Protein 2WAS (pdb70)

Structure (mmCIF, N/CA/C/O backbone):
data_2WAS
#
_entry.id   2WAS
#
_cell.length_a   81.120
_cell.length_b   55.758
_cell.length_c   81.004
_cell.angle_alpha   90.00
_cell.angle_beta   111.43
_cell.angle_gamma   90.00
#
_symmetry.space_group_name_H-M   'P 1 21 1'
#
loop_
_entity.id
_entity.type
_entity.pdbx_description
1 polymer '3-OXOACYL-[ACYL-CARRIER-PROTEIN] SYNTHASE'
2 polymer '3-OXOACYL-[ACYL-CARRIER-PROTEIN] SYNTHASE'
3 water water
#
loop_
_atom_site.group_PDB
_atom_site.id
_atom_site.type_symbol
_atom_site.label_atom_id
_atom_site.label_alt_id
_atom_site.label_comp_id
_atom_site.label_asym_id
_atom_site.label_entity_id
_atom_site.label_seq_id
_atom_site.pdbx_PDB_ins_code
_atom_site.Cartn_x
_atom_site.Cartn_y
_atom_site.Cartn_z
_atom_site.occupancy
_atom_site.B_iso_or_equiv
_atom_site.auth_seq_id
_atom_site.auth_comp_id
_atom_site.auth_asym_id
_atom_site.auth_atom_id
_atom_site.pdbx_PDB_model_num
ATOM 1 N N . GLY A 1 2 ? 47.098 25.195 10.568 1.00 52.81 1767 GLY A N 1
ATOM 2 C CA . GLY A 1 2 ? 46.040 25.894 11.288 1.00 61.15 1767 GLY A CA 1
ATOM 3 C C . GLY A 1 2 ? 44.954 26.543 10.427 1.00 64.56 1767 GLY A C 1
ATOM 4 O O . GLY A 1 2 ? 45.246 27.211 9.431 1.00 60.41 1767 GLY A O 1
ATOM 5 N N . GLY A 1 3 ? 43.692 26.327 10.814 1.00 62.06 1768 GLY A N 1
ATOM 6 C CA . GLY A 1 3 ? 42.514 26.945 10.198 1.00 47.03 1768 GLY A CA 1
ATOM 7 C C . GLY A 1 3 ? 41.215 26.361 10.749 1.00 32.74 1768 GLY A C 1
ATOM 8 O O . GLY A 1 3 ? 41.048 25.155 10.805 1.00 27.25 1768 GLY A O 1
ATOM 9 N N . VAL A 1 4 ? 40.302 27.219 11.184 1.00 39.49 1769 VAL A N 1
ATOM 10 C CA . VAL A 1 4 ? 38.989 26.765 11.678 1.00 37.46 1769 VAL A CA 1
ATOM 11 C C . VAL A 1 4 ? 37.871 27.642 11.130 1.00 29.37 1769 VAL A C 1
ATOM 12 O O . VAL A 1 4 ? 38.036 28.852 10.991 1.00 33.96 1769 VAL A O 1
ATOM 16 N N . GLY A 1 5 ? 36.734 27.039 10.817 1.00 27.00 1770 GLY A N 1
ATOM 17 C CA . GLY A 1 5 ? 35.579 27.799 10.389 1.00 26.05 1770 GLY A CA 1
ATOM 18 C C . GLY A 1 5 ? 34.300 27.265 11.006 1.00 23.43 1770 GLY A C 1
ATOM 19 O O . GLY A 1 5 ? 34.135 26.070 11.170 1.00 21.87 1770 GLY A O 1
ATOM 20 N N . VAL A 1 6 ? 33.388 28.158 11.359 1.00 25.91 1771 VAL A N 1
ATOM 21 C CA . VAL A 1 6 ? 32.093 27.740 11.847 1.00 30.36 1771 VAL A CA 1
ATOM 22 C C . VAL A 1 6 ? 31.016 28.538 11.120 1.00 25.84 1771 VAL A C 1
ATOM 23 O O . VAL A 1 6 ? 31.225 29.689 10.759 1.00 26.08 1771 VAL A O 1
ATOM 27 N N . ASP A 1 7 ? 29.881 27.905 10.861 1.00 26.53 1772 ASP A N 1
ATOM 28 C CA . ASP A 1 7 ? 28.759 28.603 10.261 1.00 25.47 1772 ASP A CA 1
ATOM 29 C C . ASP A 1 7 ? 27.457 28.028 10.789 1.00 26.18 1772 ASP A C 1
ATOM 30 O O . ASP A 1 7 ? 27.290 26.816 10.885 1.00 22.34 1772 ASP A O 1
ATOM 35 N N . VAL A 1 8 ? 26.542 28.930 11.137 1.00 27.81 1773 VAL A N 1
ATOM 36 C CA . VAL A 1 8 ? 25.234 28.585 11.675 1.00 26.60 1773 VAL A CA 1
ATOM 37 C C . VAL A 1 8 ? 24.197 29.244 10.759 1.00 29.54 1773 VAL A C 1
ATOM 38 O O . VAL A 1 8 ? 24.379 30.383 10.334 1.00 32.76 1773 VAL A O 1
ATOM 42 N N . GLU A 1 9 ? 23.163 28.487 10.389 1.00 32.09 1774 GLU A N 1
ATOM 43 C CA . GLU A 1 9 ? 22.081 28.970 9.526 1.00 32.27 1774 GLU A CA 1
ATOM 44 C C . GLU A 1 9 ? 20.719 28.574 10.089 1.00 31.38 1774 GLU A C 1
ATOM 45 O O . GLU A 1 9 ? 20.559 27.499 10.670 1.00 27.33 1774 GLU A O 1
ATOM 51 N N . LEU A 1 10 ? 19.739 29.450 9.912 1.00 32.90 1775 LEU A N 1
ATOM 52 C CA . LEU A 1 10 ? 18.368 29.107 10.235 1.00 35.92 1775 LEU A CA 1
ATOM 53 C C . LEU A 1 10 ? 17.907 28.133 9.141 1.00 30.55 1775 LEU A C 1
ATOM 54 O O . LEU A 1 10 ? 18.297 28.252 7.981 1.00 29.94 1775 LEU A O 1
ATOM 59 N N . ILE A 1 11 ? 17.105 27.146 9.496 1.00 33.56 1776 ILE A N 1
ATOM 60 C CA . ILE A 1 11 ? 16.671 26.178 8.500 1.00 31.11 1776 ILE A CA 1
ATOM 61 C C . ILE A 1 11 ? 15.922 26.903 7.381 1.00 29.30 1776 ILE A C 1
ATOM 62 O O . ILE A 1 11 ? 16.033 26.570 6.214 1.00 27.17 1776 ILE A O 1
ATOM 67 N N . THR A 1 12 ? 15.168 27.927 7.741 1.00 33.38 1777 THR A N 1
ATOM 68 C CA . THR A 1 12 ? 14.340 28.612 6.768 1.00 33.73 1777 THR A CA 1
ATOM 69 C C . THR A 1 12 ? 15.097 29.595 5.869 1.00 37.10 1777 THR A C 1
ATOM 70 O O . THR A 1 12 ? 14.502 30.251 5.019 1.00 42.30 1777 THR A O 1
ATOM 74 N N . SER A 1 13 ? 16.408 29.683 6.028 1.00 38.06 1778 SER A N 1
ATOM 75 C CA . SER A 1 13 ? 17.212 30.505 5.122 1.00 42.76 1778 SER A CA 1
ATOM 76 C C . SER A 1 13 ? 17.350 29.845 3.739 1.00 43.71 1778 SER A C 1
ATOM 77 O O . SER A 1 13 ? 17.729 30.484 2.759 1.00 46.96 1778 SER A O 1
ATOM 80 N N . ILE A 1 14 ? 17.073 28.552 3.662 1.00 39.38 1779 ILE A N 1
ATOM 81 C CA . ILE A 1 14 ? 17.101 27.886 2.376 1.00 38.57 1779 ILE A CA 1
ATOM 82 C C . ILE A 1 14 ? 15.701 27.758 1.840 1.00 43.08 1779 ILE A C 1
ATOM 83 O O . ILE A 1 14 ? 14.858 27.084 2.428 1.00 40.25 1779 ILE A O 1
ATOM 88 N N . ASN A 1 15 ? 15.451 28.438 0.730 1.00 45.46 1780 ASN A N 1
ATOM 89 C CA . ASN A 1 15 ? 14.217 28.248 0.002 1.00 39.85 1780 ASN A CA 1
ATOM 90 C C . ASN A 1 15 ? 14.436 27.176 -1.053 1.00 44.93 1780 ASN A C 1
ATOM 91 O O . ASN A 1 15 ? 15.136 27.394 -2.049 1.00 47.63 1780 ASN A O 1
ATOM 96 N N . VAL A 1 16 ? 13.859 26.005 -0.827 1.00 48.37 1781 VAL A N 1
ATOM 97 C CA . VAL A 1 16 ? 14.094 24.879 -1.709 1.00 48.18 1781 VAL A CA 1
ATOM 98 C C . VAL A 1 16 ? 13.432 25.103 -3.060 1.00 55.67 1781 VAL A C 1
ATOM 99 O O . VAL A 1 16 ? 13.870 24.552 -4.069 1.00 55.52 1781 VAL A O 1
ATOM 103 N N . GLU A 1 17 ? 12.385 25.933 -3.044 1.00 61.10 1782 GLU A N 1
ATOM 104 C CA . GLU A 1 17 ? 11.604 26.317 -4.233 1.00 58.42 1782 GLU A CA 1
ATOM 105 C C . GLU A 1 17 ? 12.339 27.239 -5.205 1.00 49.51 1782 GLU A C 1
ATOM 106 O O . GLU A 1 17 ? 12.199 27.134 -6.421 1.00 53.86 1782 GLU A O 1
ATOM 112 N N . ASN A 1 18 ? 13.113 28.162 -4.662 1.00 48.66 1783 ASN A N 1
ATOM 113 C CA . ASN A 1 18 ? 13.966 29.030 -5.475 1.00 50.96 1783 ASN A CA 1
ATOM 114 C C . ASN A 1 18 ? 15.036 28.232 -6.239 1.00 59.80 1783 ASN A C 1
ATOM 115 O O . ASN A 1 18 ? 16.160 28.046 -5.744 1.00 54.61 1783 ASN A O 1
ATOM 120 N N . ASP A 1 19 ? 14.670 27.747 -7.429 1.00 57.85 1784 ASP A N 1
ATOM 121 C CA . ASP A 1 19 ? 15.573 26.970 -8.291 1.00 58.69 1784 ASP A CA 1
ATOM 122 C C . ASP A 1 19 ? 16.817 27.757 -8.681 1.00 54.57 1784 ASP A C 1
ATOM 123 O O . ASP A 1 19 ? 17.905 27.204 -8.825 1.00 54.58 1784 ASP A O 1
ATOM 128 N N . THR A 1 20 ? 16.642 29.058 -8.863 1.00 56.55 1785 THR A N 1
ATOM 129 C CA . THR A 1 20 ? 17.729 29.923 -9.307 1.00 57.59 1785 THR A CA 1
ATOM 130 C C . THR A 1 20 ? 18.865 29.888 -8.296 1.00 50.57 1785 THR A C 1
ATOM 131 O O . THR A 1 20 ? 20.019 29.625 -8.632 1.00 52.87 1785 THR A O 1
ATOM 135 N N . PHE A 1 21 ? 18.512 30.152 -7.049 1.00 54.65 1786 PHE A N 1
ATOM 136 C CA . PHE A 1 21 ? 19.474 30.204 -5.958 1.00 55.14 1786 PHE A CA 1
ATOM 137 C C . PHE A 1 21 ? 20.141 28.849 -5.714 1.00 41.56 1786 PHE A C 1
ATOM 138 O O . PHE A 1 21 ? 21.350 28.761 -5.587 1.00 45.10 1786 PHE A O 1
ATOM 146 N N . ILE A 1 22 ? 19.332 27.803 -5.636 1.00 45.46 1787 ILE A N 1
ATOM 147 C CA . ILE A 1 22 ? 19.825 26.447 -5.421 1.00 44.02 1787 ILE A CA 1
ATOM 148 C C . ILE A 1 22 ? 20.835 26.126 -6.500 1.00 51.58 1787 ILE A C 1
ATOM 149 O O . ILE A 1 22 ? 21.970 25.715 -6.213 1.00 50.54 1787 ILE A O 1
ATOM 154 N N . GLU A 1 23 ? 20.434 26.365 -7.746 1.00 58.02 1788 GLU A N 1
ATOM 155 C CA . GLU A 1 23 ? 21.232 25.958 -8.891 1.00 49.07 1788 GLU A CA 1
ATOM 156 C C . GLU A 1 23 ? 22.511 26.773 -8.981 1.00 44.60 1788 GLU A C 1
ATOM 157 O O . GLU A 1 23 ? 23.492 26.337 -9.563 1.00 52.74 1788 GLU A O 1
ATOM 163 N N . ARG A 1 24 ? 22.502 27.949 -8.368 1.00 50.75 1789 ARG A N 1
ATOM 164 C CA . ARG A 1 24 ? 23.630 28.868 -8.427 1.00 44.24 1789 ARG A CA 1
ATOM 165 C C . ARG A 1 24 ? 24.663 28.550 -7.382 1.00 45.89 1789 ARG A C 1
ATOM 166 O O . ARG A 1 24 ? 25.809 28.970 -7.492 1.00 57.16 1789 ARG A O 1
ATOM 174 N N . ASN A 1 25 ? 24.259 27.823 -6.348 1.00 50.46 1790 ASN A N 1
ATOM 175 C CA . ASN A 1 25 ? 25.112 27.666 -5.178 1.00 40.42 1790 ASN A CA 1
ATOM 176 C C . ASN A 1 25 ? 25.450 26.235 -4.866 1.00 38.61 1790 ASN A C 1
ATOM 177 O O . ASN A 1 25 ? 26.383 25.959 -4.117 1.00 42.36 1790 ASN A O 1
ATOM 182 N N . PHE A 1 26 ? 24.695 25.317 -5.444 1.00 41.60 1791 PHE A N 1
ATOM 183 C CA . PHE A 1 26 ? 24.935 23.909 -5.201 1.00 41.28 1791 PHE A CA 1
ATOM 184 C C . PHE A 1 26 ? 25.281 23.183 -6.494 1.00 45.25 1791 PHE A C 1
ATOM 185 O O . PHE A 1 26 ? 24.695 23.448 -7.540 1.00 47.08 1791 PHE A O 1
ATOM 193 N N . THR A 1 27 ? 26.263 22.289 -6.413 1.00 48.04 1792 THR A N 1
ATOM 194 C CA . THR A 1 27 ? 26.569 21.367 -7.502 1.00 44.22 1792 THR A CA 1
ATOM 195 C C . THR A 1 27 ? 25.446 20.344 -7.671 1.00 43.68 1792 THR A C 1
ATOM 196 O O . THR A 1 27 ? 24.661 20.088 -6.758 1.00 42.81 1792 THR A O 1
ATOM 200 N N . PRO A 1 28 ? 25.342 19.779 -8.869 1.00 49.66 1793 PRO A N 1
ATOM 201 C CA . PRO A 1 28 ? 24.318 18.771 -9.119 1.00 43.09 1793 PRO A CA 1
ATOM 202 C C . PRO A 1 28 ? 24.317 17.619 -8.112 1.00 41.69 1793 PRO A C 1
ATOM 203 O O . PRO A 1 28 ? 23.235 17.145 -7.759 1.00 40.67 1793 PRO A O 1
ATOM 207 N N . GLN A 1 29 ? 25.477 17.146 -7.664 1.00 46.95 1794 GLN A N 1
ATOM 208 C CA . GLN A 1 29 ? 25.456 15.966 -6.795 1.00 41.57 1794 GLN A CA 1
ATOM 209 C C . GLN A 1 29 ? 24.989 16.402 -5.418 1.00 43.14 1794 GLN A C 1
ATOM 210 O O . GLN A 1 29 ? 24.284 15.666 -4.725 1.00 41.47 1794 GLN A O 1
ATOM 216 N N . GLU A 1 30 ? 25.362 17.627 -5.047 1.00 45.14 1795 GLU A N 1
ATOM 217 C CA . GLU A 1 30 ? 24.901 18.224 -3.792 1.00 33.47 1795 GLU A CA 1
ATOM 218 C C . GLU A 1 30 ? 23.389 18.253 -3.804 1.00 31.79 1795 GLU A C 1
ATOM 219 O O . GLU A 1 30 ? 22.759 17.687 -2.927 1.00 31.30 1795 GLU A O 1
ATOM 225 N N . ILE A 1 31 ? 22.817 18.871 -4.837 1.00 40.39 1796 ILE A N 1
ATOM 226 C CA . ILE A 1 31 ? 21.359 18.962 -5.001 1.00 38.10 1796 ILE A CA 1
ATOM 227 C C . ILE A 1 31 ? 20.639 17.608 -4.962 1.00 38.71 1796 ILE A C 1
ATOM 228 O O . ILE A 1 31 ? 19.569 17.471 -4.369 1.00 41.19 1796 ILE A O 1
ATOM 233 N N . GLU A 1 32 ? 21.241 16.606 -5.586 1.00 45.63 1797 GLU A N 1
ATOM 234 C CA . GLU A 1 32 ? 20.676 15.269 -5.591 1.00 42.19 1797 GLU A CA 1
ATOM 235 C C . GLU A 1 32 ? 20.675 14.659 -4.202 1.00 41.28 1797 GLU A C 1
ATOM 236 O O . GLU A 1 32 ? 19.717 13.983 -3.810 1.00 44.96 1797 GLU A O 1
ATOM 242 N N . TYR A 1 33 ? 21.757 14.888 -3.459 1.00 41.11 1798 TYR A N 1
ATOM 243 C CA . TYR A 1 33 ? 21.864 14.355 -2.107 1.00 36.93 1798 TYR A CA 1
ATOM 244 C C . TYR A 1 33 ? 20.788 14.935 -1.197 1.00 36.28 1798 TYR A C 1
ATOM 245 O O . TYR A 1 33 ? 20.071 14.204 -0.507 1.00 33.91 1798 TYR A O 1
ATOM 254 N N . CYS A 1 34 ? 20.701 16.261 -1.201 1.00 39.94 1799 CYS A N 1
ATOM 255 C CA . CYS A 1 34 ? 19.807 16.986 -0.304 1.00 36.99 1799 CYS A CA 1
ATOM 256 C C . CYS A 1 34 ? 18.377 16.594 -0.599 1.00 38.12 1799 CYS A C 1
ATOM 257 O O . CYS A 1 34 ? 17.592 16.347 0.320 1.00 37.46 1799 CYS A O 1
ATOM 260 N N . SER A 1 35 ? 18.059 16.508 -1.887 1.00 44.53 1800 SER A N 1
ATOM 261 C CA . SER A 1 35 ? 16.729 16.116 -2.339 1.00 40.03 1800 SER A CA 1
ATOM 262 C C . SER A 1 35 ? 16.293 14.733 -1.858 1.00 41.29 1800 SER A C 1
ATOM 263 O O . SER A 1 35 ? 15.104 14.487 -1.658 1.00 40.49 1800 SER A O 1
ATOM 266 N N . ALA A 1 36 ? 17.263 13.850 -1.649 1.00 41.74 1801 ALA A N 1
ATOM 267 C CA . ALA A 1 36 ? 16.988 12.474 -1.259 1.00 39.06 1801 ALA A CA 1
ATOM 268 C C . ALA A 1 36 ? 16.874 12.312 0.244 1.00 41.49 1801 ALA A C 1
ATOM 269 O O . ALA A 1 36 ? 16.754 11.190 0.744 1.00 41.51 1801 ALA A O 1
ATOM 271 N N . GLN A 1 37 ? 16.923 13.424 0.967 1.00 44.34 1802 GLN A N 1
ATOM 272 C CA . GLN A 1 37 ? 16.909 13.361 2.427 1.00 41.48 1802 GLN A CA 1
ATOM 273 C C . GLN A 1 37 ? 15.499 13.522 2.997 1.00 39.36 1802 GLN A C 1
ATOM 274 O O . GLN A 1 37 ? 14.617 14.073 2.341 1.00 47.16 1802 GLN A O 1
ATOM 280 N N . PRO A 1 38 ? 15.282 13.023 4.222 1.00 43.84 1803 PRO A N 1
ATOM 281 C CA . PRO A 1 38 ? 13.994 13.130 4.921 1.00 42.61 1803 PRO A CA 1
ATOM 282 C C . PRO A 1 38 ? 13.537 14.577 5.021 1.00 47.62 1803 PRO A C 1
ATOM 283 O O . PRO A 1 38 ? 12.359 14.865 4.797 1.00 46.18 1803 PRO A O 1
ATOM 287 N N . SER A 1 39 ? 14.456 15.475 5.369 1.00 45.05 1804 SER A N 1
ATOM 288 C CA . SER A 1 39 ? 14.147 16.900 5.385 1.00 37.49 1804 SER A CA 1
ATOM 289 C C . SER A 1 39 ? 15.030 17.649 4.398 1.00 33.36 1804 SER A C 1
ATOM 290 O O . SER A 1 39 ? 16.188 17.926 4.678 1.00 38.73 1804 SER A O 1
ATOM 293 N N . VAL A 1 40 ? 14.481 17.977 3.242 1.00 35.23 1805 VAL A N 1
ATOM 294 C CA . VAL A 1 40 ? 15.276 18.553 2.166 1.00 35.56 1805 VAL A CA 1
ATOM 295 C C . VAL A 1 40 ? 15.833 19.937 2.509 1.00 29.28 1805 VAL A C 1
ATOM 296 O O . VAL A 1 40 ? 16.981 20.243 2.214 1.00 30.48 1805 VAL A O 1
ATOM 300 N N . GLN A 1 41 ? 14.996 20.767 3.122 1.00 29.83 1806 GLN A N 1
ATOM 301 C CA . GLN A 1 41 ? 15.376 22.118 3.496 1.00 27.57 1806 GLN A CA 1
ATOM 302 C C . GLN A 1 41 ? 16.467 22.122 4.566 1.00 29.33 1806 GLN A C 1
ATOM 303 O O . GLN A 1 41 ? 17.413 22.892 4.478 1.00 23.45 1806 GLN A O 1
ATOM 309 N N . SER A 1 42 ? 16.329 21.260 5.570 1.00 27.79 1807 SER A N 1
ATOM 310 C CA . SER A 1 42 ? 17.391 21.051 6.551 1.00 29.14 1807 SER A CA 1
ATOM 311 C C . SER A 1 42 ? 18.689 20.609 5.902 1.00 27.35 1807 SER A C 1
ATOM 312 O O . SER A 1 42 ? 19.762 21.063 6.288 1.00 26.12 1807 SER A O 1
ATOM 315 N N . SER A 1 43 ? 18.588 19.682 4.950 1.00 27.17 1808 SER A N 1
ATOM 316 C CA . SER A 1 43 ? 19.767 19.174 4.261 1.00 27.17 1808 SER A CA 1
ATOM 317 C C . SER A 1 43 ? 20.514 20.260 3.504 1.00 27.89 1808 SER A C 1
ATOM 318 O O . SER A 1 43 ? 21.733 20.350 3.590 1.00 29.34 1808 SER A O 1
ATOM 321 N N . PHE A 1 44 ? 19.783 21.091 2.769 1.00 28.49 1809 PHE A N 1
ATOM 322 C CA . PHE A 1 44 ? 20.382 22.217 2.065 1.00 27.46 1809 PHE A CA 1
ATOM 323 C C . PHE A 1 44 ? 20.984 23.241 3.027 1.00 26.87 1809 PHE A C 1
ATOM 324 O O . PHE A 1 44 ? 22.040 23.797 2.753 1.00 26.53 1809 PHE A O 1
ATOM 332 N N . ALA A 1 45 ? 20.299 23.503 4.140 1.00 27.33 1810 ALA A N 1
ATOM 333 C CA . ALA A 1 45 ? 20.798 24.432 5.140 1.00 22.70 1810 ALA A CA 1
ATOM 334 C C . ALA A 1 45 ? 22.088 23.904 5.745 1.00 22.17 1810 ALA A C 1
ATOM 335 O O . ALA A 1 45 ? 23.015 24.679 6.017 1.00 26.33 1810 ALA A O 1
ATOM 337 N N . GLY A 1 46 ? 22.165 22.585 5.925 1.00 20.69 1811 GLY A N 1
ATOM 338 C CA . GLY A 1 46 ? 23.387 21.958 6.400 1.00 24.00 1811 GLY A CA 1
ATOM 339 C C . GLY A 1 46 ? 24.592 22.034 5.465 1.00 24.64 1811 GLY A C 1
ATOM 340 O O . GLY A 1 46 ? 25.710 22.384 5.883 1.00 22.32 1811 GLY A O 1
ATOM 341 N N . THR A 1 47 ? 24.376 21.668 4.202 1.00 26.91 1812 THR A N 1
ATOM 342 C CA . THR A 1 47 ? 25.403 21.783 3.162 1.00 22.14 1812 THR A CA 1
ATOM 343 C C . THR A 1 47 ? 25.847 23.234 2.956 1.00 22.28 1812 THR A C 1
ATOM 344 O O . THR A 1 47 ? 27.015 23.496 2.712 1.00 28.58 1812 THR A O 1
ATOM 348 N N . TRP A 1 48 ? 24.913 24.171 3.059 1.00 23.78 1813 TRP A N 1
ATOM 349 C CA . TRP A 1 48 ? 25.236 25.582 2.964 1.00 24.73 1813 TRP A CA 1
ATOM 350 C C . TRP A 1 48 ? 26.160 26.028 4.105 1.00 27.46 1813 TRP A C 1
ATOM 351 O O . TRP A 1 48 ? 27.128 26.751 3.878 1.00 28.85 1813 TRP A O 1
ATOM 362 N N . SER A 1 49 ? 25.849 25.603 5.330 1.00 27.14 1814 SER A N 1
ATOM 363 C CA . SER A 1 49 ? 26.689 25.897 6.495 1.00 25.62 1814 SER A CA 1
ATOM 364 C C . SER A 1 49 ? 28.077 25.335 6.294 1.00 24.10 1814 SER A C 1
ATOM 365 O O . SER A 1 49 ? 29.070 25.946 6.710 1.00 28.92 1814 SER A O 1
ATOM 368 N N . ALA A 1 50 ? 28.140 24.144 5.697 1.00 23.02 1815 ALA A N 1
ATOM 369 C CA . ALA A 1 50 ? 29.414 23.480 5.428 1.00 21.55 1815 ALA A CA 1
ATOM 370 C C . ALA A 1 50 ? 30.271 24.299 4.466 1.00 23.37 1815 ALA A C 1
ATOM 371 O O . ALA A 1 50 ? 31.459 24.521 4.710 1.00 24.82 1815 ALA A O 1
ATOM 373 N N . LYS A 1 51 ? 29.670 24.751 3.371 1.00 30.11 1816 LYS A N 1
ATOM 374 C CA . LYS A 1 51 ? 30.391 25.575 2.404 1.00 25.67 1816 LYS A CA 1
ATOM 375 C C . LYS A 1 51 ? 30.937 26.836 3.072 1.00 26.40 1816 LYS A C 1
ATOM 376 O O . LYS A 1 51 ? 32.102 27.193 2.901 1.00 28.82 1816 LYS A O 1
ATOM 382 N N . GLU A 1 52 ? 30.094 27.509 3.844 1.00 27.72 1817 GLU A N 1
ATOM 383 C CA . GLU A 1 52 ? 30.513 28.708 4.553 1.00 28.18 1817 GLU A CA 1
ATOM 384 C C . GLU A 1 52 ? 31.634 28.433 5.548 1.00 28.28 1817 GLU A C 1
ATOM 385 O O . GLU A 1 52 ? 32.613 29.165 5.604 1.00 31.54 1817 GLU A O 1
ATOM 391 N N . ALA A 1 53 ? 31.463 27.387 6.348 1.00 27.01 1818 ALA A N 1
ATOM 392 C CA . ALA A 1 53 ? 32.468 27.003 7.322 1.00 26.70 1818 ALA A CA 1
ATOM 393 C C . ALA A 1 53 ? 33.800 26.733 6.648 1.00 27.94 1818 ALA A C 1
ATOM 394 O O . ALA A 1 53 ? 34.836 27.164 7.139 1.00 28.53 1818 ALA A O 1
ATOM 396 N N . VAL A 1 54 ? 33.767 26.000 5.537 1.00 29.69 1819 VAL A N 1
ATOM 397 C CA . VAL A 1 54 ? 34.979 25.628 4.807 1.00 29.37 1819 VAL A CA 1
ATOM 398 C C . VAL A 1 54 ? 35.721 26.858 4.275 1.00 34.29 1819 VAL A C 1
ATOM 399 O O . VAL A 1 54 ? 36.938 27.010 4.476 1.00 32.47 1819 VAL A O 1
ATOM 403 N N . PHE A 1 55 ? 34.984 27.739 3.607 1.00 32.75 1820 PHE A N 1
ATOM 404 C CA . PHE A 1 55 ? 35.563 28.970 3.104 1.00 35.74 1820 PHE A CA 1
ATOM 405 C C . PHE A 1 55 ? 36.277 29.728 4.219 1.00 36.57 1820 PHE A C 1
ATOM 406 O O . PHE A 1 55 ? 37.388 30.226 4.031 1.00 42.58 1820 PHE A O 1
ATOM 414 N N . LYS A 1 56 ? 35.631 29.815 5.376 1.00 39.92 1821 LYS A N 1
ATOM 415 C CA . LYS A 1 56 ? 36.194 30.488 6.559 1.00 35.47 1821 LYS A CA 1
ATOM 416 C C . LYS A 1 56 ? 37.505 29.895 7.053 1.00 26.70 1821 LYS A C 1
ATOM 417 O O . LYS A 1 56 ? 38.397 30.616 7.479 1.00 32.41 1821 LYS A O 1
ATOM 423 N N . SER A 1 57 ? 37.600 28.572 7.014 1.00 35.84 1822 SER A N 1
ATOM 424 C CA . SER A 1 57 ? 38.785 27.848 7.464 1.00 31.85 1822 SER A CA 1
ATOM 425 C C . SER A 1 57 ? 39.970 28.069 6.524 1.00 42.04 1822 SER A C 1
ATOM 426 O O . SER A 1 57 ? 41.128 27.887 6.912 1.00 42.77 1822 SER A O 1
ATOM 429 N N . LEU A 1 58 ? 39.676 28.445 5.283 1.00 37.99 1823 LEU A N 1
ATOM 430 C CA . LEU A 1 58 ? 40.731 28.741 4.327 1.00 40.74 1823 LEU A CA 1
ATOM 431 C C . LEU A 1 58 ? 41.429 30.050 4.702 1.00 45.89 1823 LEU A C 1
ATOM 432 O O . LEU A 1 58 ? 42.650 30.150 4.617 1.00 53.54 1823 LEU A O 1
ATOM 437 N N . GLY A 1 59 ? 40.659 31.036 5.162 1.00 57.75 1824 GLY A N 1
ATOM 438 C CA . GLY A 1 59 ? 41.221 32.304 5.607 1.00 54.81 1824 GLY A CA 1
ATOM 439 C C . GLY A 1 59 ? 41.844 33.003 4.426 1.00 58.36 1824 GLY A C 1
ATOM 440 O O . GLY A 1 59 ? 43.068 33.087 4.322 1.00 60.54 1824 GLY A O 1
ATOM 441 N N . VAL A 1 60 ? 40.990 33.486 3.527 1.00 61.16 1825 VAL A N 1
ATOM 442 C CA . VAL A 1 60 ? 41.433 34.043 2.255 1.00 58.46 1825 VAL A CA 1
ATOM 443 C C . VAL A 1 60 ? 40.679 35.325 1.896 1.00 56.35 1825 VAL A C 1
ATOM 444 O O . VAL A 1 60 ? 39.671 35.668 2.516 1.00 59.12 1825 VAL A O 1
ATOM 448 N N . ALA A 1 68 ? 29.480 33.405 -5.680 1.00 62.99 1833 ALA A N 1
ATOM 449 C CA . ALA A 1 68 ? 28.857 32.085 -5.595 1.00 61.62 1833 ALA A CA 1
ATOM 450 C C . ALA A 1 68 ? 29.755 31.038 -4.919 1.00 65.91 1833 ALA A C 1
ATOM 451 O O . ALA A 1 68 ? 30.994 31.040 -5.088 1.00 60.55 1833 ALA A O 1
ATOM 453 N N . LEU A 1 69 ? 29.109 30.147 -4.162 1.00 54.51 1834 LEU A N 1
ATOM 454 C CA . LEU A 1 69 ? 29.792 29.113 -3.385 1.00 56.57 1834 LEU A CA 1
ATOM 455 C C . LEU A 1 69 ? 29.722 27.721 -4.014 1.00 55.38 1834 LEU A C 1
ATOM 456 O O . LEU A 1 69 ? 29.914 26.696 -3.325 1.00 44.86 1834 LEU A O 1
ATOM 461 N N . LYS A 1 70 ? 29.444 27.672 -5.316 1.00 52.59 1835 LYS A N 1
ATOM 462 C CA . LYS A 1 70 ? 29.400 26.382 -5.983 1.00 51.57 1835 LYS A CA 1
ATOM 463 C C . LYS A 1 70 ? 30.825 25.795 -6.103 1.00 47.56 1835 LYS A C 1
ATOM 464 O O . LYS A 1 70 ? 30.993 24.585 -6.274 1.00 43.74 1835 LYS A O 1
ATOM 470 N N . ASP A 1 71 ? 31.833 26.668 -5.982 1.00 41.58 1836 ASP A N 1
ATOM 471 C CA . ASP A 1 71 ? 33.252 26.284 -5.965 1.00 46.31 1836 ASP A CA 1
ATOM 472 C C . ASP A 1 71 ? 33.554 25.272 -4.858 1.00 50.76 1836 ASP A C 1
ATOM 473 O O . ASP A 1 71 ? 34.398 24.379 -5.019 1.00 51.59 1836 ASP A O 1
ATOM 478 N N . ILE A 1 72 ? 32.919 25.466 -3.703 1.00 50.24 1837 ILE A N 1
ATOM 479 C CA . ILE A 1 72 ? 33.181 24.625 -2.543 1.00 41.79 1837 ILE A CA 1
ATOM 480 C C . ILE A 1 72 ? 32.130 23.534 -2.538 1.00 38.58 1837 ILE A C 1
ATOM 481 O O . ILE A 1 72 ? 30.952 23.796 -2.253 1.00 36.92 1837 ILE A O 1
ATOM 486 N N . GLU A 1 73 ? 32.544 22.312 -2.870 1.00 34.06 1838 GLU A N 1
ATOM 487 C CA . GLU A 1 73 ? 31.595 21.221 -2.961 1.00 34.28 1838 GLU A CA 1
ATOM 488 C C . GLU A 1 73 ? 31.719 20.232 -1.804 1.00 38.18 1838 GLU A C 1
ATOM 489 O O . GLU A 1 73 ? 32.811 19.787 -1.465 1.00 32.00 1838 GLU A O 1
ATOM 495 N N . ILE A 1 74 ? 30.570 19.904 -1.207 1.00 43.34 1839 ILE A N 1
ATOM 496 C CA . ILE A 1 74 ? 30.490 18.971 -0.094 1.00 35.87 1839 ILE A CA 1
ATOM 497 C C . ILE A 1 74 ? 29.935 17.671 -0.604 1.00 34.12 1839 ILE A C 1
ATOM 498 O O . ILE A 1 74 ? 28.810 17.604 -1.114 1.00 38.38 1839 ILE A O 1
ATOM 503 N N . VAL A 1 75 ? 30.707 16.617 -0.460 1.00 30.53 1840 VAL A N 1
ATOM 504 C CA . VAL A 1 75 ? 30.241 15.370 -0.994 1.00 37.44 1840 VAL A CA 1
ATOM 505 C C . VAL A 1 75 ? 29.827 14.462 0.152 1.00 41.23 1840 VAL A C 1
ATOM 506 O O . VAL A 1 75 ? 30.654 13.881 0.837 1.00 44.17 1840 VAL A O 1
ATOM 510 N N . ARG A 1 76 ? 28.523 14.382 0.385 1.00 51.69 1841 ARG A N 1
ATOM 511 C CA . ARG A 1 76 ? 28.015 13.665 1.545 1.00 45.52 1841 ARG A CA 1
ATOM 512 C C . ARG A 1 76 ? 27.403 12.342 1.143 1.00 48.82 1841 ARG A C 1
ATOM 513 O O . ARG A 1 76 ? 26.715 12.242 0.125 1.00 53.66 1841 ARG A O 1
ATOM 521 N N . VAL A 1 77 ? 27.686 11.325 1.947 1.00 62.39 1842 VAL A N 1
ATOM 522 C CA . VAL A 1 77 ? 26.971 10.059 1.901 1.00 75.42 1842 VAL A CA 1
ATOM 523 C C . VAL A 1 77 ? 26.588 9.755 3.348 1.00 81.24 1842 VAL A C 1
ATOM 524 O O . VAL A 1 77 ? 27.465 9.616 4.208 1.00 79.01 1842 VAL A O 1
ATOM 528 N N . ASN A 1 78 ? 25.287 9.689 3.625 1.00 75.25 1843 ASN A N 1
ATOM 529 C CA . ASN A 1 78 ? 24.812 9.321 4.950 1.00 72.48 1843 ASN A CA 1
ATOM 530 C C . ASN A 1 78 ? 25.642 8.192 5.491 1.00 83.89 1843 ASN A C 1
ATOM 531 O O . ASN A 1 78 ? 26.069 7.325 4.730 1.00 85.79 1843 ASN A O 1
ATOM 536 N N . LYS A 1 79 ? 25.875 8.217 6.799 1.00 83.79 1844 LYS A N 1
ATOM 537 C CA . LYS A 1 79 ? 26.679 7.199 7.480 1.00 93.45 1844 LYS A CA 1
ATOM 538 C C . LYS A 1 79 ? 28.192 7.255 7.152 1.00 91.56 1844 LYS A C 1
ATOM 539 O O . LYS A 1 79 ? 28.961 6.381 7.564 1.00 79.43 1844 LYS A O 1
ATOM 545 N N . ASN A 1 80 ? 28.612 8.295 6.429 1.00 92.58 1845 ASN A N 1
ATOM 546 C CA . ASN A 1 80 ? 30.037 8.537 6.162 1.00 82.02 1845 ASN A CA 1
ATOM 547 C C . ASN A 1 80 ? 30.390 10.028 6.094 1.00 67.89 1845 ASN A C 1
ATOM 548 O O . ASN A 1 80 ? 29.819 10.765 5.287 1.00 68.91 1845 ASN A O 1
ATOM 553 N N . ALA A 1 81 ? 31.333 10.456 6.937 1.00 55.96 1846 ALA A N 1
ATOM 554 C CA . ALA A 1 81 ? 31.750 11.861 7.026 1.00 53.21 1846 ALA A CA 1
ATOM 555 C C . ALA A 1 81 ? 31.770 12.560 5.663 1.00 50.95 1846 ALA A C 1
ATOM 556 O O . ALA A 1 81 ? 32.198 11.972 4.667 1.00 41.68 1846 ALA A O 1
ATOM 558 N N . PRO A 1 82 ? 31.278 13.811 5.617 1.00 43.16 1847 PRO A N 1
ATOM 559 C CA . PRO A 1 82 ? 31.268 14.568 4.372 1.00 38.60 1847 PRO A CA 1
ATOM 560 C C . PRO A 1 82 ? 32.687 14.782 3.898 1.00 39.40 1847 PRO A C 1
ATOM 561 O O . PRO A 1 82 ? 33.608 14.703 4.703 1.00 42.38 1847 PRO A O 1
ATOM 565 N N . ALA A 1 83 ? 32.860 15.018 2.604 1.00 40.72 1848 ALA A N 1
ATOM 566 C CA . ALA A 1 83 ? 34.166 15.325 2.080 1.00 33.87 1848 ALA A CA 1
ATOM 567 C C . ALA A 1 83 ? 34.109 16.670 1.396 1.00 32.43 1848 ALA A C 1
ATOM 568 O O . ALA A 1 83 ? 33.120 17.016 0.772 1.00 39.49 1848 ALA A O 1
ATOM 570 N N . VAL A 1 84 ? 35.172 17.444 1.551 1.00 36.49 1849 VAL A N 1
ATOM 571 C CA . VAL A 1 84 ? 35.276 18.732 0.885 1.00 35.18 1849 VAL A CA 1
ATOM 572 C C . VAL A 1 84 ? 36.103 18.555 -0.378 1.00 37.14 1849 VAL A C 1
ATOM 573 O O . VAL A 1 84 ? 37.173 17.945 -0.348 1.00 40.75 1849 VAL A O 1
ATOM 577 N N . GLU A 1 85 ? 35.603 19.081 -1.489 1.00 42.74 1850 GLU A N 1
ATOM 578 C CA . GLU A 1 85 ? 36.356 19.109 -2.743 1.00 38.52 1850 GLU A CA 1
ATOM 579 C C . GLU A 1 85 ? 36.286 20.494 -3.352 1.00 39.10 1850 GLU A C 1
ATOM 580 O O . GLU A 1 85 ? 35.211 20.961 -3.727 1.00 41.46 1850 GLU A O 1
ATOM 586 N N . LEU A 1 86 ? 37.429 21.160 -3.440 1.00 38.65 1851 LEU A N 1
ATOM 587 C CA . LEU A 1 86 ? 37.463 22.534 -3.919 1.00 41.16 1851 LEU A CA 1
ATOM 588 C C . LEU A 1 86 ? 37.669 22.638 -5.429 1.00 45.50 1851 LEU A C 1
ATOM 589 O O . LEU A 1 86 ? 38.270 21.768 -6.055 1.00 41.46 1851 LEU A O 1
ATOM 594 N N . HIS A 1 87 ? 37.163 23.724 -5.999 1.00 48.97 1852 HIS A N 1
ATOM 595 C CA . HIS A 1 87 ? 37.235 23.952 -7.430 1.00 45.99 1852 HIS A CA 1
ATOM 596 C C . HIS A 1 87 ? 37.484 25.427 -7.706 1.00 54.25 1852 HIS A C 1
ATOM 597 O O . HIS A 1 87 ? 37.380 26.257 -6.805 1.00 49.43 1852 HIS A O 1
ATOM 604 N N . GLY A 1 88 ? 37.830 25.744 -8.954 1.00 56.95 1853 GLY A N 1
ATOM 605 C CA . GLY A 1 88 ? 37.975 27.118 -9.401 1.00 49.58 1853 GLY A CA 1
ATOM 606 C C . GLY A 1 88 ? 38.829 27.987 -8.507 1.00 53.27 1853 GLY A C 1
ATOM 607 O O . GLY A 1 88 ? 39.882 27.567 -8.054 1.00 55.39 1853 GLY A O 1
ATOM 608 N N . ASN A 1 89 ? 38.367 29.207 -8.254 1.00 61.98 1854 ASN A N 1
ATOM 609 C CA . ASN A 1 89 ? 39.087 30.146 -7.404 1.00 63.86 1854 ASN A CA 1
ATOM 610 C C . ASN A 1 89 ? 39.330 29.580 -6.028 1.00 66.29 1854 ASN A C 1
ATOM 611 O O . ASN A 1 89 ? 40.411 29.744 -5.466 1.00 71.98 1854 ASN A O 1
ATOM 616 N N . ALA A 1 90 ? 38.308 28.925 -5.486 1.00 62.17 1855 ALA A N 1
ATOM 617 C CA . ALA A 1 90 ? 38.398 28.276 -4.182 1.00 59.83 1855 ALA A CA 1
ATOM 618 C C . ALA A 1 90 ? 39.656 27.421 -4.111 1.00 60.78 1855 ALA A C 1
ATOM 619 O O . ALA A 1 90 ? 40.441 27.511 -3.158 1.00 66.33 1855 ALA A O 1
ATOM 621 N N . LYS A 1 91 ? 39.860 26.605 -5.136 1.00 53.66 1856 LYS A N 1
ATOM 622 C CA . LYS A 1 91 ? 40.988 25.692 -5.148 1.00 50.03 1856 LYS A CA 1
ATOM 623 C C . LYS A 1 91 ? 42.331 26.409 -5.208 1.00 56.85 1856 LYS A C 1
ATOM 624 O O . LYS A 1 91 ? 43.250 26.059 -4.481 1.00 54.15 1856 LYS A O 1
ATOM 630 N N . LYS A 1 92 ? 42.436 27.412 -6.078 1.00 68.08 1857 LYS A N 1
ATOM 631 C CA . LYS A 1 92 ? 43.681 28.162 -6.264 1.00 69.87 1857 LYS A CA 1
ATOM 632 C C . LYS A 1 92 ? 44.085 28.862 -4.983 1.00 69.30 1857 LYS A C 1
ATOM 633 O O . LYS A 1 92 ? 45.210 28.718 -4.506 1.00 71.88 1857 LYS A O 1
ATOM 639 N N . ALA A 1 93 ? 43.157 29.646 -4.452 1.00 59.71 1858 ALA A N 1
ATOM 640 C CA . ALA A 1 93 ? 43.394 30.407 -3.241 1.00 59.49 1858 ALA A CA 1
ATOM 641 C C . ALA A 1 93 ? 43.738 29.505 -2.060 1.00 67.34 1858 ALA A C 1
ATOM 642 O O . ALA A 1 93 ? 44.385 29.944 -1.102 1.00 70.11 1858 ALA A O 1
ATOM 644 N N . ALA A 1 94 ? 43.303 28.248 -2.125 1.00 60.18 1859 ALA A N 1
ATOM 645 C CA . ALA A 1 94 ? 43.614 27.285 -1.075 1.00 54.11 1859 ALA A CA 1
ATOM 646 C C . ALA A 1 94 ? 45.058 26.794 -1.192 1.00 59.24 1859 ALA A C 1
ATOM 647 O O . ALA A 1 94 ? 45.790 26.750 -0.210 1.00 56.37 1859 ALA A O 1
ATOM 649 N N . GLU A 1 95 ? 45.463 26.427 -2.403 1.00 66.64 1860 GLU A N 1
ATOM 650 C CA . GLU A 1 95 ? 46.841 26.029 -2.660 1.00 66.00 1860 GLU A CA 1
ATOM 651 C C . GLU A 1 95 ? 47.732 27.238 -2.444 1.00 61.43 1860 GLU A C 1
ATOM 652 O O . GLU A 1 95 ? 48.838 27.145 -1.915 1.00 61.26 1860 GLU A O 1
ATOM 658 N N . GLU A 1 96 ? 47.214 28.384 -2.853 1.00 61.37 1861 GLU A N 1
ATOM 659 C CA . GLU A 1 96 ? 47.914 29.646 -2.745 1.00 68.42 1861 GLU A CA 1
ATOM 660 C C . GLU A 1 96 ? 48.066 30.088 -1.289 1.00 71.60 1861 GLU A C 1
ATOM 661 O O . GLU A 1 96 ? 48.757 31.063 -0.998 1.00 70.98 1861 GLU A O 1
ATOM 667 N N . ALA A 1 97 ? 47.417 29.374 -0.373 1.00 67.68 1862 ALA A N 1
ATOM 668 C CA . ALA A 1 97 ? 47.556 29.677 1.047 1.00 59.48 1862 ALA A CA 1
ATOM 669 C C . ALA A 1 97 ? 48.283 28.545 1.747 1.00 55.25 1862 ALA A C 1
ATOM 670 O O . ALA A 1 97 ? 48.610 28.640 2.926 1.00 51.37 1862 ALA A O 1
ATOM 672 N N . GLY A 1 98 ? 48.536 27.478 0.996 1.00 57.22 1863 GLY A N 1
ATOM 673 C CA . GLY A 1 98 ? 49.271 26.332 1.496 1.00 61.13 1863 GLY A CA 1
ATOM 674 C C . GLY A 1 98 ? 48.390 25.306 2.171 1.00 59.75 1863 GLY A C 1
ATOM 675 O O . GLY A 1 98 ? 48.891 24.422 2.879 1.00 52.28 1863 GLY A O 1
ATOM 676 N N . VAL A 1 99 ? 47.080 25.430 1.943 1.00 61.59 1864 VAL A N 1
ATOM 677 C CA . VAL A 1 99 ? 46.078 24.547 2.560 1.00 58.47 1864 VAL A CA 1
ATOM 678 C C . VAL A 1 99 ? 46.107 23.171 1.909 1.00 48.87 1864 VAL A C 1
ATOM 679 O O . VAL A 1 99 ? 45.795 23.030 0.725 1.00 51.46 1864 VAL A O 1
ATOM 683 N N . THR A 1 100 ? 46.495 22.169 2.694 1.00 47.83 1865 THR A N 1
ATOM 684 C CA . THR A 1 100 ? 46.717 20.814 2.199 1.00 48.37 1865 THR A CA 1
ATOM 685 C C . THR A 1 100 ? 45.493 19.894 2.369 1.00 57.14 1865 THR A C 1
ATOM 686 O O . THR A 1 100 ? 45.375 18.869 1.694 1.00 53.84 1865 THR A O 1
ATOM 688 N N . ASP A 1 101 ? 44.583 20.260 3.270 1.00 57.59 1866 ASP A N 1
ATOM 689 C CA . ASP A 1 101 ? 43.369 19.476 3.490 1.00 49.41 1866 ASP A CA 1
ATOM 690 C C . ASP A 1 101 ? 42.322 20.250 4.306 1.00 51.41 1866 ASP A C 1
ATOM 691 O O . ASP A 1 101 ? 42.661 21.061 5.176 1.00 47.87 1866 ASP A O 1
ATOM 696 N N . VAL A 1 102 ? 41.049 19.993 4.012 1.00 51.52 1867 VAL A N 1
ATOM 697 C CA . VAL A 1 102 ? 39.939 20.572 4.762 1.00 34.60 1867 VAL A CA 1
ATOM 698 C C . VAL A 1 102 ? 38.973 19.458 5.151 1.00 33.46 1867 VAL A C 1
ATOM 699 O O . VAL A 1 102 ? 38.610 18.615 4.340 1.00 34.86 1867 VAL A O 1
ATOM 703 N N . LYS A 1 103 ? 38.583 19.442 6.417 1.00 33.87 1868 LYS A N 1
ATOM 704 C CA . LYS A 1 103 ? 37.592 18.504 6.906 1.00 29.53 1868 LYS A CA 1
ATOM 705 C C . LYS A 1 103 ? 36.394 19.296 7.380 1.00 30.94 1868 LYS A C 1
ATOM 706 O O . LYS A 1 103 ? 36.524 20.450 7.794 1.00 29.92 1868 LYS A O 1
ATOM 712 N N . VAL A 1 104 ? 35.217 18.682 7.329 1.00 29.40 1869 VAL A N 1
ATOM 713 C CA . VAL A 1 104 ? 34.003 19.370 7.719 1.00 26.56 1869 VAL A CA 1
ATOM 714 C C . VAL A 1 104 ? 33.067 18.392 8.427 1.00 27.95 1869 VAL A C 1
ATOM 715 O O . VAL A 1 104 ? 33.048 17.211 8.118 1.00 24.79 1869 VAL A O 1
ATOM 719 N N . SER A 1 105 ? 32.327 18.897 9.409 1.00 24.98 1870 SER A N 1
ATOM 720 C CA . SER A 1 105 ? 31.231 18.161 10.009 1.00 24.59 1870 SER A CA 1
ATOM 721 C C . SER A 1 105 ? 29.974 19.021 10.072 1.00 22.93 1870 SER A C 1
ATOM 722 O O . SER A 1 105 ? 30.059 20.224 10.241 1.00 24.76 1870 SER A O 1
ATOM 725 N N . ILE A 1 106 ? 28.807 18.399 9.949 1.00 23.49 1871 ILE A N 1
ATOM 726 C CA . ILE A 1 106 ? 27.525 19.119 9.813 1.00 23.89 1871 ILE A CA 1
ATOM 727 C C . ILE A 1 106 ? 26.480 18.567 10.760 1.00 25.60 1871 ILE A C 1
ATOM 728 O O . ILE A 1 106 ? 26.444 17.375 11.023 1.00 28.57 1871 ILE A O 1
ATOM 733 N N . SER A 1 107 ? 25.630 19.426 11.299 1.00 20.08 1872 SER A N 1
ATOM 734 C CA . SER A 1 107 ? 24.554 18.958 12.170 1.00 24.23 1872 SER A CA 1
ATOM 735 C C . SER A 1 107 ? 23.435 19.948 12.091 1.00 25.25 1872 SER A C 1
ATOM 736 O O . SER A 1 107 ? 23.639 21.108 11.730 1.00 25.28 1872 SER A O 1
ATOM 739 N N . HIS A 1 108 ? 22.239 19.492 12.421 1.00 27.60 1873 HIS A N 1
ATOM 740 C CA . HIS A 1 108 ? 21.101 20.399 12.563 1.00 29.73 1873 HIS A CA 1
ATOM 741 C C . HIS A 1 108 ? 20.086 19.861 13.567 1.00 35.12 1873 HIS A C 1
ATOM 742 O O . HIS A 1 108 ? 20.113 18.672 13.913 1.00 34.03 1873 HIS A O 1
ATOM 749 N N . ASP A 1 109 ? 19.230 20.753 14.062 1.00 33.19 1874 ASP A N 1
ATOM 750 C CA . ASP A 1 109 ? 18.049 20.341 14.793 1.00 35.11 1874 ASP A CA 1
ATOM 751 C C . ASP A 1 109 ? 16.855 21.022 14.138 1.00 42.94 1874 ASP A C 1
ATOM 752 O O . ASP A 1 109 ? 16.927 21.405 12.969 1.00 47.61 1874 ASP A O 1
ATOM 757 N N . ASP A 1 110 ? 15.753 21.164 14.858 1.00 45.68 1875 ASP A N 1
ATOM 758 C CA . ASP A 1 110 ? 14.575 21.847 14.308 1.00 44.94 1875 ASP A CA 1
ATOM 759 C C . ASP A 1 110 ? 14.789 23.323 13.988 1.00 39.46 1875 ASP A C 1
ATOM 760 O O . ASP A 1 110 ? 14.121 23.894 13.131 1.00 46.96 1875 ASP A O 1
ATOM 765 N N . LEU A 1 111 ? 15.728 23.939 14.685 1.00 39.85 1876 LEU A N 1
ATOM 766 C CA . LEU A 1 111 ? 15.876 25.383 14.642 1.00 39.41 1876 LEU A CA 1
ATOM 767 C C . LEU A 1 111 ? 16.958 25.855 13.697 1.00 42.16 1876 LEU A C 1
ATOM 768 O O . LEU A 1 111 ? 16.834 26.902 13.069 1.00 47.00 1876 LEU A O 1
ATOM 773 N N . GLN A 1 112 ? 18.035 25.094 13.600 1.00 31.83 1877 GLN A N 1
ATOM 774 C CA . GLN A 1 112 ? 19.176 25.588 12.864 1.00 31.76 1877 GLN A CA 1
ATOM 775 C C . GLN A 1 112 ? 20.164 24.500 12.476 1.00 27.45 1877 GLN A C 1
ATOM 776 O O . GLN A 1 112 ? 20.121 23.368 12.973 1.00 28.74 1877 GLN A O 1
ATOM 782 N N . ALA A 1 113 ? 21.052 24.850 11.567 1.00 23.98 1878 ALA A N 1
ATOM 783 C CA . ALA A 1 113 ? 22.129 23.948 11.205 1.00 28.01 1878 ALA A CA 1
ATOM 784 C C . ALA A 1 113 ? 23.440 24.574 11.625 1.00 21.92 1878 ALA A C 1
ATOM 785 O O . ALA A 1 113 ? 23.558 25.794 11.666 1.00 23.92 1878 ALA A O 1
ATOM 787 N N A VAL A 1 114 ? 24.415 23.731 11.946 0.29 24.74 1879 VAL A N 1
ATOM 788 N N B VAL A 1 114 ? 24.425 23.736 11.946 0.71 24.72 1879 VAL A N 1
ATOM 789 C CA A VAL A 1 114 ? 25.750 24.191 12.299 0.29 24.04 1879 VAL A CA 1
ATOM 790 C CA B VAL A 1 114 ? 25.758 24.206 12.308 0.71 24.05 1879 VAL A CA 1
ATOM 791 C C A VAL A 1 114 ? 26.766 23.369 11.528 0.29 24.66 1879 VAL A C 1
ATOM 792 C C B VAL A 1 114 ? 26.767 23.377 11.541 0.71 24.74 1879 VAL A C 1
ATOM 793 O O A VAL A 1 114 ? 26.565 22.175 11.305 0.29 25.25 1879 VAL A O 1
ATOM 794 O O B VAL A 1 114 ? 26.568 22.179 11.343 0.71 25.37 1879 VAL A O 1
ATOM 801 N N . ALA A 1 115 ? 27.848 24.010 11.105 1.00 23.94 1880 ALA A N 1
ATOM 802 C CA . ALA A 1 115 ? 28.958 23.282 10.511 1.00 23.90 1880 ALA A CA 1
ATOM 803 C C . ALA A 1 115 ? 30.273 23.820 11.045 1.00 20.54 1880 ALA A C 1
ATOM 804 O O . ALA A 1 115 ? 30.411 25.013 11.267 1.00 22.32 1880 ALA A O 1
ATOM 806 N N . VAL A 1 116 ? 31.232 22.927 11.249 1.00 19.83 1881 VAL A N 1
ATOM 807 C CA . VAL A 1 116 ? 32.561 23.295 11.693 1.00 18.81 1881 VAL A CA 1
ATOM 808 C C . VAL A 1 116 ? 33.563 22.667 10.730 1.00 22.81 1881 VAL A C 1
ATOM 809 O O . VAL A 1 116 ? 33.471 21.494 10.372 1.00 23.22 1881 VAL A O 1
ATOM 813 N N . ALA A 1 117 ? 34.529 23.459 10.301 1.00 26.75 1882 ALA A N 1
ATOM 814 C CA . ALA A 1 117 ? 35.589 22.974 9.431 1.00 25.53 1882 ALA A CA 1
ATOM 815 C C . ALA A 1 117 ? 36.943 23.294 10.027 1.00 21.28 1882 ALA A C 1
ATOM 816 O O . ALA A 1 117 ? 37.129 24.314 10.663 1.00 23.94 1882 ALA A O 1
ATOM 818 N N . VAL A 1 118 ? 37.891 22.398 9.814 1.00 27.79 1883 VAL A N 1
ATOM 819 C CA . VAL A 1 118 ? 39.290 22.645 10.158 1.00 32.99 1883 VAL A CA 1
ATOM 820 C C . VAL A 1 118 ? 40.205 22.470 8.931 1.00 31.54 1883 VAL A C 1
ATOM 821 O O . VAL A 1 118 ? 40.071 21.508 8.188 1.00 32.90 1883 VAL A O 1
ATOM 825 N N . SER A 1 119 ? 41.115 23.414 8.704 1.00 39.09 1884 SER A N 1
ATOM 826 C CA . SER A 1 119 ? 42.042 23.314 7.567 1.00 43.09 1884 SER A CA 1
ATOM 827 C C . SER A 1 119 ? 43.479 23.027 8.015 1.00 44.74 1884 SER A C 1
ATOM 828 O O . SER A 1 119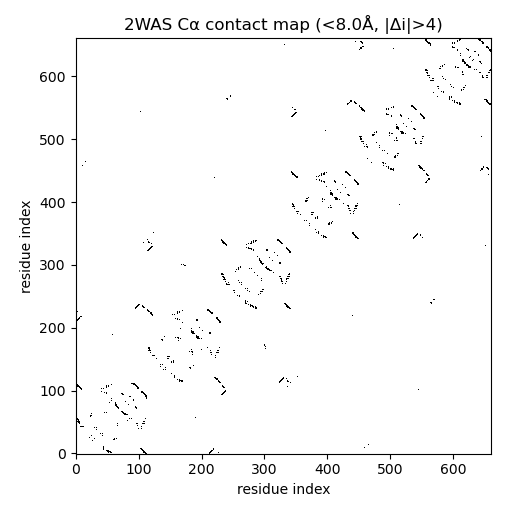 ? 43.874 23.370 9.135 1.00 39.38 1884 SER A O 1
ATOM 831 N N . THR A 1 120 ? 44.236 22.374 7.137 1.00 45.14 1885 THR A N 1
ATOM 832 C CA . THR A 1 120 ? 45.624 21.997 7.403 1.00 49.39 1885 THR A CA 1
ATOM 833 C C . THR A 1 120 ? 46.558 22.726 6.438 1.00 49.08 1885 THR A C 1
ATOM 834 O O . THR A 1 120 ? 46.211 22.911 5.271 1.00 52.34 1885 THR A O 1
ATOM 838 N N . LYS A 1 121 ? 47.725 23.156 6.920 1.00 37.59 1886 LYS A N 1
ATOM 839 C CA . LYS A 1 121 ? 48.791 23.648 6.033 1.00 57.04 1886 LYS A CA 1
ATOM 840 C C . LYS A 1 121 ? 50.139 22.983 6.350 1.00 59.55 1886 LYS A C 1
ATOM 841 O O . LYS A 1 121 ? 50.228 21.757 6.504 1.00 46.13 1886 LYS A O 1
ATOM 847 N N . GLY B 2 2 ? 46.844 20.141 20.529 1.00 45.03 1767 GLY B N 1
ATOM 848 C CA . GLY B 2 2 ? 45.442 19.858 20.812 1.00 61.24 1767 GLY B CA 1
ATOM 849 C C . GLY B 2 2 ? 44.775 20.711 21.896 1.00 71.64 1767 GLY B C 1
ATOM 850 O O . GLY B 2 2 ? 45.215 20.745 23.052 1.00 74.47 1767 GLY B O 1
ATOM 851 N N . GLY B 2 3 ? 43.706 21.400 21.501 1.00 54.04 1768 GLY B N 1
ATOM 852 C CA . GLY B 2 3 ? 42.824 22.173 22.369 1.00 40.50 1768 GLY B CA 1
ATOM 853 C C . GLY B 2 3 ? 41.632 22.613 21.524 1.00 36.79 1768 GLY B C 1
ATOM 854 O O . GLY B 2 3 ? 41.808 23.047 20.377 1.00 36.26 1768 GLY B O 1
ATOM 855 N N . VAL B 2 4 ? 40.414 22.466 22.052 1.00 41.38 1769 VAL B N 1
ATOM 856 C CA . VAL B 2 4 ? 39.219 22.930 21.342 1.00 35.11 1769 VAL B CA 1
ATOM 857 C C . VAL B 2 4 ? 38.264 23.601 22.314 1.00 33.06 1769 VAL B C 1
ATOM 858 O O . VAL B 2 4 ? 38.165 23.186 23.462 1.00 32.62 1769 VAL B O 1
ATOM 862 N N . GLY B 2 5 ? 37.573 24.642 21.862 1.00 27.22 1770 GLY B N 1
ATOM 863 C CA . GLY B 2 5 ? 36.592 25.301 22.696 1.00 24.80 1770 GLY B CA 1
ATOM 864 C C . GLY B 2 5 ? 35.397 25.709 21.878 1.00 25.24 1770 GLY B C 1
ATOM 865 O O . GLY B 2 5 ? 35.552 26.107 20.738 1.00 21.92 1770 GLY B O 1
ATOM 866 N N . VAL B 2 6 ? 34.197 25.592 22.451 1.00 27.94 1771 VAL B N 1
ATOM 867 C CA . VAL B 2 6 ? 32.987 26.053 21.765 1.00 29.78 1771 VAL B CA 1
ATOM 868 C C . VAL B 2 6 ? 32.181 26.902 22.736 1.00 26.15 1771 VAL B C 1
ATOM 869 O O . VAL B 2 6 ? 32.208 26.660 23.937 1.00 25.59 1771 VAL B O 1
ATOM 873 N N . ASP B 2 7 ? 31.516 27.928 22.215 1.00 26.35 1772 ASP B N 1
ATOM 874 C CA . ASP B 2 7 ? 30.609 28.743 23.016 1.00 28.08 1772 ASP B CA 1
ATOM 875 C C . ASP B 2 7 ? 29.417 29.221 22.181 1.00 28.19 1772 ASP B C 1
ATOM 876 O O . ASP B 2 7 ? 29.562 29.671 21.057 1.00 24.90 1772 ASP B O 1
ATOM 881 N N . VAL B 2 8 ? 28.234 29.089 22.755 1.00 29.89 1773 VAL B N 1
ATOM 882 C CA . VAL B 2 8 ? 26.997 29.479 22.110 1.00 26.62 1773 VAL B CA 1
ATOM 883 C C . VAL B 2 8 ? 26.319 30.498 23.064 1.00 31.00 1773 VAL B C 1
ATOM 884 O O . VAL B 2 8 ? 26.313 30.310 24.291 1.00 32.83 1773 VAL B O 1
ATOM 888 N N . GLU B 2 9 ? 25.832 31.612 22.512 1.00 30.14 1774 GLU B N 1
ATOM 889 C CA . GLU B 2 9 ? 25.200 32.682 23.295 1.00 31.11 1774 GLU B CA 1
ATOM 890 C C . GLU B 2 9 ? 23.896 33.126 22.653 1.00 33.99 1774 GLU B C 1
ATOM 891 O O . GLU B 2 9 ? 23.803 33.157 21.440 1.00 31.36 1774 GLU B O 1
ATOM 897 N N . LEU B 2 10 ? 22.890 33.464 23.463 1.00 34.65 1775 LEU B N 1
ATOM 898 C CA . LEU B 2 10 ? 21.640 33.985 22.931 1.00 32.88 1775 LEU B CA 1
ATOM 899 C C . LEU B 2 10 ? 21.991 35.393 22.535 1.00 30.28 1775 LEU B C 1
ATOM 900 O O . LEU B 2 10 ? 22.827 36.001 23.191 1.00 31.77 1775 LEU B O 1
ATOM 905 N N . ILE B 2 11 ? 21.397 35.911 21.461 1.00 28.60 1776 ILE B N 1
ATOM 906 C CA . ILE B 2 11 ? 21.759 37.250 21.007 1.00 30.15 1776 ILE B CA 1
ATOM 907 C C . ILE B 2 11 ? 21.433 38.288 22.068 1.00 30.66 1776 ILE B C 1
ATOM 908 O O . ILE B 2 11 ? 22.146 39.258 22.255 1.00 30.07 1776 ILE B O 1
ATOM 913 N N . THR B 2 12 ? 20.361 38.043 22.798 1.00 38.56 1777 THR B N 1
ATOM 914 C CA . THR B 2 12 ? 19.904 38.983 23.809 1.00 35.80 1777 THR B CA 1
ATOM 915 C C . THR B 2 12 ? 20.666 38.922 25.144 1.00 35.34 1777 THR B C 1
ATOM 916 O O . THR B 2 12 ? 20.329 39.623 26.090 1.00 42.62 1777 THR B O 1
ATOM 920 N N . SER B 2 13 ? 21.698 38.098 25.212 1.00 36.37 1778 SER B N 1
ATOM 921 C CA . SER B 2 13 ? 22.557 38.053 26.385 1.00 39.95 1778 SER B CA 1
ATOM 922 C C . SER B 2 13 ? 23.478 39.266 26.440 1.00 42.87 1778 SER B C 1
ATOM 923 O O . SER B 2 13 ? 24.079 39.548 27.471 1.00 49.19 1778 SER B O 1
ATOM 926 N N . ILE B 2 14 ? 23.617 39.967 25.323 1.00 39.25 1779 ILE B N 1
ATOM 927 C CA . ILE B 2 14 ? 24.435 41.171 25.316 1.00 37.34 1779 ILE B CA 1
ATOM 928 C C . ILE B 2 14 ? 23.546 42.384 25.375 1.00 43.04 1779 ILE B C 1
ATOM 929 O O . ILE B 2 14 ? 22.770 42.633 24.452 1.00 44.03 1779 ILE B O 1
ATOM 934 N N . ASN B 2 15 ? 23.647 43.130 26.470 1.00 43.66 1780 ASN B N 1
ATOM 935 C CA . ASN B 2 15 ? 22.978 44.408 26.562 1.00 39.60 1780 ASN B CA 1
ATOM 936 C C . ASN B 2 15 ? 23.928 45.504 26.095 1.00 41.30 1780 ASN B C 1
ATOM 937 O O . ASN B 2 15 ? 24.907 45.820 26.769 1.00 45.52 1780 ASN B O 1
ATOM 942 N N . VAL B 2 16 ? 23.650 46.062 24.924 1.00 44.36 1781 VAL B N 1
ATOM 943 C CA . VAL B 2 16 ? 24.541 47.012 24.303 1.00 43.64 1781 VAL B CA 1
ATOM 944 C C . VAL B 2 16 ? 24.508 48.367 24.982 1.00 51.17 1781 VAL B C 1
ATOM 945 O O . VAL B 2 16 ? 25.520 49.067 25.022 1.00 52.22 1781 VAL B O 1
ATOM 949 N N . GLU B 2 17 ? 23.330 48.762 25.461 1.00 48.65 1782 GLU B N 1
ATOM 950 C CA . GLU B 2 17 ? 23.162 50.065 26.112 1.00 49.14 1782 GLU B CA 1
ATOM 951 C C . GLU B 2 17 ? 24.172 50.227 27.248 1.00 56.44 1782 GLU B C 1
ATOM 952 O O . GLU B 2 17 ? 24.847 51.253 27.360 1.00 58.29 1782 GLU B O 1
ATOM 958 N N . ASN B 2 18 ? 24.282 49.186 28.072 1.00 45.01 1783 ASN B N 1
ATOM 959 C CA . ASN B 2 18 ? 25.214 49.149 29.206 1.00 46.59 1783 ASN B CA 1
ATOM 960 C C . ASN B 2 18 ? 26.680 49.426 28.819 1.00 54.55 1783 ASN B C 1
ATOM 961 O O . ASN B 2 18 ? 27.462 48.500 28.553 1.00 46.35 1783 ASN B O 1
ATOM 966 N N . ASP B 2 19 ? 27.035 50.710 28.795 1.00 52.95 1784 ASP B N 1
ATOM 967 C CA . ASP B 2 19 ? 28.383 51.164 28.463 1.00 53.69 1784 ASP B CA 1
ATOM 968 C C . ASP B 2 19 ? 29.450 50.610 29.396 1.00 52.01 1784 ASP B C 1
ATOM 969 O O . ASP B 2 19 ? 30.580 50.336 28.973 1.00 41.04 1784 ASP B O 1
ATOM 974 N N . THR B 2 20 ? 29.091 50.471 30.670 1.00 54.42 1785 THR B N 1
ATOM 975 C CA . THR B 2 20 ? 30.034 50.034 31.692 1.00 52.41 1785 THR B CA 1
ATOM 976 C C . THR B 2 20 ? 30.515 48.624 31.400 1.00 48.24 1785 THR B C 1
ATOM 977 O O . THR B 2 20 ? 31.703 48.356 31.381 1.00 48.96 1785 THR B O 1
ATOM 981 N N . PHE B 2 21 ? 29.565 47.731 31.160 1.00 47.79 1786 PHE B N 1
ATOM 982 C CA . PHE B 2 21 ? 29.849 46.333 30.863 1.00 46.90 1786 PHE B CA 1
ATOM 983 C C . PHE B 2 21 ? 30.607 46.140 29.543 1.00 42.59 1786 PHE B C 1
ATOM 984 O O . PHE B 2 21 ? 31.579 45.402 29.489 1.00 40.81 1786 PHE B O 1
ATOM 992 N 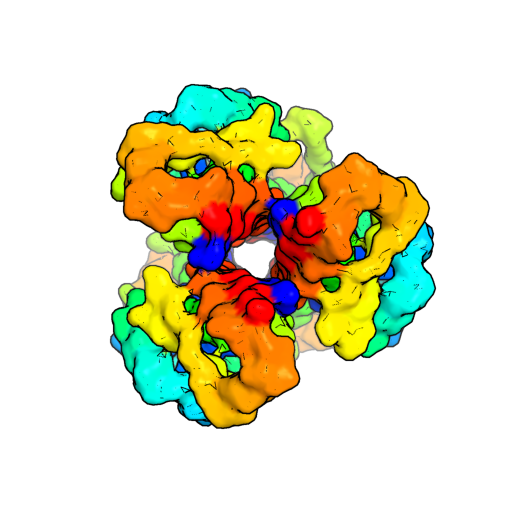N . ILE B 2 22 ? 30.131 46.781 28.477 1.00 42.97 1787 ILE B N 1
ATOM 993 C CA . ILE B 2 22 ? 30.792 46.742 27.173 1.00 40.33 1787 ILE B CA 1
ATOM 994 C C . ILE B 2 22 ? 32.276 47.158 27.300 1.00 45.85 1787 ILE B C 1
ATOM 995 O O . ILE B 2 22 ? 33.211 46.430 26.941 1.00 34.68 1787 ILE B O 1
ATOM 1000 N N . GLU B 2 23 ? 32.485 48.341 27.843 1.00 40.46 1788 GLU B N 1
ATOM 1001 C CA . GLU B 2 23 ? 33.794 48.953 27.854 1.00 40.27 1788 GLU B CA 1
ATOM 1002 C C . GLU B 2 23 ? 34.674 48.134 28.755 1.00 28.76 1788 GLU B C 1
ATOM 1003 O O . GLU B 2 23 ? 35.884 48.149 28.639 1.00 46.35 1788 GLU B O 1
ATOM 1009 N N . ARG B 2 24 ? 34.043 47.391 29.645 1.00 36.88 1789 ARG B N 1
ATOM 1010 C CA . ARG B 2 24 ? 34.750 46.671 30.684 1.00 34.45 1789 ARG B CA 1
ATOM 1011 C C . ARG B 2 24 ? 35.301 45.367 30.145 1.00 37.39 1789 ARG B C 1
ATOM 1012 O O . ARG B 2 24 ? 36.305 44.868 30.626 1.00 33.59 1789 ARG B O 1
ATOM 1020 N N . ASN B 2 25 ? 34.626 44.827 29.133 1.00 49.82 1790 ASN B N 1
ATOM 1021 C CA . ASN B 2 25 ? 34.887 43.476 28.639 1.00 40.67 1790 ASN B CA 1
ATOM 1022 C C . ASN B 2 25 ? 35.410 43.425 27.223 1.00 35.01 1790 ASN B C 1
ATOM 1023 O O . ASN B 2 25 ? 35.889 42.395 26.783 1.00 32.82 1790 ASN B O 1
ATOM 1028 N N . PHE B 2 26 ? 35.300 44.537 26.513 1.00 37.36 1791 PHE B N 1
ATOM 1029 C CA . PHE B 2 26 ? 35.754 44.606 25.133 1.00 40.98 1791 PHE B CA 1
ATOM 1030 C C . PHE B 2 26 ? 36.835 45.670 24.959 1.00 44.85 1791 PHE B C 1
ATOM 1031 O O . PHE B 2 26 ? 36.746 46.756 25.545 1.00 44.81 1791 PHE B O 1
ATOM 1039 N N . THR B 2 27 ? 37.862 45.335 24.172 1.00 44.68 1792 THR B N 1
ATOM 1040 C CA . THR B 2 27 ? 38.898 46.290 23.803 1.00 42.72 1792 THR B CA 1
ATOM 1041 C C . THR B 2 27 ? 38.314 47.283 22.817 1.00 37.81 1792 THR B C 1
ATOM 1042 O O . THR B 2 27 ? 37.318 47.017 22.177 1.00 38.20 1792 THR B O 1
ATOM 1046 N N . PRO B 2 28 ? 38.915 48.464 22.731 1.00 45.97 1793 PRO B N 1
ATOM 1047 C CA . PRO B 2 28 ? 38.476 49.459 21.764 1.00 38.47 1793 PRO B CA 1
ATOM 1048 C C . PRO B 2 28 ? 38.402 48.969 20.316 1.00 38.91 1793 PRO B C 1
ATOM 1049 O O . PRO B 2 28 ? 37.462 49.322 19.618 1.00 39.10 1793 PRO B O 1
ATOM 1053 N N . GLN B 2 29 ? 39.366 48.205 19.828 1.00 32.29 1794 GLN B N 1
ATOM 1054 C CA . GLN B 2 29 ? 39.226 47.761 18.441 1.00 27.80 1794 GLN B CA 1
ATOM 1055 C C . GLN B 2 29 ? 38.019 46.828 18.289 1.00 33.38 1794 GLN B C 1
ATOM 1056 O O . GLN B 2 29 ? 37.394 46.771 17.230 1.00 37.85 1794 GLN B O 1
ATOM 1062 N N . GLU B 2 30 ? 37.676 46.117 19.362 1.00 37.02 1795 GLU B N 1
ATOM 1063 C CA . GLU B 2 30 ? 36.530 45.212 19.347 1.00 30.59 1795 GLU B CA 1
ATOM 1064 C C . GLU B 2 30 ? 35.226 45.990 19.294 1.00 30.13 1795 GLU B C 1
ATOM 1065 O O . GLU B 2 30 ? 34.397 45.759 18.422 1.00 30.54 1795 GLU B O 1
ATOM 1071 N N . ILE B 2 31 ? 35.064 46.930 20.224 1.00 37.96 1796 ILE B N 1
ATOM 1072 C CA . ILE B 2 31 ? 33.874 47.780 20.299 1.00 35.19 1796 ILE B CA 1
ATOM 1073 C C . ILE B 2 31 ? 33.605 48.565 19.005 1.00 38.11 1796 ILE B C 1
ATOM 1074 O O . ILE B 2 31 ? 32.463 48.711 18.570 1.00 36.58 1796 ILE B O 1
ATOM 1079 N N . GLU B 2 32 ? 34.667 49.072 18.393 1.00 40.12 1797 GLU B N 1
ATOM 1080 C CA . GLU B 2 32 ? 34.541 49.792 17.140 1.00 42.74 1797 GLU B CA 1
ATOM 1081 C C . GLU B 2 32 ? 34.088 48.885 16.011 1.00 34.60 1797 GLU B C 1
ATOM 1082 O O . GLU B 2 32 ? 33.333 49.293 15.139 1.00 36.40 1797 GLU B O 1
ATOM 1088 N N . TYR B 2 33 ? 34.557 47.648 16.034 1.00 35.37 1798 TYR B N 1
ATOM 1089 C CA . TYR B 2 33 ? 34.196 46.706 14.998 1.00 33.35 1798 TYR B CA 1
ATOM 1090 C C . TYR B 2 33 ? 32.727 46.369 15.074 1.00 33.14 1798 TYR B C 1
ATOM 1091 O O . TYR B 2 33 ? 32.019 46.438 14.075 1.00 34.05 1798 TYR B O 1
ATOM 1100 N N . CYS B 2 34 ? 32.278 46.010 16.272 1.00 37.93 1799 CYS B N 1
ATOM 1101 C CA . CYS B 2 34 ? 30.906 45.555 16.492 1.00 33.30 1799 CYS B CA 1
ATOM 1102 C C . CYS B 2 34 ? 29.904 46.658 16.210 1.00 33.96 1799 CYS B C 1
ATOM 1103 O O . CYS B 2 34 ? 28.830 46.412 15.658 1.00 34.03 1799 CYS B O 1
ATOM 1106 N N . SER B 2 35 ? 30.277 47.877 16.586 1.00 41.58 1800 SER B N 1
ATOM 1107 C CA . SER B 2 35 ? 29.451 49.058 16.380 1.00 34.55 1800 SER B CA 1
ATOM 1108 C C . SER B 2 35 ? 29.219 49.360 14.906 1.00 41.02 1800 SER B C 1
ATOM 1109 O O . SER B 2 35 ? 28.194 49.936 14.540 1.00 35.38 1800 SER B O 1
ATOM 1112 N N . ALA B 2 36 ? 30.182 48.967 14.070 1.00 41.97 1801 ALA B N 1
ATOM 1113 C CA . ALA B 2 36 ? 30.127 49.220 12.636 1.00 36.08 1801 ALA B CA 1
ATOM 1114 C C . ALA B 2 36 ? 29.324 48.156 11.885 1.00 39.60 1801 ALA B C 1
ATOM 1115 O O . ALA B 2 36 ? 29.181 48.233 10.669 1.00 41.93 1801 ALA B O 1
ATOM 1117 N N . GLN B 2 37 ? 28.795 47.167 12.601 1.00 39.25 1802 GLN B N 1
ATOM 1118 C CA . GLN B 2 37 ? 28.120 46.054 11.941 1.00 36.00 1802 GLN B CA 1
ATOM 1119 C C . GLN B 2 37 ? 26.637 46.316 11.772 1.00 38.94 1802 GLN B C 1
ATOM 1120 O O . GLN B 2 37 ? 26.058 47.127 12.488 1.00 47.12 1802 GLN B O 1
ATOM 1126 N N . PRO B 2 38 ? 26.016 45.635 10.801 1.00 44.68 1803 PRO B N 1
ATOM 1127 C CA . PRO B 2 38 ? 24.585 45.754 10.527 1.00 39.31 1803 PRO B CA 1
ATOM 1128 C C . PRO B 2 38 ? 23.751 45.460 11.784 1.00 44.52 1803 PRO B C 1
ATOM 1129 O O . PRO B 2 38 ? 22.786 46.161 12.072 1.00 43.12 1803 PRO B O 1
ATOM 1133 N N . SER B 2 39 ? 24.114 44.412 12.516 1.00 43.33 1804 SER B N 1
ATOM 1134 C CA . SER B 2 39 ? 23.479 44.114 13.803 1.00 33.96 1804 SER B CA 1
ATOM 1135 C C . SER B 2 39 ? 24.509 44.174 14.928 1.00 33.15 1804 SER B C 1
ATOM 1136 O O . SER B 2 39 ? 25.311 43.255 15.122 1.00 33.93 1804 SER B O 1
ATOM 1139 N N . VAL B 2 40 ? 24.496 45.273 15.663 1.00 32.49 1805 VAL B N 1
ATOM 1140 C CA . VAL B 2 40 ? 25.529 45.515 16.653 1.00 33.99 1805 VAL B CA 1
ATOM 1141 C C . VAL B 2 40 ? 25.460 44.495 17.789 1.00 31.62 1805 VAL B C 1
ATOM 1142 O O . VAL B 2 40 ? 26.482 43.976 18.242 1.00 32.69 1805 VAL B O 1
ATOM 1146 N N . GLN B 2 41 ? 24.250 44.211 18.252 1.00 32.52 1806 GLN B N 1
ATOM 1147 C CA . GLN B 2 41 ? 24.058 43.267 19.336 1.00 26.17 1806 GLN B CA 1
ATOM 1148 C C . GLN B 2 41 ? 24.515 41.853 18.948 1.00 30.44 1806 GLN B C 1
ATOM 1149 O O . GLN B 2 41 ? 25.151 41.169 19.743 1.00 27.80 1806 GLN B O 1
ATOM 1155 N N . SER B 2 42 ? 24.193 41.428 17.725 1.00 29.53 1807 SER B N 1
ATOM 1156 C CA . SER B 2 42 ? 24.644 40.137 17.213 1.00 28.58 1807 SER B CA 1
ATOM 1157 C C . SER B 2 42 ? 26.143 40.121 17.166 1.00 25.30 1807 SER B C 1
ATOM 1158 O O . SER B 2 42 ? 26.766 39.114 17.468 1.00 30.27 1807 SER B O 1
ATOM 1161 N N . SER B 2 43 ? 26.723 41.232 16.742 1.00 24.82 1808 SER B N 1
ATOM 1162 C CA . SER B 2 43 ? 28.167 41.305 16.600 1.00 26.21 1808 SER B CA 1
ATOM 1163 C C . SER B 2 43 ? 28.890 41.140 17.948 1.00 30.76 1808 SER B C 1
ATOM 1164 O O . SER B 2 43 ? 29.882 40.394 18.042 1.00 32.38 1808 SER B O 1
ATOM 1167 N N . PHE B 2 44 ? 28.391 41.819 18.986 1.00 28.68 1809 PHE B N 1
ATOM 1168 C CA . PHE B 2 44 ? 28.937 41.691 20.347 1.00 27.61 1809 PHE B CA 1
ATOM 1169 C C . PHE B 2 44 ? 28.760 40.291 20.937 1.00 26.38 1809 PHE B C 1
ATOM 1170 O O . PHE B 2 44 ? 29.652 39.768 21.611 1.00 21.01 1809 PHE B O 1
ATOM 1178 N N . ALA B 2 45 ? 27.594 39.698 20.679 1.00 27.07 1810 ALA B N 1
ATOM 1179 C CA . ALA B 2 45 ? 27.289 38.325 21.079 1.00 25.67 1810 ALA B CA 1
ATOM 1180 C C . ALA B 2 45 ? 28.249 37.329 20.462 1.00 20.26 1810 ALA B C 1
ATOM 1181 O O . ALA B 2 45 ? 28.659 36.377 21.111 1.00 27.17 1810 ALA B O 1
ATOM 1183 N N . GLY B 2 46 ? 28.610 37.564 19.208 1.00 24.57 1811 GLY B N 1
ATOM 1184 C CA . GLY B 2 46 ? 29.572 36.744 18.498 1.00 25.06 1811 GLY B CA 1
ATOM 1185 C C . GLY B 2 46 ? 30.981 36.866 19.031 1.00 23.33 1811 GLY B C 1
ATOM 1186 O O . GLY B 2 46 ? 31.651 35.867 19.220 1.00 21.53 1811 GLY B O 1
ATOM 1187 N N . THR B 2 47 ? 31.438 38.093 19.249 1.00 24.87 1812 THR B N 1
ATOM 1188 C CA . THR B 2 47 ? 32.763 38.330 19.809 1.00 21.84 1812 THR B CA 1
ATOM 1189 C C . THR B 2 47 ? 32.838 37.788 21.225 1.00 19.94 1812 THR B C 1
ATOM 1190 O O . THR B 2 47 ? 33.845 37.247 21.657 1.00 27.10 1812 THR B O 1
ATOM 1194 N N . TRP B 2 48 ? 31.753 37.926 21.966 1.00 26.07 1813 TRP B N 1
ATOM 1195 C CA . TRP B 2 48 ? 31.727 37.368 23.298 1.00 24.40 1813 TRP B CA 1
ATOM 1196 C C . TRP B 2 48 ? 31.891 35.844 23.280 1.00 27.61 1813 TRP B C 1
ATOM 1197 O O . TRP B 2 48 ? 32.672 35.294 24.053 1.00 28.18 1813 TRP B O 1
ATOM 1208 N N . SER B 2 49 ? 31.151 35.167 22.401 1.00 26.10 1814 SER B N 1
ATOM 1209 C CA . SER B 2 49 ? 31.270 33.713 22.235 1.00 24.08 1814 SER B CA 1
ATOM 1210 C C . SER B 2 49 ? 32.703 33.315 21.911 1.00 23.17 1814 SER B C 1
ATOM 1211 O O . SER B 2 49 ? 33.187 32.298 22.388 1.00 24.03 1814 SER B O 1
ATOM 1214 N N . ALA B 2 50 ? 33.363 34.127 21.081 1.00 22.90 1815 ALA B N 1
ATOM 1215 C CA . ALA B 2 50 ? 34.726 33.866 20.631 1.00 20.21 1815 ALA B CA 1
ATOM 1216 C C . ALA B 2 50 ? 35.672 33.931 21.817 1.00 20.54 1815 ALA B C 1
ATOM 1217 O O . ALA B 2 50 ? 36.502 33.058 21.995 1.00 25.42 1815 ALA B O 1
ATOM 1219 N N . LYS B 2 51 ? 35.520 34.950 22.653 1.00 28.44 1816 LYS B N 1
ATOM 1220 C CA . LYS B 2 51 ? 36.354 35.088 23.840 1.00 24.39 1816 LYS B CA 1
ATOM 1221 C C . LYS B 2 51 ? 36.218 33.878 24.752 1.00 19.82 1816 LYS B C 1
ATOM 1222 O O . LYS B 2 51 ? 37.192 33.362 25.260 1.00 23.56 1816 LYS B O 1
ATOM 1228 N N . GLU B 2 52 ? 34.989 33.425 24.941 1.00 27.76 1817 GLU B N 1
ATOM 1229 C CA . GLU B 2 52 ? 34.685 32.279 25.802 1.00 26.28 1817 GLU B CA 1
ATOM 1230 C C . GLU B 2 52 ? 35.228 30.993 25.229 1.00 26.21 1817 GLU B C 1
ATOM 1231 O O . GLU B 2 52 ? 35.875 30.212 25.920 1.00 24.62 1817 GLU B O 1
ATOM 1237 N N . ALA B 2 53 ? 34.937 30.775 23.952 1.00 23.84 1818 ALA B N 1
ATOM 1238 C CA . ALA B 2 53 ? 35.490 29.638 23.206 1.00 23.21 1818 ALA B CA 1
ATOM 1239 C C . ALA B 2 53 ? 37.020 29.577 23.276 1.00 26.76 1818 ALA B C 1
ATOM 1240 O O . ALA B 2 53 ? 37.593 28.524 23.522 1.00 23.98 1818 ALA B O 1
ATOM 1242 N N . VAL B 2 54 ? 37.682 30.708 23.036 1.00 24.66 1819 VAL B N 1
ATOM 1243 C CA . VAL B 2 54 ? 39.130 30.773 23.136 1.00 25.72 1819 VAL B CA 1
ATOM 1244 C C . VAL B 2 54 ? 39.631 30.401 24.530 1.00 30.84 1819 VAL B C 1
ATOM 1245 O O . VAL B 2 54 ? 40.506 29.543 24.667 1.00 32.72 1819 VAL B O 1
ATOM 1249 N N . PHE B 2 55 ? 39.091 31.045 25.562 1.00 29.76 1820 PHE B N 1
ATOM 1250 C CA . PHE B 2 55 ? 39.507 30.731 26.923 1.00 34.59 1820 PHE B CA 1
ATOM 1251 C C . PHE B 2 55 ? 39.365 29.228 27.202 1.00 34.34 1820 PHE B C 1
ATOM 1252 O O . PHE B 2 55 ? 40.245 28.607 27.806 1.00 35.42 1820 PHE B O 1
ATOM 1260 N N . LYS B 2 56 ? 38.259 28.652 26.737 1.00 30.85 1821 LYS B N 1
ATOM 1261 C CA . LYS B 2 56 ? 37.996 27.236 26.942 1.00 31.73 1821 LYS B CA 1
ATOM 1262 C C . LYS B 2 56 ? 39.046 26.336 26.286 1.00 38.71 1821 LYS B C 1
ATOM 1263 O O . LYS B 2 56 ? 39.455 25.307 26.862 1.00 28.23 1821 LYS B O 1
ATOM 1269 N N . SER B 2 57 ? 39.467 26.724 25.075 1.00 35.54 1822 SER B N 1
ATOM 1270 C CA . SER B 2 57 ? 40.467 25.969 24.318 1.00 31.64 1822 SER B CA 1
ATOM 1271 C C . SER B 2 57 ? 41.832 26.014 25.008 1.00 41.89 1822 SER B C 1
ATOM 1272 O O . SER B 2 57 ? 42.683 25.163 24.766 1.00 40.75 1822 SER B O 1
ATOM 1275 N N . LEU B 2 58 ? 42.040 27.010 25.869 1.00 43.34 1823 LEU B N 1
ATOM 1276 C CA . LEU B 2 58 ? 43.298 27.113 26.612 1.00 41.07 1823 LEU B CA 1
ATOM 1277 C C . LEU B 2 58 ? 43.346 26.011 27.671 1.00 43.34 1823 LEU B C 1
ATOM 1278 O O . LEU B 2 58 ? 44.380 25.392 27.882 1.00 46.77 1823 LEU B O 1
ATOM 1283 N N . GLY B 2 59 ? 42.202 25.722 28.282 1.00 52.61 1824 GLY B N 1
ATOM 1284 C CA . GLY B 2 59 ? 42.130 24.699 29.310 1.00 52.37 1824 GLY B CA 1
ATOM 1285 C C . GLY B 2 59 ? 42.990 25.109 30.485 1.00 55.55 1824 GLY B C 1
ATOM 1286 O O . GLY B 2 59 ? 44.045 24.535 30.725 1.00 55.73 1824 GLY B O 1
ATOM 1287 N N . VAL B 2 60 ? 42.543 26.125 31.214 1.00 58.99 1825 VAL B N 1
ATOM 1288 C CA . VAL B 2 60 ? 43.338 26.688 32.292 1.00 59.62 1825 VAL B CA 1
ATOM 1289 C C . VAL B 2 60 ? 42.464 26.915 33.515 1.00 57.22 1825 VAL B C 1
ATOM 1290 O O . VAL B 2 60 ? 41.243 26.821 33.435 1.00 57.88 1825 VAL B O 1
ATOM 1294 N N . LYS B 2 61 ? 43.081 27.194 34.654 1.00 62.27 1826 LYS B N 1
ATOM 1295 C CA . LYS B 2 61 ? 42.281 27.514 35.816 1.00 71.01 1826 LYS B CA 1
ATOM 1296 C C . LYS B 2 61 ? 41.132 28.434 35.351 1.00 71.49 1826 LYS B C 1
ATOM 1297 O O . LYS B 2 61 ? 41.357 29.530 34.808 1.00 54.79 1826 LYS B O 1
ATOM 1303 N N . SER B 2 62 ? 39.907 27.927 35.526 1.00 71.56 1827 SER B N 1
ATOM 1304 C CA . SER B 2 62 ? 38.669 28.546 35.040 1.00 59.83 1827 SER B CA 1
ATOM 1305 C C . SER B 2 62 ? 38.554 29.997 35.468 1.00 54.44 1827 SER B C 1
ATOM 1306 O O . SER B 2 62 ? 39.402 30.501 36.199 1.00 58.37 1827 SER B O 1
ATOM 1309 N N . LEU B 2 63 ? 37.506 30.675 35.012 1.00 56.52 1828 LEU B N 1
ATOM 1310 C CA . LEU B 2 63 ? 37.349 32.098 35.323 1.00 72.87 1828 LEU B CA 1
ATOM 1311 C C . LEU B 2 63 ? 36.244 32.368 36.350 1.00 80.31 1828 LEU B C 1
ATOM 1312 O O . LEU B 2 63 ? 35.894 31.476 37.125 1.00 76.40 1828 LEU B O 1
ATOM 1317 N N . GLY B 2 64 ? 35.716 33.595 36.377 1.00 75.68 1829 GLY B N 1
ATOM 1318 C CA . GLY B 2 64 ? 34.532 33.879 37.173 1.00 68.97 1829 GLY B CA 1
ATOM 1319 C C . GLY B 2 64 ? 34.350 35.306 37.657 1.00 77.41 1829 GLY B C 1
ATOM 1320 O O . GLY B 2 64 ? 35.330 35.977 37.981 1.00 80.18 1829 GLY B O 1
ATOM 1321 N N . GLY B 2 65 ? 33.093 35.761 37.717 1.00 69.69 1830 GLY B N 1
ATOM 1322 C CA . GLY B 2 65 ? 32.754 37.082 38.224 1.00 36.98 1830 GLY B CA 1
ATOM 1323 C C . GLY B 2 65 ? 33.539 37.385 39.485 1.00 53.09 1830 GLY B C 1
ATOM 1324 O O . GLY B 2 65 ? 33.676 36.525 40.355 1.00 65.79 1830 GLY B O 1
ATOM 1325 N N . GLY B 2 66 ? 34.080 38.596 39.586 1.00 60.39 1831 GLY B N 1
ATOM 1326 C CA . GLY B 2 66 ? 33.956 39.604 38.549 1.00 54.76 1831 GLY B CA 1
ATOM 1327 C C . GLY B 2 66 ? 35.185 39.674 37.662 1.00 55.08 1831 GLY B C 1
ATOM 1328 O O . GLY B 2 66 ? 35.676 40.771 37.350 1.00 42.98 1831 GLY B O 1
ATOM 1329 N N . ALA B 2 67 ? 35.688 38.498 37.278 1.00 45.19 1832 ALA B N 1
ATOM 1330 C CA . ALA B 2 67 ? 36.714 38.381 36.252 1.00 44.91 1832 ALA B CA 1
ATOM 1331 C C . ALA B 2 67 ? 36.189 38.842 34.887 1.00 46.05 1832 ALA B C 1
ATOM 1332 O O . ALA B 2 67 ? 35.046 38.604 34.512 1.00 38.08 1832 ALA B O 1
ATOM 1334 N N . ALA B 2 68 ? 37.062 39.495 34.146 1.00 60.50 1833 ALA B N 1
ATOM 1335 C CA . ALA B 2 68 ? 36.738 40.133 32.887 1.00 58.99 1833 ALA B CA 1
ATOM 1336 C C . ALA B 2 68 ? 37.493 39.461 31.727 1.00 56.43 1833 ALA B C 1
ATOM 1337 O O . ALA B 2 68 ? 38.581 38.892 31.903 1.00 48.36 1833 ALA B O 1
ATOM 1339 N N . LEU B 2 69 ? 36.891 39.536 30.544 1.00 50.75 1834 LEU B N 1
ATOM 1340 C CA . LEU B 2 69 ? 37.408 38.864 29.365 1.00 51.25 1834 LEU B CA 1
ATOM 1341 C C . LEU B 2 69 ? 38.062 39.811 28.383 1.00 49.07 1834 LEU B C 1
ATOM 1342 O O . LEU B 2 69 ? 38.251 39.456 27.226 1.00 39.89 1834 LEU B O 1
ATOM 1347 N N . LYS B 2 70 ? 38.408 41.014 28.836 1.00 45.94 1835 LYS B N 1
ATOM 1348 C CA . LYS B 2 70 ? 39.035 41.995 27.944 1.00 44.71 1835 LYS B CA 1
ATOM 1349 C C . LYS B 2 70 ? 40.440 41.545 27.539 1.00 40.71 1835 LYS B C 1
ATOM 1350 O O . LYS B 2 70 ? 40.978 41.967 26.522 1.00 35.87 1835 LYS B O 1
ATOM 1356 N N . ASP B 2 71 ? 40.973 40.658 28.371 1.00 39.16 1836 ASP B N 1
ATOM 1357 C CA . ASP B 2 71 ? 42.214 39.942 28.184 1.00 43.39 1836 ASP B CA 1
ATOM 1358 C C . ASP B 2 71 ? 42.321 39.296 26.808 1.00 45.23 1836 ASP B C 1
ATOM 1359 O O . ASP B 2 71 ? 43.355 39.384 26.121 1.00 50.34 1836 ASP B O 1
ATOM 1364 N N . ILE B 2 72 ? 41.221 38.662 26.414 1.00 45.10 1837 ILE B N 1
ATOM 1365 C CA . ILE B 2 72 ? 41.147 37.878 25.201 1.00 39.93 1837 ILE B CA 1
ATOM 1366 C C . ILE B 2 72 ? 40.561 38.743 24.096 1.00 33.62 1837 ILE B C 1
ATOM 1367 O O . ILE B 2 72 ? 39.369 38.995 24.039 1.00 32.78 1837 ILE B O 1
ATOM 1372 N N . GLU B 2 73 ? 41.417 39.209 23.208 1.00 34.00 1838 GLU B N 1
ATOM 1373 C CA . GLU B 2 73 ? 40.959 40.120 22.179 1.00 34.59 1838 GLU B CA 1
ATOM 1374 C C . GLU B 2 73 ? 40.806 39.451 20.813 1.00 35.71 1838 GLU B C 1
ATOM 1375 O O . GLU B 2 73 ? 41.677 38.706 20.347 1.00 31.88 1838 GLU B O 1
ATOM 1381 N N . ILE B 2 74 ? 39.680 39.719 20.176 1.00 34.57 1839 ILE B N 1
ATOM 1382 C CA . ILE B 2 74 ? 39.422 39.190 18.853 1.00 33.43 1839 ILE B CA 1
ATOM 1383 C C . ILE B 2 74 ? 39.644 40.337 17.885 1.00 32.00 1839 ILE B C 1
ATOM 1384 O O . ILE B 2 74 ? 38.952 41.342 17.957 1.00 32.43 1839 ILE B O 1
ATOM 1389 N N . VAL B 2 75 ? 40.658 40.207 17.031 1.00 33.51 1840 VAL B N 1
ATOM 1390 C CA . VAL B 2 75 ? 40.971 41.244 16.046 1.00 35.21 1840 VAL B CA 1
ATOM 1391 C C . VAL B 2 75 ? 40.466 40.847 14.661 1.00 36.61 1840 VAL B C 1
ATOM 1392 O O . VAL B 2 75 ? 40.988 39.947 14.014 1.00 40.53 1840 VAL B O 1
ATOM 1396 N N . ARG B 2 76 ? 39.379 41.495 14.262 1.00 42.72 1841 ARG B N 1
ATOM 1397 C CA . ARG B 2 76 ? 38.703 41.257 13.001 1.00 38.87 1841 ARG B CA 1
ATOM 1398 C C . ARG B 2 76 ? 38.970 42.521 12.225 1.00 53.79 1841 ARG B C 1
ATOM 1399 O O . ARG B 2 76 ? 38.284 43.518 12.432 1.00 56.75 1841 ARG B O 1
ATOM 1407 N N . THR B 2 77 ? 39.996 42.498 11.374 1.00 56.66 1842 THR B N 1
ATOM 1408 C CA . THR B 2 77 ? 40.459 43.708 10.692 1.00 60.53 1842 THR B CA 1
ATOM 1409 C C . THR B 2 77 ? 40.263 43.687 9.173 1.00 62.51 1842 THR B C 1
ATOM 1410 O O . THR B 2 77 ? 40.301 44.735 8.519 1.00 56.34 1842 THR B O 1
ATOM 1414 N N . ASN B 2 80 ? 38.765 39.956 6.177 1.00 43.95 1845 ASN B N 1
ATOM 1415 C CA . ASN B 2 80 ? 39.843 39.512 7.059 1.00 41.61 1845 ASN B CA 1
ATOM 1416 C C . ASN B 2 80 ? 39.420 38.562 8.189 1.00 53.88 1845 ASN B C 1
ATOM 1417 O O . ASN B 2 80 ? 38.672 38.951 9.098 1.00 56.72 1845 ASN B O 1
ATOM 1422 N N . ALA B 2 81 ? 39.919 37.326 8.134 1.00 44.89 1846 ALA B N 1
ATOM 1423 C CA . ALA B 2 81 ? 39.743 36.354 9.220 1.00 47.14 1846 ALA B CA 1
ATOM 1424 C C . ALA B 2 81 ? 40.109 36.896 10.610 1.00 55.34 1846 ALA B C 1
ATOM 1425 O O . ALA B 2 81 ? 41.086 37.650 10.757 1.00 33.74 1846 ALA B O 1
ATOM 1427 N N . PRO B 2 82 ? 39.340 36.470 11.638 1.00 56.28 1847 PRO B N 1
ATOM 1428 C CA . PRO B 2 82 ? 39.511 36.919 13.021 1.00 37.44 1847 PRO B CA 1
ATOM 1429 C C . PRO B 2 82 ? 40.887 36.568 13.509 1.00 39.15 1847 PRO B C 1
ATOM 1430 O O . PRO B 2 82 ? 41.530 35.662 12.991 1.00 45.23 1847 PRO B O 1
ATOM 1434 N N . ALA B 2 83 ? 41.336 37.271 14.528 1.00 44.73 1848 ALA B N 1
ATOM 1435 C CA . ALA B 2 83 ? 42.594 36.907 15.125 1.00 34.87 1848 ALA B CA 1
ATOM 1436 C C . ALA B 2 83 ? 42.481 37.016 16.626 1.00 28.04 1848 ALA B C 1
ATOM 1437 O O . ALA B 2 83 ? 41.809 37.901 17.142 1.00 40.99 1848 ALA B O 1
ATOM 1439 N N . VAL B 2 84 ? 43.109 36.090 17.328 1.00 30.68 1849 VAL B N 1
ATOM 1440 C CA . VAL B 2 84 ? 43.111 36.136 18.777 1.00 30.60 1849 VAL B CA 1
ATOM 1441 C C . VAL B 2 84 ? 44.412 36.771 19.239 1.00 36.23 1849 VAL B C 1
ATOM 1442 O O . VAL B 2 84 ? 45.474 36.372 18.790 1.00 38.74 1849 VAL B O 1
ATOM 1446 N N . GLU B 2 85 ? 44.328 37.757 20.124 1.00 37.16 1850 GLU B N 1
ATOM 1447 C CA . GLU B 2 85 ? 45.502 38.317 20.771 1.00 36.97 1850 GLU B CA 1
ATOM 1448 C C . GLU B 2 85 ? 45.304 38.345 22.268 1.00 36.46 1850 GLU B C 1
ATOM 1449 O O . GLU B 2 85 ? 44.422 39.037 22.766 1.00 37.41 1850 GLU B O 1
ATOM 1455 N N . LEU B 2 86 ? 46.131 37.594 22.982 1.00 35.34 1851 LEU B N 1
ATOM 1456 C CA . LEU B 2 86 ? 46.023 37.497 24.436 1.00 40.08 1851 LEU B CA 1
ATOM 1457 C C . LEU B 2 86 ? 46.827 38.547 25.216 1.00 41.12 1851 LEU B C 1
ATOM 1458 O O . LEU B 2 86 ? 47.863 39.018 24.771 1.00 42.47 1851 LEU B O 1
ATOM 1463 N N . HIS B 2 87 ? 46.331 38.902 26.392 1.00 44.56 1852 HIS B N 1
ATOM 1464 C CA . HIS B 2 87 ? 46.978 39.900 27.238 1.00 51.58 1852 HIS B CA 1
ATOM 1465 C C . HIS B 2 87 ? 46.927 39.485 28.711 1.00 54.36 1852 HIS B C 1
ATOM 1466 O O . HIS B 2 87 ? 46.225 38.543 29.067 1.00 51.97 1852 HIS B O 1
ATOM 1473 N N . GLY B 2 88 ? 47.675 40.187 29.558 1.00 53.15 1853 GLY B N 1
ATOM 1474 C CA . GLY B 2 88 ? 47.592 39.991 30.994 1.00 49.06 1853 GLY B CA 1
ATOM 1475 C C . GLY B 2 88 ? 47.680 38.545 31.433 1.00 53.33 1853 GLY B C 1
ATOM 1476 O O . GLY B 2 88 ? 48.518 37.790 30.943 1.00 59.12 1853 GLY B O 1
ATOM 1477 N N . ASN B 2 89 ? 46.815 38.159 32.366 1.00 57.59 1854 ASN B N 1
ATOM 1478 C CA . ASN B 2 89 ? 46.826 36.797 32.898 1.00 67.52 1854 ASN B CA 1
ATOM 1479 C C . ASN B 2 89 ? 46.601 35.766 31.812 1.00 68.83 1854 ASN B C 1
ATOM 1480 O O . ASN B 2 89 ? 47.273 34.722 31.769 1.00 71.63 1854 ASN B O 1
ATOM 1485 N N . ALA B 2 90 ? 45.642 36.072 30.940 1.00 60.96 1855 ALA B N 1
ATOM 1486 C CA . ALA B 2 90 ? 45.337 35.236 29.787 1.00 55.42 1855 ALA B CA 1
ATOM 1487 C C . ALA B 2 90 ? 46.622 34.831 29.072 1.00 54.95 1855 ALA B C 1
ATOM 1488 O O . ALA B 2 90 ? 46.840 33.652 28.781 1.00 56.53 1855 ALA B O 1
ATOM 1490 N N . LYS B 2 91 ? 47.482 35.812 28.817 1.00 50.84 1856 LYS B N 1
ATOM 1491 C CA . LYS B 2 91 ? 48.709 35.578 28.076 1.00 49.79 1856 LYS B CA 1
ATOM 1492 C C . LYS B 2 91 ? 49.696 34.696 28.836 1.00 59.41 1856 LYS B C 1
ATOM 1493 O O . LYS B 2 91 ? 50.284 33.781 28.258 1.00 60.80 1856 LYS B O 1
ATOM 1499 N N . LYS B 2 92 ? 49.870 34.966 30.129 1.00 63.43 1857 LYS B N 1
ATOM 1500 C CA . LYS B 2 92 ? 50.820 34.211 30.948 1.00 70.34 1857 LYS B CA 1
ATOM 1501 C C . LYS B 2 92 ? 50.409 32.760 31.049 1.00 67.71 1857 LYS B C 1
ATOM 1502 O O . LYS B 2 92 ? 51.211 31.857 30.802 1.00 75.02 1857 LYS B O 1
ATOM 1508 N N . ALA B 2 93 ? 49.156 32.553 31.441 1.00 59.62 1858 ALA B N 1
ATOM 1509 C CA . ALA B 2 93 ? 48.603 31.215 31.602 1.00 61.27 1858 ALA B CA 1
ATOM 1510 C C . ALA B 2 93 ? 48.621 30.417 30.300 1.00 63.07 1858 ALA B C 1
ATOM 1511 O O . ALA B 2 93 ? 48.632 29.188 30.323 1.00 69.39 1858 ALA B O 1
ATOM 1513 N N . ALA B 2 94 ? 48.621 31.115 29.171 1.00 54.85 1859 ALA B N 1
ATOM 1514 C CA . ALA B 2 94 ? 48.702 30.465 27.875 1.00 50.05 1859 ALA B CA 1
ATOM 1515 C C . ALA B 2 94 ? 50.127 29.998 27.581 1.00 59.81 1859 ALA B C 1
ATOM 1516 O O . ALA B 2 94 ? 50.329 28.867 27.133 1.00 62.23 1859 ALA B O 1
ATOM 1518 N N . GLU B 2 95 ? 51.108 30.865 27.822 1.00 62.23 1860 GLU B N 1
ATOM 1519 C CA . GLU B 2 95 ? 52.515 30.500 27.656 1.00 65.06 1860 GLU B CA 1
ATOM 1520 C C . GLU B 2 95 ? 52.865 29.448 28.690 1.00 64.13 1860 GLU B C 1
ATOM 1521 O O . GLU B 2 95 ? 53.643 28.516 28.438 1.00 63.92 1860 GLU B O 1
ATOM 1527 N N . GLU B 2 96 ? 52.264 29.616 29.862 1.00 65.86 1861 GLU B N 1
ATOM 1528 C CA . GLU B 2 96 ? 52.458 28.729 31.003 1.00 71.89 1861 GLU B CA 1
ATOM 1529 C C . GLU B 2 96 ? 51.811 27.355 30.787 1.00 72.37 1861 GLU B C 1
ATOM 1530 O O . GLU B 2 96 ? 51.976 26.436 31.596 1.00 71.24 1861 GLU B O 1
ATOM 1536 N N . ALA B 2 97 ? 51.068 27.221 29.694 1.00 66.72 1862 ALA B N 1
ATOM 1537 C CA . ALA B 2 97 ? 50.483 25.938 29.326 1.00 63.23 1862 ALA B CA 1
ATOM 1538 C C . ALA B 2 97 ? 51.117 25.401 28.043 1.00 60.09 1862 ALA B C 1
ATOM 1539 O O . ALA B 2 97 ? 50.842 24.277 27.627 1.00 58.73 1862 ALA B O 1
ATOM 1541 N N . GLY B 2 98 ? 51.974 26.209 27.429 1.00 60.16 1863 GLY B N 1
ATOM 1542 C CA . GLY B 2 98 ? 52.669 25.813 26.218 1.00 63.29 1863 GLY B CA 1
ATOM 1543 C C . GLY B 2 98 ? 51.860 26.088 24.971 1.00 58.45 1863 GLY B C 1
ATOM 1544 O O . GLY B 2 98 ? 52.158 25.546 23.905 1.00 57.79 1863 GLY B O 1
ATOM 1545 N N . VAL B 2 99 ? 50.836 26.930 25.112 1.00 56.06 1864 VAL B N 1
ATOM 1546 C CA . VAL B 2 99 ? 49.967 27.293 23.998 1.00 52.97 1864 VAL B CA 1
ATOM 1547 C C . VAL B 2 99 ? 50.655 28.268 23.046 1.00 48.84 1864 VAL B C 1
ATOM 1548 O O . VAL B 2 99 ? 50.937 29.410 23.415 1.00 47.48 1864 VAL B O 1
ATOM 1552 N N . THR B 2 100 ? 50.906 27.802 21.820 1.00 48.36 1865 THR B N 1
ATOM 1553 C CA . THR B 2 100 ? 51.687 28.536 20.836 1.00 44.72 1865 THR B CA 1
ATOM 1554 C C . THR B 2 100 ? 50.825 29.312 19.843 1.00 51.00 1865 THR B C 1
ATOM 1555 O O . THR B 2 100 ? 51.296 30.263 19.214 1.00 54.06 1865 THR B O 1
ATOM 1559 N N . ASP B 2 101 ? 49.565 28.926 19.704 1.00 50.33 1866 ASP B N 1
ATOM 1560 C CA . ASP B 2 101 ? 48.649 29.673 18.840 1.00 47.40 1866 ASP B CA 1
ATOM 1561 C C . ASP B 2 101 ? 47.188 29.340 19.124 1.00 47.75 1866 ASP B C 1
ATOM 1562 O O . ASP B 2 101 ? 46.861 28.216 19.489 1.00 48.33 1866 ASP B O 1
ATOM 1567 N N . VAL B 2 102 ? 46.321 30.333 18.964 1.00 47.07 1867 VAL B N 1
ATOM 1568 C CA . VAL B 2 102 ? 44.882 30.134 19.071 1.00 36.93 1867 VAL B CA 1
ATOM 1569 C C . VAL B 2 102 ? 44.174 30.682 17.823 1.00 34.28 1867 VAL B C 1
ATOM 1570 O O . VAL B 2 102 ? 44.451 31.792 17.378 1.00 34.30 1867 VAL B O 1
ATOM 1574 N N . LYS B 2 103 ? 43.290 29.878 17.242 1.00 31.96 1868 LYS B N 1
ATOM 1575 C CA . LYS B 2 103 ? 42.479 30.303 16.108 1.00 28.24 1868 LYS B CA 1
ATOM 1576 C C . LYS B 2 103 ? 41.019 30.252 16.500 1.00 28.95 1868 LYS B C 1
ATOM 1577 O O . LYS B 2 103 ? 40.631 29.417 17.299 1.00 29.55 1868 LYS B O 1
ATOM 1583 N N . VAL B 2 104 ? 40.211 31.144 15.936 1.00 27.86 1869 VAL B N 1
ATOM 1584 C CA . VAL B 2 104 ? 38.807 31.248 16.316 1.00 26.61 1869 VAL B CA 1
ATOM 1585 C C . VAL B 2 104 ? 37.960 31.533 15.078 1.00 25.51 1869 VAL B C 1
ATOM 1586 O O . VAL B 2 104 ? 38.378 32.245 14.177 1.00 22.56 1869 VAL B O 1
ATOM 1590 N N . SER B 2 105 ? 36.772 30.942 15.027 1.00 28.61 1870 SER B N 1
ATOM 1591 C CA . SER B 2 105 ? 35.784 31.328 14.034 1.00 25.67 1870 SER B CA 1
ATOM 1592 C C . SER B 2 105 ? 34.448 31.629 14.738 1.00 22.90 1870 SER B C 1
ATOM 1593 O O . SER B 2 105 ? 34.150 31.047 15.777 1.00 20.56 1870 SER B O 1
ATOM 1596 N N . ILE B 2 106 ? 33.672 32.552 14.172 1.00 20.74 1871 ILE B N 1
ATOM 1597 C CA . ILE B 2 106 ? 32.451 33.040 14.785 1.00 21.45 1871 ILE B CA 1
ATOM 1598 C C . ILE B 2 106 ? 31.304 33.013 13.791 1.00 26.29 1871 ILE B C 1
ATOM 1599 O O . ILE B 2 106 ? 31.501 33.281 12.601 1.00 31.39 1871 ILE B O 1
ATOM 1604 N N . SER B 2 107 ? 30.104 32.691 14.268 1.00 25.63 1872 SER B N 1
ATOM 1605 C CA . SER B 2 107 ? 28.904 32.767 13.429 1.00 26.09 1872 SER B CA 1
ATOM 1606 C C . SER B 2 107 ? 27.660 33.069 14.268 1.00 24.69 1872 SER B C 1
ATOM 1607 O O . SER B 2 107 ? 27.639 32.833 15.456 1.00 21.24 1872 SER B O 1
ATOM 1610 N N . HIS B 2 108 ? 26.634 33.619 13.645 1.00 26.89 1873 HIS B N 1
ATOM 1611 C CA . HIS B 2 108 ? 25.364 33.778 14.326 1.00 28.41 1873 HIS B CA 1
ATOM 1612 C C . HIS B 2 108 ? 24.215 33.732 13.331 1.00 30.21 1873 HIS B C 1
ATOM 1613 O O . HIS B 2 108 ? 24.419 33.866 12.131 1.00 31.49 1873 HIS B O 1
ATOM 1620 N N . ASP B 2 109 ? 23.019 33.503 13.852 1.00 32.51 1874 ASP B N 1
ATOM 1621 C CA . ASP B 2 109 ? 21.789 33.666 13.085 1.00 39.45 1874 ASP B CA 1
ATOM 1622 C C . ASP B 2 109 ? 20.866 34.532 13.952 1.00 47.57 1874 ASP B C 1
ATOM 1623 O O . ASP B 2 109 ? 21.354 35.214 14.871 1.00 48.77 1874 ASP B O 1
ATOM 1628 N N . ASP B 2 110 ? 19.557 34.503 13.695 1.00 51.77 1875 ASP B N 1
ATOM 1629 C CA . ASP B 2 110 ? 18.593 35.259 14.498 1.00 46.50 1875 ASP B CA 1
ATOM 1630 C C . ASP B 2 110 ? 18.512 34.860 15.953 1.00 39.36 1875 ASP B C 1
ATOM 1631 O O . ASP B 2 110 ? 18.178 35.667 16.801 1.00 47.17 1875 ASP B O 1
ATOM 1636 N N . LEU B 2 111 ? 18.832 33.616 16.238 1.00 37.71 1876 LEU B N 1
ATOM 1637 C CA . LEU B 2 111 ? 18.631 33.079 17.567 1.00 43.38 1876 LEU B CA 1
ATOM 1638 C C . LEU B 2 111 ? 19.849 33.197 18.466 1.00 45.30 1876 LEU B C 1
ATOM 1639 O O . LEU B 2 111 ? 19.734 33.494 19.660 1.00 46.97 1876 LEU B O 1
ATOM 1644 N N . GLN B 2 112 ? 21.018 32.926 17.903 1.00 41.11 1877 GLN B N 1
ATOM 1645 C CA . GLN B 2 112 ? 22.182 32.717 18.733 1.00 34.98 1877 GLN B CA 1
ATOM 1646 C C . GLN B 2 112 ? 23.481 32.861 17.972 1.00 28.98 1877 GLN B C 1
ATOM 1647 O O . GLN B 2 112 ? 23.523 32.862 16.738 1.00 29.67 1877 GLN B O 1
ATOM 1653 N N . ALA B 2 113 ? 24.549 32.996 18.750 1.00 29.86 1878 ALA B N 1
ATOM 1654 C CA . ALA B 2 113 ? 25.889 33.075 18.208 1.00 28.51 1878 ALA B CA 1
ATOM 1655 C C . ALA B 2 113 ? 26.673 31.854 18.664 1.00 21.98 1878 ALA B C 1
ATOM 1656 O O . ALA B 2 113 ? 26.455 31.334 19.767 1.00 29.94 1878 ALA B O 1
ATOM 1658 N N A VAL B 2 114 ? 27.572 31.390 17.808 0.60 25.98 1879 VAL B N 1
ATOM 1659 N N B VAL B 2 114 ? 27.566 31.373 17.800 0.40 25.93 1879 VAL B N 1
ATOM 1660 C CA A VAL B 2 114 ? 28.429 30.266 18.129 0.60 23.95 1879 VAL B CA 1
ATOM 1661 C CA B VAL B 2 114 ? 28.422 30.238 18.127 0.40 23.97 1879 VAL B CA 1
ATOM 1662 C C A VAL B 2 114 ? 29.854 30.633 17.778 0.60 24.31 1879 VAL B C 1
ATOM 1663 C C B VAL B 2 114 ? 29.851 30.612 17.771 0.40 24.29 1879 VAL B C 1
ATOM 1664 O O A VAL B 2 114 ? 30.104 31.337 16.818 0.60 24.13 1879 VAL B O 1
ATOM 1665 O O B VAL B 2 114 ? 30.106 31.272 16.773 0.40 24.15 1879 VAL B O 1
ATOM 1672 N N . ALA B 2 115 ? 30.797 30.177 18.588 1.00 22.31 1880 ALA B N 1
ATOM 1673 C CA . ALA B 2 115 ? 32.179 30.352 18.270 1.00 22.88 1880 ALA B CA 1
ATOM 1674 C C . ALA B 2 115 ? 32.917 29.065 18.584 1.00 19.08 1880 ALA B C 1
ATOM 1675 O O . ALA B 2 115 ? 32.598 28.374 19.536 1.00 22.45 1880 ALA B O 1
ATOM 1677 N N . VAL B 2 116 ? 33.874 28.727 17.733 1.00 21.54 1881 VAL B N 1
ATOM 1678 C CA . VAL B 2 116 ? 34.740 27.566 17.950 1.00 22.07 1881 VAL B CA 1
ATOM 1679 C C . VAL B 2 116 ? 36.204 27.996 17.884 1.00 24.40 1881 VAL B C 1
ATOM 1680 O O . VAL B 2 116 ? 36.589 28.721 16.978 1.00 24.82 1881 VAL B O 1
ATOM 1684 N N . ALA B 2 117 ? 37.004 27.566 18.855 1.00 21.39 1882 ALA B N 1
ATOM 1685 C CA . ALA B 2 117 ? 38.414 27.869 18.885 1.00 22.65 1882 ALA B CA 1
ATOM 1686 C C . ALA B 2 117 ? 39.199 26.577 18.975 1.00 23.37 1882 ALA B C 1
ATOM 1687 O O . ALA B 2 117 ? 38.729 25.587 19.539 1.00 24.97 1882 ALA B O 1
ATOM 1689 N N . VAL B 2 118 ? 40.399 26.587 18.408 1.00 26.56 1883 VAL B N 1
ATOM 1690 C CA . VAL B 2 118 ? 41.339 25.474 18.542 1.00 29.30 1883 VAL B CA 1
ATOM 1691 C C . VAL B 2 118 ? 42.697 26.014 18.944 1.00 30.72 1883 VAL B C 1
ATOM 1692 O O . VAL B 2 118 ? 43.150 27.003 18.378 1.00 29.25 1883 VAL B O 1
ATOM 1696 N N . SER B 2 119 ? 43.338 25.381 19.924 1.00 37.05 1884 SER B N 1
ATOM 1697 C CA . SER B 2 119 ? 44.645 25.834 20.399 1.00 38.18 1884 SER B CA 1
ATOM 1698 C C . SER B 2 119 ? 45.763 24.850 20.045 1.00 41.63 1884 SER B C 1
ATOM 1699 O O . SER B 2 119 ? 45.532 23.655 19.892 1.00 39.58 1884 SER B O 1
ATOM 1702 N N . THR B 2 120 ? 46.976 25.374 19.901 1.00 46.45 1885 THR B N 1
ATOM 1703 C CA . THR B 2 120 ? 48.145 24.572 19.547 1.00 46.39 1885 THR B CA 1
ATOM 1704 C C . THR B 2 120 ? 49.121 24.593 20.711 1.00 47.88 1885 THR B C 1
ATOM 1705 O O . THR B 2 120 ? 49.335 25.643 21.308 1.00 48.91 1885 THR B O 1
ATOM 1709 N N . LYS B 2 121 ? 49.653 23.417 21.066 1.00 64.50 1886 LYS B N 1
ATOM 1710 C CA . LYS B 2 121 ? 50.648 23.254 22.140 1.00 50.45 1886 LYS B CA 1
ATOM 1711 C C . LYS B 2 121 ? 51.754 22.304 21.677 1.00 46.03 1886 LYS B C 1
ATOM 1712 O O . LYS B 2 121 ? 52.834 22.737 21.277 1.00 40.58 1886 LYS B O 1
ATOM 1718 N N . GLY C 2 3 ? 40.465 14.920 11.923 1.00 54.53 1768 GLY C N 1
ATOM 1719 C CA . GLY C 2 3 ? 39.068 14.594 12.168 1.00 43.73 1768 GLY C CA 1
ATOM 1720 C C . GLY C 2 3 ? 38.337 15.643 12.995 1.00 35.64 1768 GLY C C 1
ATOM 1721 O O . GLY C 2 3 ? 38.855 16.130 14.004 1.00 31.75 1768 GLY C O 1
ATOM 1722 N N . VAL C 2 4 ? 37.138 16.015 12.555 1.00 35.29 1769 VAL C N 1
ATOM 1723 C CA . VAL C 2 4 ? 36.325 16.982 13.288 1.00 32.61 1769 VAL C CA 1
ATOM 1724 C C . VAL C 2 4 ? 34.866 16.519 13.324 1.00 33.59 1769 VAL C C 1
ATOM 1725 O O . VAL C 2 4 ? 34.370 15.906 12.365 1.00 31.44 1769 VAL C O 1
ATOM 1729 N N . GLY C 2 5 ? 34.187 16.779 14.441 1.00 29.82 1770 GLY C N 1
ATOM 1730 C CA . GLY C 2 5 ? 32.770 16.477 14.539 1.00 23.69 1770 GLY C CA 1
ATOM 1731 C C . GLY C 2 5 ? 32.026 17.536 15.306 1.00 23.44 1770 GLY C C 1
ATOM 1732 O O . GLY C 2 5 ? 32.519 18.075 16.286 1.00 24.42 1770 GLY C O 1
ATOM 1733 N N . VAL C 2 6 ? 30.825 17.852 14.861 1.00 28.11 1771 VAL C N 1
ATOM 1734 C CA . VAL C 2 6 ? 29.967 18.791 15.577 1.00 27.90 1771 VAL C CA 1
ATOM 1735 C C . VAL C 2 6 ? 28.570 18.189 15.719 1.00 27.11 1771 VAL C C 1
ATOM 1736 O O . VAL C 2 6 ? 28.082 17.481 14.838 1.00 29.30 1771 VAL C O 1
ATOM 1740 N N . ASP C 2 7 ? 27.938 18.438 16.854 1.00 27.69 1772 ASP C N 1
ATOM 1741 C CA . ASP C 2 7 ? 26.563 18.011 17.060 1.00 27.78 1772 ASP C CA 1
ATOM 1742 C C . ASP C 2 7 ? 25.781 19.047 17.870 1.00 26.05 1772 ASP C C 1
ATOM 1743 O O . ASP C 2 7 ? 26.257 19.580 18.869 1.00 22.38 1772 ASP C O 1
ATOM 1748 N N . VAL C 2 8 ? 24.571 19.324 17.414 1.00 25.42 1773 VAL C N 1
ATOM 1749 C CA . VAL C 2 8 ? 23.709 20.298 18.055 1.00 27.03 1773 VAL C CA 1
ATOM 1750 C C . VAL C 2 8 ? 22.395 19.587 18.374 1.00 28.94 1773 VAL C C 1
ATOM 1751 O O . VAL C 2 8 ? 21.908 18.801 17.569 1.00 25.91 1773 VAL C O 1
ATOM 1755 N N . GLU C 2 9 ? 21.860 19.816 19.572 1.00 30.13 1774 GLU C N 1
ATOM 1756 C CA . GLU C 2 9 ? 20.647 19.140 20.046 1.00 28.97 1774 GLU C CA 1
ATOM 1757 C C . GLU C 2 9 ? 19.725 20.151 20.713 1.00 31.73 1774 GLU C C 1
ATOM 1758 O O . GLU C 2 9 ? 20.182 21.111 21.334 1.00 29.21 1774 GLU C O 1
ATOM 1764 N N . LEU C 2 10 ? 18.421 19.946 20.580 1.00 34.39 1775 LEU C N 1
ATOM 1765 C CA . LEU C 2 10 ? 17.462 20.750 21.317 1.00 30.93 1775 LEU C CA 1
ATOM 1766 C C . LEU C 2 10 ? 17.491 20.180 22.706 1.00 29.16 1775 LEU C C 1
ATOM 1767 O O . LEU C 2 10 ? 17.608 18.978 22.859 1.00 29.99 1775 LEU C O 1
ATOM 1772 N N . ILE C 2 11 ? 17.397 21.028 23.725 1.00 30.72 1776 ILE C N 1
ATOM 1773 C CA . ILE C 2 11 ? 17.474 20.549 25.101 1.00 29.15 1776 ILE C CA 1
ATOM 1774 C C . ILE C 2 11 ? 16.394 19.512 25.369 1.00 30.40 1776 ILE C C 1
ATOM 1775 O O . ILE C 2 11 ? 16.614 18.546 26.081 1.00 28.77 1776 ILE C O 1
ATOM 1780 N N . THR C 2 12 ? 15.232 19.707 24.765 1.00 36.09 1777 THR C N 1
ATOM 1781 C CA . THR C 2 12 ? 14.074 18.840 24.981 1.00 32.44 1777 THR C CA 1
ATOM 1782 C C . THR C 2 12 ? 14.112 17.507 24.223 1.00 35.40 1777 THR C C 1
ATOM 1783 O O . THR C 2 12 ? 13.181 16.705 24.323 1.00 42.49 1777 THR C O 1
ATOM 1787 N N . SER C 2 13 ? 15.187 17.259 23.484 1.00 35.94 1778 SER C N 1
ATOM 1788 C CA . SER C 2 13 ? 15.381 15.964 22.829 1.00 43.33 1778 SER C CA 1
ATOM 1789 C C . SER C 2 13 ? 15.745 14.864 23.828 1.00 44.31 1778 SER C C 1
ATOM 1790 O O . SER C 2 13 ? 15.648 13.669 23.521 1.00 45.18 1778 SER C O 1
ATOM 1793 N N . ILE C 2 14 ? 16.202 15.275 25.004 1.00 38.32 1779 ILE C N 1
ATOM 1794 C CA . ILE C 2 14 ? 16.461 14.332 26.073 1.00 38.09 1779 ILE C CA 1
ATOM 1795 C C . ILE C 2 14 ? 15.278 14.272 27.017 1.00 42.96 1779 ILE C C 1
ATOM 1796 O O . ILE C 2 14 ? 14.933 15.260 27.671 1.00 39.00 1779 ILE C O 1
ATOM 1801 N N . ASN C 2 15 ? 14.634 13.112 27.053 1.00 45.81 1780 ASN C N 1
ATOM 1802 C CA . ASN C 2 15 ? 13.626 12.839 28.057 1.00 40.67 1780 ASN C CA 1
ATOM 1803 C C . ASN C 2 15 ? 14.307 12.147 29.229 1.00 44.04 1780 ASN C C 1
ATOM 1804 O O . ASN C 2 15 ? 14.760 11.006 29.122 1.00 43.01 1780 ASN C O 1
ATOM 1809 N N . VAL C 2 16 ? 14.414 12.868 30.337 1.00 47.11 1781 VAL C N 1
ATOM 1810 C CA . VAL C 2 16 ? 15.128 12.371 31.504 1.00 52.36 1781 VAL C CA 1
ATOM 1811 C C . VAL C 2 16 ? 14.326 11.240 32.166 1.00 56.85 1781 VAL C C 1
ATOM 1812 O O . VAL C 2 16 ? 14.906 10.382 32.852 1.00 57.17 1781 VAL C O 1
ATOM 1816 N N . GLU C 2 17 ? 13.010 11.222 31.903 1.00 46.43 1782 GLU C N 1
ATOM 1817 C CA . GLU C 2 17 ? 12.094 10.185 32.408 1.00 45.60 1782 GLU C CA 1
ATOM 1818 C C . GLU C 2 17 ? 12.240 8.889 31.645 1.00 46.45 1782 GLU C C 1
ATOM 1819 O O . GLU C 2 17 ? 11.726 7.846 32.058 1.00 59.95 1782 GLU C O 1
ATOM 1825 N N . ASN C 2 18 ? 12.903 8.962 30.503 1.00 48.05 1783 ASN C N 1
ATOM 1826 C CA . ASN C 2 18 ? 13.216 7.753 29.768 1.00 47.32 1783 ASN C CA 1
ATOM 1827 C C . ASN C 2 18 ? 14.453 7.056 30.341 1.00 54.76 1783 ASN C C 1
ATOM 1828 O O . ASN C 2 18 ? 15.580 7.271 29.876 1.00 52.63 1783 ASN C O 1
ATOM 1833 N N . ASP C 2 19 ? 14.220 6.219 31.350 1.00 54.64 1784 ASP C N 1
ATOM 1834 C CA . ASP C 2 19 ? 15.289 5.507 32.046 1.00 61.95 1784 ASP C CA 1
ATOM 1835 C C . ASP C 2 19 ? 16.040 4.554 31.119 1.00 54.28 1784 ASP C C 1
ATOM 1836 O O . ASP C 2 19 ? 17.247 4.333 31.260 1.00 50.16 1784 ASP C O 1
ATOM 1841 N N . THR C 2 20 ? 15.313 3.978 30.176 1.00 50.54 1785 THR C N 1
ATOM 1842 C CA . THR C 2 20 ? 15.900 3.027 29.249 1.00 56.42 1785 THR C CA 1
ATOM 1843 C C . THR C 2 20 ? 17.002 3.666 28.394 1.00 52.13 1785 THR C C 1
ATOM 1844 O O . THR C 2 20 ? 18.097 3.124 28.249 1.00 51.39 1785 THR C O 1
ATOM 1848 N N . PHE C 2 21 ? 16.689 4.824 27.828 1.00 54.26 1786 PHE C N 1
ATOM 1849 C CA . PHE C 2 21 ? 17.607 5.548 26.969 1.00 52.47 1786 PHE C CA 1
ATOM 1850 C C . PHE C 2 21 ? 18.817 6.070 27.736 1.00 45.98 1786 PHE C C 1
ATOM 1851 O O . PHE C 2 21 ? 19.964 5.874 27.325 1.00 48.10 1786 PHE C O 1
ATOM 1859 N N . ILE C 2 22 ? 18.553 6.760 28.837 1.00 47.16 1787 ILE C N 1
ATOM 1860 C CA . ILE C 2 22 ? 19.608 7.257 29.706 1.00 44.34 1787 ILE C CA 1
ATOM 1861 C C . ILE C 2 22 ? 20.582 6.124 30.047 1.00 49.11 1787 ILE C C 1
ATOM 1862 O O . ILE C 2 22 ? 21.779 6.195 29.772 1.00 46.71 1787 ILE C O 1
ATOM 1867 N N . GLU C 2 23 ? 20.037 5.058 30.618 1.00 53.02 1788 GLU C N 1
ATOM 1868 C CA . GLU C 2 23 ? 20.843 4.001 31.216 1.00 60.03 1788 GLU C CA 1
ATOM 1869 C C . GLU C 2 23 ? 21.530 3.168 30.138 1.00 50.48 1788 GLU C C 1
ATOM 1870 O O . GLU C 2 23 ? 22.534 2.502 30.388 1.00 60.63 1788 GLU C O 1
ATOM 1876 N N . ARG C 2 24 ? 21.012 3.259 28.923 1.00 47.09 1789 ARG C N 1
ATOM 1877 C CA . ARG C 2 24 ? 21.607 2.579 27.790 1.00 47.85 1789 ARG C CA 1
ATOM 1878 C C . ARG C 2 24 ? 22.732 3.392 27.120 1.00 45.88 1789 ARG C C 1
ATOM 1879 O O . ARG C 2 24 ? 23.570 2.835 26.405 1.00 42.50 1789 ARG C O 1
ATOM 1887 N N . ASN C 2 25 ? 22.758 4.700 27.353 1.00 47.11 1790 ASN C N 1
ATOM 1888 C CA . ASN C 2 25 ? 23.658 5.560 26.596 1.00 41.88 1790 ASN C CA 1
ATOM 1889 C C . ASN C 2 25 ? 24.686 6.290 27.431 1.00 36.92 1790 ASN C C 1
ATOM 1890 O O . ASN C 2 25 ? 25.681 6.787 26.905 1.00 35.69 1790 ASN C O 1
ATOM 1895 N N . PHE C 2 26 ? 24.445 6.344 28.732 1.00 36.10 1791 PHE C N 1
ATOM 1896 C CA . PHE C 2 26 ? 25.339 7.049 29.624 1.00 35.65 1791 PHE C CA 1
ATOM 1897 C C . PHE C 2 26 ? 25.951 6.112 30.653 1.00 42.72 1791 PHE C C 1
ATOM 1898 O O . PHE C 2 26 ? 25.284 5.215 31.170 1.00 43.70 1791 PHE C O 1
ATOM 1906 N N . THR C 2 27 ? 27.237 6.310 30.918 1.00 42.30 1792 THR C N 1
ATOM 1907 C CA . THR C 2 27 ? 27.916 5.602 31.985 1.00 42.52 1792 THR C CA 1
ATOM 1908 C C . THR C 2 27 ? 27.418 6.145 33.316 1.00 40.53 1792 THR C C 1
ATOM 1909 O O . THR C 2 27 ? 26.938 7.269 33.388 1.00 41.14 1792 THR C O 1
ATOM 1913 N N . PRO C 2 28 ? 27.520 5.337 34.376 1.00 44.62 1793 PRO C N 1
ATOM 1914 C CA . PRO C 2 28 ? 27.141 5.771 35.719 1.00 39.66 1793 PRO C CA 1
ATOM 1915 C C . PRO C 2 28 ? 27.799 7.080 36.173 1.00 40.80 1793 PRO C C 1
ATOM 1916 O O . PRO C 2 28 ? 27.125 7.855 36.875 1.00 35.90 1793 PRO C O 1
ATOM 1920 N N . GLN C 2 29 ? 29.085 7.287 35.842 1.00 36.51 1794 GLN C N 1
ATOM 1921 C CA . GLN C 2 29 ? 29.765 8.552 36.126 1.00 30.76 1794 GLN C CA 1
ATOM 1922 C C . GLN C 2 29 ? 29.022 9.647 35.395 1.00 27.78 1794 GLN C C 1
ATOM 1923 O O . GLN C 2 29 ? 28.687 10.665 35.984 1.00 34.32 1794 GLN C O 1
ATOM 1929 N N . GLU C 2 30 ? 28.739 9.416 34.119 1.00 34.46 1795 GLU C N 1
ATOM 1930 C CA . GLU C 2 30 ? 28.070 10.413 33.315 1.00 27.28 1795 GLU C CA 1
ATOM 1931 C C . GLU C 2 30 ? 26.748 10.784 33.943 1.00 29.80 1795 GLU C C 1
ATOM 1932 O O . GLU C 2 30 ? 26.493 11.950 34.190 1.00 29.51 1795 GLU C O 1
ATOM 1938 N N . ILE C 2 31 ? 25.915 9.780 34.203 1.00 36.12 1796 ILE C N 1
ATOM 1939 C CA . ILE C 2 31 ? 24.609 9.973 34.850 1.00 36.71 1796 ILE C CA 1
ATOM 1940 C C . ILE C 2 31 ? 24.682 10.699 36.202 1.00 34.82 1796 ILE C C 1
ATOM 1941 O O . ILE C 2 31 ? 23.862 11.563 36.500 1.00 36.82 1796 ILE C O 1
ATOM 1946 N N . GLU C 2 32 ? 25.669 10.345 37.012 1.00 37.83 1797 GLU C N 1
ATOM 1947 C CA . GLU C 2 32 ? 25.885 11.012 38.281 1.00 40.72 1797 GLU C CA 1
ATOM 1948 C C . GLU C 2 32 ? 26.256 12.483 38.106 1.00 38.05 1797 GLU C C 1
ATOM 1949 O O . GLU C 2 32 ? 25.814 13.341 38.868 1.00 35.83 1797 GLU C O 1
ATOM 1955 N N . TYR C 2 33 ? 27.073 12.769 37.100 1.00 35.33 1798 TYR C N 1
ATOM 1956 C CA . TYR C 2 33 ? 27.480 14.140 36.837 1.00 30.42 1798 TYR C CA 1
ATOM 1957 C C . TYR C 2 33 ? 26.288 14.990 36.450 1.00 33.25 1798 TYR C C 1
ATOM 1958 O O . TYR C 2 33 ? 26.068 16.058 37.019 1.00 34.01 1798 TYR C O 1
ATOM 1967 N N . CYS C 2 34 ? 25.524 14.512 35.470 1.00 34.47 1799 CYS C N 1
ATOM 1968 C CA . CYS C 2 34 ? 24.404 15.274 34.910 1.00 35.14 1799 CYS C CA 1
ATOM 1969 C C . CYS C 2 34 ? 23.348 15.529 35.965 1.00 37.31 1799 CYS C C 1
ATOM 1970 O O . CYS C 2 34 ? 22.786 16.627 36.050 1.00 34.53 1799 CYS C O 1
ATOM 1973 N N . SER C 2 35 ? 23.095 14.505 36.776 1.00 41.43 1800 SER C N 1
ATOM 1974 C CA . SER C 2 35 ? 22.145 14.594 37.884 1.00 36.93 1800 SER C CA 1
ATOM 1975 C C . SER C 2 35 ? 22.502 15.644 38.949 1.00 43.22 1800 SER C C 1
ATOM 1976 O O . SER C 2 35 ? 21.610 16.195 39.605 1.00 36.60 1800 SER C O 1
ATOM 1979 N N . ALA C 2 36 ? 23.793 15.921 39.113 1.00 38.19 1801 ALA C N 1
ATOM 1980 C CA . ALA C 2 36 ? 24.250 16.880 40.108 1.00 33.64 1801 ALA C CA 1
ATOM 1981 C C . ALA C 2 36 ? 24.251 18.322 39.593 1.00 37.38 1801 ALA C C 1
ATOM 1982 O O . ALA C 2 36 ? 24.627 19.245 40.314 1.00 39.60 1801 ALA C O 1
ATOM 1984 N N . GLN C 2 37 ? 23.832 18.522 38.348 1.00 41.93 1802 GLN C N 1
ATOM 1985 C CA . GLN C 2 37 ? 23.887 19.852 37.750 1.00 38.86 1802 GLN C CA 1
ATOM 1986 C C . GLN C 2 37 ? 22.614 20.652 37.973 1.00 38.25 1802 GLN C C 1
ATOM 1987 O O . GLN C 2 37 ? 21.560 20.084 38.242 1.00 45.31 1802 GLN C O 1
ATOM 1993 N N . PRO C 2 38 ? 22.722 21.983 37.877 1.00 39.85 1803 PRO C N 1
ATOM 1994 C CA . PRO C 2 38 ? 21.590 22.896 38.048 1.00 40.56 1803 PRO C CA 1
ATOM 1995 C C . PRO C 2 38 ? 20.441 22.559 37.098 1.00 45.61 1803 PRO C C 1
ATOM 1996 O O . PRO C 2 38 ? 19.280 22.556 37.510 1.00 43.09 1803 PRO C O 1
ATOM 2000 N N . SER C 2 39 ? 20.768 22.291 35.839 1.00 39.24 1804 SER C N 1
ATOM 2001 C CA . SER C 2 39 ? 19.777 21.821 34.883 1.00 34.62 1804 SER C CA 1
ATOM 2002 C C . SER C 2 39 ? 20.127 20.432 34.369 1.00 35.72 1804 SER C C 1
ATOM 2003 O O . SER C 2 39 ? 21.001 20.266 33.505 1.00 37.54 1804 SER C O 1
ATOM 2006 N N . VAL C 2 40 ? 19.441 19.425 34.895 1.00 36.24 1805 VAL C N 1
ATOM 2007 C CA . VAL C 2 40 ? 19.813 18.050 34.598 1.00 33.20 1805 VAL C CA 1
ATOM 2008 C C . VAL C 2 40 ? 19.601 17.721 33.138 1.00 24.22 1805 VAL C C 1
ATOM 2009 O O . VAL C 2 40 ? 20.434 17.077 32.524 1.00 33.20 1805 VAL C O 1
ATOM 2013 N N . GLN C 2 41 ? 18.479 18.159 32.586 1.00 29.31 1806 GLN C N 1
ATOM 2014 C CA . GLN C 2 41 ? 18.160 17.914 31.173 1.00 28.99 1806 GLN C CA 1
ATOM 2015 C C . GLN C 2 41 ? 19.153 18.577 30.186 1.00 30.27 1806 GLN C C 1
ATOM 2016 O O . GLN C 2 41 ? 19.571 17.961 29.193 1.00 25.95 1806 GLN C O 1
ATOM 2022 N N . SER C 2 42 ? 19.519 19.827 30.453 1.00 26.86 1807 SER C N 1
ATOM 2023 C CA . SER C 2 42 ? 20.555 20.495 29.670 1.00 26.05 1807 SER C CA 1
ATOM 2024 C C . SER C 2 42 ? 21.860 19.765 29.764 1.00 24.50 1807 SER C C 1
ATOM 2025 O O . SER C 2 42 ? 22.608 19.711 28.800 1.00 29.23 1807 SER C O 1
ATOM 2028 N N . SER C 2 43 ? 22.164 19.246 30.946 1.00 29.05 1808 SER C N 1
ATOM 2029 C CA . SER C 2 43 ? 23.425 18.560 31.156 1.00 26.27 1808 SER C CA 1
ATOM 2030 C C . SER C 2 43 ? 23.517 17.293 30.314 1.00 30.69 1808 SER C C 1
ATOM 2031 O O . SER C 2 43 ? 24.541 17.075 29.650 1.00 26.17 1808 SER C O 1
ATOM 2034 N N . PHE C 2 44 ? 22.445 16.487 30.325 1.00 26.04 1809 PHE C N 1
ATOM 2035 C CA . PHE C 2 44 ? 22.353 15.275 29.515 1.00 22.23 1809 PHE C CA 1
ATOM 2036 C C . PHE C 2 44 ? 22.388 15.580 28.035 1.00 24.00 1809 PHE C C 1
ATOM 2037 O O . PHE C 2 44 ? 22.977 14.838 27.261 1.00 23.84 1809 PHE C O 1
ATOM 2045 N N . ALA C 2 45 ? 21.738 16.668 27.642 1.00 26.74 1810 ALA C N 1
ATOM 2046 C CA . ALA C 2 45 ? 21.727 17.105 26.244 1.00 27.12 1810 ALA C CA 1
ATOM 2047 C C . ALA C 2 45 ? 23.120 17.510 25.790 1.00 21.14 1810 ALA C C 1
ATOM 2048 O O . ALA C 2 45 ? 23.513 17.278 24.639 1.00 25.93 1810 ALA C O 1
ATOM 2050 N N . GLY C 2 46 ? 23.875 18.108 26.702 1.00 21.01 1811 GLY C N 1
ATOM 2051 C CA . GLY C 2 46 ? 25.247 18.463 26.412 1.00 23.31 1811 GLY C CA 1
ATOM 2052 C C . GLY C 2 46 ? 26.201 17.279 26.296 1.00 24.15 1811 GLY C C 1
ATOM 2053 O O . GLY C 2 46 ? 27.023 17.214 25.390 1.00 23.89 1811 GLY C O 1
ATOM 2054 N N . THR C 2 47 ? 26.117 16.350 27.230 1.00 22.56 1812 THR C N 1
ATOM 2055 C CA . THR C 2 47 ? 26.917 15.145 27.161 1.00 22.23 1812 THR C CA 1
ATOM 2056 C C . THR C 2 47 ? 26.540 14.317 25.951 1.00 21.29 1812 THR C C 1
ATOM 2057 O O . THR C 2 47 ? 27.382 13.676 25.353 1.00 24.38 1812 THR C O 1
ATOM 2061 N N . TRP C 2 48 ? 25.269 14.326 25.589 1.00 24.13 1813 TRP C N 1
ATOM 2062 C CA . TRP C 2 48 ? 24.830 13.608 24.408 1.00 23.34 1813 TRP C CA 1
ATOM 2063 C C . TRP C 2 48 ? 25.439 14.210 23.153 1.00 27.24 1813 TRP C C 1
ATOM 2064 O O . TRP C 2 48 ? 25.911 13.486 22.267 1.00 29.34 1813 TRP C O 1
ATOM 2075 N N . SER C 2 49 ? 25.431 15.536 23.064 1.00 25.18 1814 SER C N 1
ATOM 2076 C CA . SER C 2 49 ? 26.033 16.206 21.908 1.00 21.61 1814 SER C CA 1
ATOM 2077 C C . SER C 2 49 ? 27.511 15.893 21.794 1.00 21.67 1814 SER C C 1
ATOM 2078 O O . SER C 2 49 ? 28.042 15.762 20.702 1.00 23.42 1814 SER C O 1
ATOM 2081 N N . ALA C 2 50 ? 28.174 15.800 22.941 1.00 24.04 1815 ALA C N 1
ATOM 2082 C CA . ALA C 2 50 ? 29.595 15.488 23.001 1.00 19.46 1815 ALA C CA 1
ATOM 2083 C C . ALA C 2 50 ? 29.848 14.108 22.454 1.00 19.84 1815 ALA C C 1
ATOM 2084 O O . ALA C 2 50 ? 30.745 13.921 21.665 1.00 24.23 1815 ALA C O 1
ATOM 2086 N N . LYS C 2 51 ? 29.086 13.121 22.900 1.00 24.45 1816 LYS C N 1
ATOM 2087 C CA . LYS C 2 51 ? 29.275 11.770 22.412 1.00 22.55 1816 LYS C CA 1
ATOM 2088 C C . LYS C 2 51 ? 29.138 11.735 20.884 1.00 24.21 1816 LYS C C 1
ATOM 2089 O O . LYS C 2 51 ? 29.961 11.146 20.186 1.00 27.29 1816 LYS C O 1
ATOM 2095 N N . GLU C 2 52 ? 28.095 12.375 20.369 1.00 26.48 1817 GLU C N 1
ATOM 2096 C CA . GLU C 2 52 ? 27.850 12.438 18.924 1.00 26.80 1817 GLU C CA 1
ATOM 2097 C C . GLU C 2 52 ? 28.959 13.137 18.159 1.00 26.54 1817 GLU C C 1
ATOM 2098 O O . GLU C 2 52 ? 29.435 12.646 17.135 1.00 27.86 1817 GLU C O 1
ATOM 2104 N N . ALA C 2 53 ? 29.345 14.309 18.644 1.00 24.80 1818 ALA C N 1
ATOM 2105 C CA . ALA C 2 53 ? 30.474 15.053 18.086 1.00 25.74 1818 ALA C CA 1
ATOM 2106 C C . ALA C 2 53 ? 31.751 14.197 18.031 1.00 29.48 1818 ALA C C 1
ATOM 2107 O O . ALA C 2 53 ? 32.432 14.152 17.012 1.00 27.85 1818 ALA C O 1
ATOM 2109 N N . VAL C 2 54 ? 32.069 13.526 19.141 1.00 32.38 1819 VAL C N 1
ATOM 2110 C CA . VAL C 2 54 ? 33.254 12.679 19.228 1.00 29.42 1819 VAL C CA 1
ATOM 2111 C C . VAL C 2 54 ? 33.204 11.559 18.199 1.00 29.90 1819 VAL C C 1
ATOM 2112 O O . VAL C 2 54 ? 34.164 11.354 17.464 1.00 32.69 1819 VAL C O 1
ATOM 2116 N N . PHE C 2 55 ? 32.091 10.835 18.149 1.00 30.97 1820 PHE C N 1
ATOM 2117 C CA . PHE C 2 55 ? 31.931 9.790 17.155 1.00 32.76 1820 PHE C CA 1
ATOM 2118 C C . PHE C 2 55 ? 32.151 10.290 15.719 1.00 35.65 1820 PHE C C 1
ATOM 2119 O O . PHE C 2 55 ? 32.828 9.637 14.913 1.00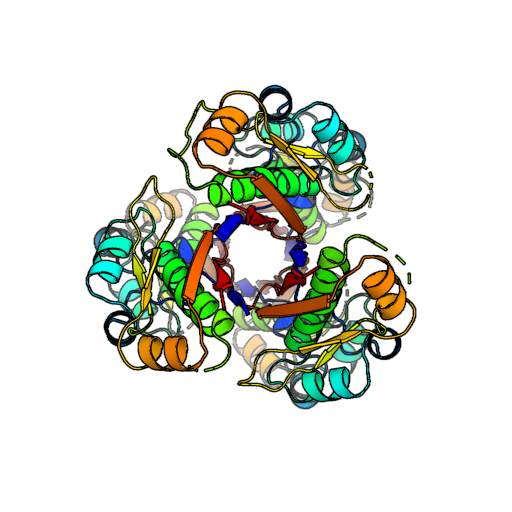 35.72 1820 PHE C O 1
ATOM 2127 N N . LYS C 2 56 ? 31.577 11.443 15.385 1.00 28.68 1821 LYS C N 1
ATOM 2128 C CA . LYS C 2 56 ? 31.827 12.014 14.063 1.00 26.70 1821 LYS C CA 1
ATOM 2129 C C . LYS C 2 56 ? 33.310 12.265 13.754 1.00 30.35 1821 LYS C C 1
ATOM 2130 O O . LYS C 2 56 ? 33.759 12.055 12.628 1.00 33.94 1821 LYS C O 1
ATOM 2136 N N . SER C 2 57 ? 34.066 12.712 14.756 1.00 33.52 1822 SER C N 1
ATOM 2137 C CA . SER C 2 57 ? 35.449 13.105 14.553 1.00 30.11 1822 SER C CA 1
ATOM 2138 C C . SER C 2 57 ? 36.328 11.890 14.300 1.00 37.80 1822 SER C C 1
ATOM 2139 O O . SER C 2 57 ? 37.409 12.005 13.749 1.00 39.87 1822 SER C O 1
ATOM 2142 N N . LEU C 2 58 ? 35.866 10.724 14.731 1.00 36.05 1823 LEU C N 1
ATOM 2143 C CA . LEU C 2 58 ? 36.615 9.506 14.529 1.00 35.18 1823 LEU C CA 1
ATOM 2144 C C . LEU C 2 58 ? 36.554 9.120 13.051 1.00 44.01 1823 LEU C C 1
ATOM 2145 O O . LEU C 2 58 ? 37.536 8.655 12.472 1.00 51.95 1823 LEU C O 1
ATOM 2150 N N . GLY C 2 59 ? 35.407 9.358 12.431 1.00 48.62 1824 GLY C N 1
ATOM 2151 C CA . GLY C 2 59 ? 35.243 9.050 11.027 1.00 55.00 1824 GLY C CA 1
ATOM 2152 C C . GLY C 2 59 ? 35.442 7.566 10.841 1.00 55.17 1824 GLY C C 1
ATOM 2153 O O . GLY C 2 59 ? 36.486 7.117 10.370 1.00 58.67 1824 GLY C O 1
ATOM 2154 N N . VAL C 2 60 ? 34.436 6.802 11.240 1.00 57.51 1825 VAL C N 1
ATOM 2155 C CA . VAL C 2 60 ? 34.520 5.350 11.186 1.00 62.50 1825 VAL C CA 1
ATOM 2156 C C . VAL C 2 60 ? 33.222 4.709 10.697 1.00 53.91 1825 VAL C C 1
ATOM 2157 O O . VAL C 2 60 ? 32.188 5.361 10.628 1.00 60.34 1825 VAL C O 1
ATOM 2161 N N . LEU C 2 69 ? 25.770 4.339 22.561 1.00 48.71 1834 LEU C N 1
ATOM 2162 C CA . LEU C 2 69 ? 26.889 5.273 22.656 1.00 52.33 1834 LEU C CA 1
ATOM 2163 C C . LEU C 2 69 ? 27.505 5.310 24.048 1.00 52.59 1834 LEU C C 1
ATOM 2164 O O . LEU C 2 69 ? 28.207 6.274 24.402 1.00 46.38 1834 LEU C O 1
ATOM 2169 N N . LYS C 2 70 ? 27.240 4.280 24.844 1.00 46.61 1835 LYS C N 1
ATOM 2170 C CA . LYS C 2 70 ? 27.838 4.214 26.168 1.00 46.04 1835 LYS C CA 1
ATOM 2171 C C . LYS C 2 70 ? 29.353 3.981 26.062 1.00 44.07 1835 LYS C C 1
ATOM 2172 O O . LYS C 2 70 ? 30.092 4.262 27.002 1.00 40.47 1835 LYS C O 1
ATOM 2178 N N . ASP C 2 71 ? 29.795 3.479 24.906 1.00 38.29 1836 ASP C N 1
ATOM 2179 C CA . ASP C 2 71 ? 31.212 3.283 24.582 1.00 41.73 1836 ASP C CA 1
ATOM 2180 C C . ASP C 2 71 ? 32.001 4.577 24.713 1.00 44.42 1836 ASP C C 1
ATOM 2181 O O . ASP C 2 71 ? 33.149 4.581 25.152 1.00 47.74 1836 ASP C O 1
ATOM 2186 N N . ILE C 2 72 ? 31.400 5.674 24.260 1.00 50.19 1837 ILE C N 1
ATOM 2187 C CA . ILE C 2 72 ? 32.066 6.976 24.249 1.00 45.56 1837 ILE C CA 1
ATOM 2188 C C . ILE C 2 72 ? 31.709 7.729 25.518 1.00 37.02 1837 ILE C C 1
ATOM 2189 O O . ILE C 2 72 ? 30.595 8.243 25.647 1.00 33.63 1837 ILE C O 1
ATOM 2194 N N . GLU C 2 73 ? 32.652 7.789 26.456 1.00 37.07 1838 GLU C N 1
ATOM 2195 C CA . GLU C 2 73 ? 32.349 8.387 27.741 1.00 34.25 1838 GLU C CA 1
ATOM 2196 C C . GLU C 2 73 ? 33.005 9.734 27.896 1.00 34.87 1838 GLU C C 1
ATOM 2197 O O . GLU C 2 73 ? 34.170 9.912 27.561 1.00 32.84 1838 GLU C O 1
ATOM 2203 N N . ILE C 2 74 ? 32.231 10.687 28.395 1.00 37.13 1839 ILE C N 1
ATOM 2204 C CA . ILE C 2 74 ? 32.709 12.046 28.591 1.00 35.10 1839 ILE C CA 1
ATOM 2205 C C . ILE C 2 74 ? 32.904 12.255 30.086 1.00 34.94 1839 ILE C C 1
ATOM 2206 O O . ILE C 2 74 ? 31.974 12.069 30.877 1.00 36.22 1839 ILE C O 1
ATOM 2211 N N . VAL C 2 75 ? 34.120 12.602 30.490 1.00 38.53 1840 VAL C N 1
ATOM 2212 C CA . VAL C 2 75 ? 34.346 12.856 31.908 1.00 36.62 1840 VAL C CA 1
ATOM 2213 C C . VAL C 2 75 ? 34.336 14.345 32.182 1.00 27.72 1840 VAL C C 1
ATOM 2214 O O . VAL C 2 75 ? 35.167 15.098 31.659 1.00 31.59 1840 VAL C O 1
ATOM 2218 N N . ARG C 2 76 ? 33.370 14.749 33.001 1.00 32.14 1841 ARG C N 1
ATOM 2219 C CA . ARG C 2 76 ? 33.142 16.140 33.341 1.00 27.50 1841 ARG C CA 1
ATOM 2220 C C . ARG C 2 76 ? 33.321 16.383 34.835 1.00 27.01 1841 ARG C C 1
ATOM 2221 O O . ARG C 2 76 ? 32.781 15.661 35.675 1.00 27.87 1841 ARG C O 1
ATOM 2229 N N . THR C 2 77 ? 34.137 17.374 35.154 1.00 26.89 1842 THR C N 1
ATOM 2230 C CA . THR C 2 77 ? 34.135 17.966 36.480 1.00 44.20 1842 THR C CA 1
ATOM 2231 C C . THR C 2 77 ? 34.183 19.494 36.306 1.00 43.67 1842 THR C C 1
ATOM 2232 O O . THR C 2 77 ? 34.937 20.018 35.478 1.00 47.70 1842 THR C O 1
ATOM 2236 N N . ASN C 2 78 ? 33.350 20.197 37.068 1.00 37.20 1843 ASN C N 1
ATOM 2237 C CA . ASN C 2 78 ? 33.280 21.662 37.009 1.00 55.63 1843 ASN C CA 1
ATOM 2238 C C . ASN C 2 78 ? 34.648 22.354 37.215 1.00 50.26 1843 ASN C C 1
ATOM 2239 O O . ASN C 2 78 ? 35.543 21.793 37.851 1.00 47.02 1843 ASN C O 1
ATOM 2244 N N . LYS C 2 79 ? 34.803 23.553 36.651 1.00 45.43 1844 LYS C N 1
ATOM 2245 C CA . LYS C 2 79 ? 36.090 24.274 36.635 1.00 42.34 1844 LYS C CA 1
ATOM 2246 C C . LYS C 2 79 ? 37.196 23.629 35.757 1.00 45.56 1844 LYS C C 1
ATOM 2247 O O . LYS C 2 79 ? 38.358 24.045 35.796 1.00 38.92 1844 LYS C O 1
ATOM 2253 N N . ASN C 2 80 ? 36.819 22.623 34.967 1.00 41.64 1845 ASN C N 1
ATOM 2254 C CA . ASN C 2 80 ? 37.749 21.920 34.083 1.00 38.61 1845 ASN C CA 1
ATOM 2255 C C . ASN C 2 80 ? 37.151 21.625 32.715 1.00 44.16 1845 ASN C C 1
ATOM 2256 O O . ASN C 2 80 ? 35.936 21.469 32.580 1.00 40.84 1845 ASN C O 1
ATOM 2261 N N . ALA C 2 81 ? 38.020 21.533 31.712 1.00 36.12 1846 ALA C N 1
ATOM 2262 C CA . ALA C 2 81 ? 37.641 21.057 30.392 1.00 31.42 1846 ALA C CA 1
ATOM 2263 C C . ALA C 2 81 ? 37.342 19.561 30.444 1.00 40.11 1846 ALA C C 1
ATOM 2264 O O . ALA C 2 81 ? 38.038 18.811 31.140 1.00 36.51 1846 ALA C O 1
ATOM 2266 N N . PRO C 2 82 ? 36.299 19.125 29.708 1.00 40.29 1847 PRO C N 1
ATOM 2267 C CA . PRO C 2 82 ? 35.907 17.710 29.613 1.00 28.87 1847 PRO C CA 1
ATOM 2268 C C . PRO C 2 82 ? 37.051 16.870 29.065 1.00 33.06 1847 PRO C C 1
ATOM 2269 O O . PRO C 2 82 ? 37.901 17.398 28.351 1.00 37.89 1847 PRO C O 1
ATOM 2273 N N . ALA C 2 83 ? 37.075 15.584 29.391 1.00 40.86 1848 ALA C N 1
ATOM 2274 C CA . ALA C 2 83 ? 38.020 14.661 28.778 1.00 33.82 1848 ALA C CA 1
ATOM 2275 C C . ALA C 2 83 ? 37.246 13.524 28.107 1.00 33.85 1848 ALA C C 1
ATOM 2276 O O . ALA C 2 83 ? 36.188 13.107 28.585 1.00 35.19 1848 ALA C O 1
ATOM 2278 N N . VAL C 2 84 ? 37.756 13.047 26.980 1.00 32.27 1849 VAL C N 1
ATOM 2279 C CA . VAL C 2 84 ? 37.149 11.923 26.304 1.00 32.15 1849 VAL C CA 1
ATOM 2280 C C . VAL C 2 84 ? 37.902 10.673 26.703 1.00 36.07 1849 VAL C C 1
ATOM 2281 O O . VAL C 2 84 ? 39.131 10.658 26.710 1.00 40.43 1849 VAL C O 1
ATOM 2285 N N . GLU C 2 85 ? 37.161 9.634 27.056 1.00 33.68 1850 GLU C N 1
ATOM 2286 C CA . GLU C 2 85 ? 37.767 8.356 27.322 1.00 36.25 1850 GLU C CA 1
ATOM 2287 C C . GLU C 2 85 ? 36.981 7.283 26.618 1.00 38.05 1850 GLU C C 1
ATOM 2288 O O . GLU C 2 85 ? 35.800 7.105 26.895 1.00 37.41 1850 GLU C O 1
ATOM 2294 N N . LEU C 2 86 ? 37.642 6.570 25.706 1.00 40.47 1851 LEU C N 1
ATOM 2295 C CA . LEU C 2 86 ? 36.961 5.600 24.856 1.00 44.35 1851 LEU C CA 1
ATOM 2296 C C . LEU C 2 86 ? 37.042 4.188 25.424 1.00 41.48 1851 LEU C C 1
ATOM 2297 O O . LEU C 2 86 ? 37.959 3.863 26.159 1.00 41.15 1851 LEU C O 1
ATOM 2302 N N . HIS C 2 87 ? 36.057 3.367 25.079 1.00 45.18 1852 HIS C N 1
ATOM 2303 C CA . HIS C 2 87 ? 35.964 2.002 25.579 1.00 46.81 1852 HIS C CA 1
ATOM 2304 C C . HIS C 2 87 ? 35.402 1.094 24.503 1.00 50.83 1852 HIS C C 1
ATOM 2305 O O . HIS C 2 87 ? 34.842 1.569 23.528 1.00 49.12 1852 HIS C O 1
ATOM 2312 N N . GLY C 2 88 ? 35.551 -0.213 24.689 1.00 49.99 1853 GLY C N 1
ATOM 2313 C CA . GLY C 2 88 ? 34.912 -1.188 23.824 1.00 50.38 1853 GLY C CA 1
ATOM 2314 C C . GLY C 2 88 ? 35.212 -1.023 22.348 1.00 56.13 1853 GLY C C 1
ATOM 2315 O O . GLY C 2 88 ? 36.353 -0.771 21.972 1.00 53.52 1853 GLY C O 1
ATOM 2316 N N . ASN C 2 89 ? 34.187 -1.184 21.513 1.00 60.97 1854 ASN C N 1
ATOM 2317 C CA . ASN C 2 89 ? 34.321 -1.002 20.071 1.00 62.90 1854 ASN C CA 1
ATOM 2318 C C . ASN C 2 89 ? 34.827 0.380 19.708 1.00 67.44 1854 ASN C C 1
ATOM 2319 O O . ASN C 2 89 ? 35.671 0.519 18.825 1.00 69.70 1854 ASN C O 1
ATOM 2324 N N . ALA C 2 90 ? 34.278 1.400 20.365 1.00 61.25 1855 ALA C N 1
ATOM 2325 C CA . ALA C 2 90 ? 34.731 2.774 20.182 1.00 56.33 1855 ALA C CA 1
ATOM 2326 C C . ALA C 2 90 ? 36.256 2.862 20.233 1.00 57.11 1855 ALA C C 1
ATOM 2327 O O . ALA C 2 90 ? 36.881 3.454 19.354 1.00 57.58 1855 ALA C O 1
ATOM 2329 N N . LYS C 2 91 ? 36.846 2.257 21.261 1.00 55.20 1856 LYS C N 1
ATOM 2330 C CA . LYS C 2 91 ? 38.288 2.295 21.475 1.00 50.40 1856 LYS C CA 1
ATOM 2331 C C . LYS C 2 91 ? 39.082 1.573 20.383 1.00 58.21 1856 LYS C C 1
ATOM 2332 O O . LYS C 2 91 ? 40.077 2.109 19.900 1.00 55.61 1856 LYS C O 1
ATOM 2338 N N . LYS C 2 92 ? 38.645 0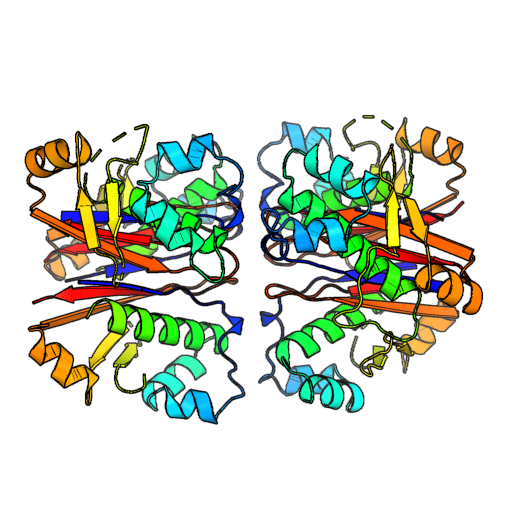.371 20.000 1.00 65.61 1857 LYS C N 1
ATOM 2339 C CA . LYS C 2 92 ? 39.322 -0.416 18.959 1.00 66.42 1857 LYS C CA 1
ATOM 2340 C C . LYS C 2 92 ? 39.310 0.302 17.629 1.00 66.08 1857 LYS C C 1
ATOM 2341 O O . LYS C 2 92 ? 40.344 0.466 16.994 1.00 71.88 1857 LYS C O 1
ATOM 2347 N N . ALA C 2 93 ? 38.120 0.702 17.200 1.00 60.59 1858 ALA C N 1
ATOM 2348 C CA . ALA C 2 93 ? 37.947 1.382 15.924 1.00 63.46 1858 ALA C CA 1
ATOM 2349 C C . ALA C 2 93 ? 38.752 2.686 15.861 1.00 64.27 1858 ALA C C 1
ATOM 2350 O O . ALA C 2 93 ? 39.120 3.149 14.777 1.00 68.37 1858 ALA C O 1
ATOM 2352 N N . ALA C 2 94 ? 39.021 3.274 17.024 1.00 54.79 1859 ALA C N 1
ATOM 2353 C CA . ALA C 2 94 ? 39.795 4.505 17.099 1.00 50.94 1859 ALA C CA 1
ATOM 2354 C C . ALA C 2 94 ? 41.285 4.229 16.920 1.00 61.14 1859 ALA C C 1
ATOM 2355 O O . ALA C 2 94 ? 41.968 4.934 16.190 1.00 59.31 1859 ALA C O 1
ATOM 2357 N N . GLU C 2 95 ? 41.792 3.211 17.604 1.00 64.75 1860 GLU C N 1
ATOM 2358 C CA . GLU C 2 95 ? 43.162 2.757 17.395 1.00 64.85 1860 GLU C CA 1
ATOM 2359 C C . GLU C 2 95 ? 43.301 2.220 15.979 1.00 63.46 1860 GLU C C 1
ATOM 2360 O O . GLU C 2 95 ? 44.312 2.421 15.310 1.00 56.74 1860 GLU C O 1
ATOM 2366 N N . GLU C 2 96 ? 42.253 1.535 15.540 1.00 64.33 1861 GLU C N 1
ATOM 2367 C CA . GLU C 2 96 ? 42.198 0.917 14.230 1.00 69.34 1861 GLU C CA 1
ATOM 2368 C C . GLU C 2 96 ? 42.116 1.974 13.134 1.00 71.88 1861 GLU C C 1
ATOM 2369 O O . GLU C 2 96 ? 42.188 1.660 11.950 1.00 78.17 1861 GLU C O 1
ATOM 2375 N N . ALA C 2 97 ? 41.949 3.229 13.526 1.00 64.57 1862 ALA C N 1
ATOM 2376 C CA . ALA C 2 97 ? 41.937 4.310 12.553 1.00 63.78 1862 ALA C CA 1
ATOM 2377 C C . ALA C 2 97 ? 43.187 5.182 12.713 1.00 63.68 1862 ALA C C 1
ATOM 2378 O O . ALA C 2 97 ? 43.435 6.110 11.933 1.00 61.48 1862 ALA C O 1
ATOM 2380 N N . GLY C 2 98 ? 43.976 4.871 13.734 1.00 62.44 1863 GLY C N 1
ATOM 2381 C CA . GLY C 2 98 ? 45.179 5.626 14.026 1.00 58.59 1863 GLY C CA 1
ATOM 2382 C C . GLY C 2 98 ? 44.932 6.860 14.867 1.00 56.37 1863 GLY C C 1
ATOM 2383 O O . GLY C 2 98 ? 45.809 7.715 14.951 1.00 55.32 1863 GLY C O 1
ATOM 2384 N N . VAL C 2 99 ? 43.756 6.944 15.496 1.00 55.47 1864 VAL C N 1
ATOM 2385 C CA . VAL C 2 99 ? 43.373 8.119 16.278 1.00 52.97 1864 VAL C CA 1
ATOM 2386 C C . VAL C 2 99 ? 44.087 8.107 17.613 1.00 51.07 1864 VAL C C 1
ATOM 2387 O O . VAL C 2 99 ? 43.868 7.208 18.421 1.00 53.68 1864 VAL C O 1
ATOM 2391 N N . THR C 2 100 ? 44.931 9.114 17.837 1.00 51.89 1865 THR C N 1
ATOM 2392 C CA . THR C 2 100 ? 45.816 9.153 18.997 1.00 47.66 1865 THR C CA 1
ATOM 2393 C C . THR C 2 100 ? 45.279 10.015 20.123 1.00 49.71 1865 THR C C 1
ATOM 2394 O O . THR C 2 100 ? 45.684 9.863 21.264 1.00 48.57 1865 THR C O 1
ATOM 2398 N N . ASP C 2 101 ? 44.374 10.930 19.803 1.00 51.58 1866 ASP C N 1
ATOM 2399 C CA . ASP C 2 101 ? 43.752 11.753 20.828 1.00 46.38 1866 ASP C CA 1
ATOM 2400 C C . ASP C 2 101 ? 42.470 12.412 20.339 1.00 45.32 1866 ASP C C 1
ATOM 2401 O O . ASP C 2 101 ? 42.360 12.760 19.166 1.00 45.49 1866 ASP C O 1
ATOM 2406 N N . VAL C 2 102 ? 41.512 12.568 21.255 1.00 46.95 1867 VAL C N 1
ATOM 2407 C CA . VAL C 2 102 ? 40.256 13.259 20.982 1.00 39.03 1867 VAL C CA 1
ATOM 2408 C C . VAL C 2 102 ? 40.024 14.324 22.047 1.00 32.16 1867 VAL C C 1
ATOM 2409 O O . VAL C 2 102 ? 40.110 14.042 23.238 1.00 33.51 1867 VAL C O 1
ATOM 2413 N N . LYS C 2 103 ? 39.738 15.545 21.606 1.00 32.47 1868 LYS C N 1
ATOM 2414 C CA . LYS C 2 103 ? 39.339 16.644 22.484 1.00 29.12 1868 LYS C CA 1
ATOM 2415 C C . LYS C 2 103 ? 37.899 17.070 22.191 1.00 30.20 1868 LYS C C 1
ATOM 2416 O O . LYS C 2 103 ? 37.427 16.975 21.070 1.00 27.40 1868 LYS C O 1
ATOM 2422 N N . VAL C 2 104 ? 37.198 17.557 23.200 1.00 28.35 1869 VAL C N 1
ATOM 2423 C CA . VAL C 2 104 ? 35.813 17.942 23.029 1.00 24.23 1869 VAL C CA 1
ATOM 2424 C C . VAL C 2 104 ? 35.518 19.199 23.848 1.00 26.97 1869 VAL C C 1
ATOM 2425 O O . VAL C 2 104 ? 36.089 19.412 24.919 1.00 27.67 1869 VAL C O 1
ATOM 2429 N N . SER C 2 105 ? 34.653 20.055 23.326 1.00 24.98 1870 SER C N 1
ATOM 2430 C CA . SER C 2 105 ? 34.145 21.181 24.095 1.00 24.61 1870 SER C CA 1
ATOM 2431 C C . SER C 2 105 ? 32.625 21.198 23.978 1.00 22.82 1870 SER C C 1
ATOM 2432 O O . SER C 2 105 ? 32.084 20.805 22.953 1.00 24.12 1870 SER C O 1
ATOM 2435 N N . ILE C 2 106 ? 31.947 21.661 25.027 1.00 18.28 1871 ILE C N 1
ATOM 2436 C CA . ILE C 2 106 ? 30.493 21.612 25.120 1.00 22.35 1871 ILE C CA 1
ATOM 2437 C C . ILE C 2 106 ? 29.938 22.964 25.523 1.00 23.06 1871 ILE C C 1
ATOM 2438 O O . ILE C 2 106 ? 30.541 23.669 26.337 1.00 30.42 1871 ILE C O 1
ATOM 2443 N N . SER C 2 107 ? 28.795 23.340 24.959 1.00 22.16 1872 SER C N 1
ATOM 2444 C CA . SER C 2 107 ? 28.118 24.562 25.359 1.00 23.14 1872 SER C CA 1
ATOM 2445 C C . SER C 2 107 ? 26.625 24.399 25.174 1.00 23.63 1872 SER C C 1
ATOM 2446 O O . SER C 2 107 ? 26.171 23.651 24.334 1.00 20.82 1872 SER C O 1
ATOM 2449 N N . HIS C 2 108 ? 25.858 25.137 25.965 1.00 27.26 1873 HIS C N 1
ATOM 2450 C CA . HIS C 2 108 ? 24.422 25.253 25.738 1.00 27.40 1873 HIS C CA 1
ATOM 2451 C C . HIS C 2 108 ? 23.893 26.618 26.121 1.00 30.73 1873 HIS C C 1
ATOM 2452 O O . HIS C 2 108 ? 24.555 27.383 26.824 1.00 32.50 1873 HIS C O 1
ATOM 2459 N N . ASP C 2 109 ? 22.701 26.916 25.634 1.00 36.67 1874 ASP C N 1
ATOM 2460 C CA . ASP C 2 109 ? 21.915 28.037 26.124 1.00 38.60 1874 ASP C CA 1
ATOM 2461 C C . ASP C 2 109 ? 20.521 27.509 26.495 1.00 47.86 1874 ASP C C 1
ATOM 2462 O O . ASP C 2 109 ? 20.377 26.338 26.852 1.00 48.05 1874 ASP C O 1
ATOM 2467 N N . ASP C 2 110 ? 19.502 28.358 26.419 1.00 49.78 1875 ASP C N 1
ATOM 2468 C CA . ASP C 2 110 ? 18.145 27.939 26.723 1.00 44.43 1875 ASP C CA 1
ATOM 2469 C C . ASP C 2 110 ? 17.549 27.004 25.695 1.00 38.83 1875 ASP C C 1
ATOM 2470 O O . ASP C 2 110 ? 16.679 26.205 26.005 1.00 49.37 1875 ASP C O 1
ATOM 2475 N N . LEU C 2 111 ? 18.018 27.126 24.469 1.00 36.81 1876 LEU C N 1
ATOM 2476 C CA . LEU C 2 111 ? 17.396 26.426 23.364 1.00 46.27 1876 LEU C CA 1
ATOM 2477 C C . LEU C 2 111 ? 18.045 25.074 23.044 1.00 44.81 1876 LEU C C 1
ATOM 2478 O O . LEU C 2 111 ? 17.360 24.083 22.758 1.00 45.16 1876 LEU C O 1
ATOM 2483 N N . GLN C 2 112 ? 19.373 25.032 23.066 1.00 37.65 1877 GLN C N 1
ATOM 2484 C CA . GLN C 2 112 ? 20.067 23.878 22.518 1.00 32.64 1877 GLN C CA 1
ATOM 2485 C C . GLN C 2 112 ? 21.477 23.753 23.041 1.00 27.40 1877 GLN C C 1
ATOM 2486 O O . GLN C 2 112 ? 22.033 24.694 23.616 1.00 30.27 1877 GLN C O 1
ATOM 2492 N N . ALA C 2 113 ? 22.050 22.572 22.860 1.00 25.00 1878 ALA C N 1
ATOM 2493 C CA . ALA C 2 113 ? 23.427 22.336 23.267 1.00 25.12 1878 ALA C CA 1
ATOM 2494 C C . ALA C 2 113 ? 24.205 22.074 22.016 1.00 22.91 1878 ALA C C 1
ATOM 2495 O O . ALA C 2 113 ? 23.656 21.542 21.045 1.00 24.52 1878 ALA C O 1
ATOM 2497 N N A VAL C 2 114 ? 25.474 22.474 22.036 0.66 24.14 1879 VAL C N 1
ATOM 2498 N N B VAL C 2 114 ?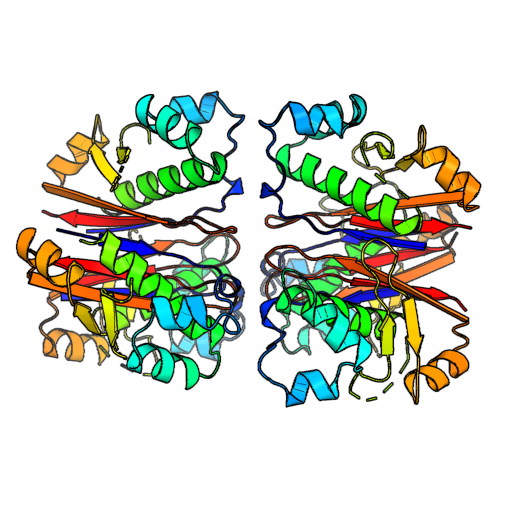 25.478 22.472 22.027 0.34 24.16 1879 VAL C N 1
ATOM 2499 C CA A VAL C 2 114 ? 26.390 22.241 20.932 0.66 22.75 1879 VAL C CA 1
ATOM 2500 C CA B VAL C 2 114 ? 26.391 22.232 20.916 0.34 22.87 1879 VAL C CA 1
ATOM 2501 C C A VAL C 2 114 ? 27.673 21.620 21.463 0.66 23.56 1879 VAL C C 1
ATOM 2502 C C B VAL C 2 114 ? 27.679 21.635 21.451 0.34 23.58 1879 VAL C C 1
ATOM 2503 O O A VAL C 2 114 ? 28.128 21.955 22.547 0.66 25.62 1879 VAL C O 1
ATOM 2504 O O B VAL C 2 114 ? 28.148 22.011 22.519 0.34 25.46 1879 VAL C O 1
ATOM 2511 N N . ALA C 2 115 ? 28.258 20.708 20.705 1.00 21.55 1880 ALA C N 1
ATOM 2512 C CA . ALA C 2 115 ? 29.552 20.181 21.070 1.00 22.54 1880 ALA C CA 1
ATOM 2513 C C . ALA C 2 115 ? 30.414 20.086 19.813 1.00 20.88 1880 ALA C C 1
ATOM 2514 O O . ALA C 2 115 ? 29.927 19.785 18.720 1.00 21.22 1880 ALA C O 1
ATOM 2516 N N . VAL C 2 116 ? 31.692 20.392 19.962 1.00 22.87 1881 VAL C N 1
ATOM 2517 C CA . VAL C 2 116 ? 32.629 20.244 18.861 1.00 20.17 1881 VAL C CA 1
ATOM 2518 C C . VAL C 2 116 ? 33.817 19.380 19.319 1.00 22.54 1881 VAL C C 1
ATOM 2519 O O . VAL C 2 116 ? 34.363 19.573 20.400 1.00 24.01 1881 VAL C O 1
ATOM 2523 N N . ALA C 2 117 ? 34.206 18.418 18.495 1.00 20.53 1882 ALA C N 1
ATOM 2524 C CA . ALA C 2 117 ? 35.334 17.556 18.821 1.00 24.75 1882 ALA C CA 1
ATOM 2525 C C . ALA C 2 117 ? 36.334 17.579 17.671 1.00 25.69 1882 ALA C C 1
ATOM 2526 O O . ALA C 2 117 ? 35.947 17.724 16.495 1.00 25.16 1882 ALA C O 1
ATOM 2528 N N . VAL C 2 118 ? 37.612 17.442 18.017 1.00 29.64 1883 VAL C N 1
ATOM 2529 C CA . VAL C 2 118 ? 38.681 17.321 17.033 1.00 28.55 1883 VAL C CA 1
ATOM 2530 C C . VAL C 2 118 ? 39.500 16.083 17.374 1.00 29.31 1883 VAL C C 1
ATOM 2531 O O . VAL C 2 118 ? 39.826 15.860 18.528 1.00 28.97 1883 VAL C O 1
ATOM 2535 N N . SER C 2 119 ? 39.809 15.263 16.373 1.00 38.51 1884 SER C N 1
ATOM 2536 C CA . SER C 2 119 ? 40.639 14.072 16.590 1.00 38.78 1884 SER C CA 1
ATOM 2537 C C . SER C 2 119 ? 42.036 14.182 15.955 1.00 44.33 1884 SER C C 1
ATOM 2538 O O . SER C 2 119 ? 42.219 14.850 14.931 1.00 45.10 1884 SER C O 1
ATOM 2541 N N . THR C 2 120 ? 43.012 13.520 16.574 1.00 44.91 1885 THR C N 1
ATOM 2542 C CA . THR C 2 120 ? 44.394 13.509 16.092 1.00 47.07 1885 THR C CA 1
ATOM 2543 C C . THR C 2 120 ? 44.815 12.136 15.567 1.00 48.91 1885 THR C C 1
ATOM 2544 O O . THR C 2 120 ? 44.418 11.101 16.119 1.00 48.01 1885 THR C O 1
ATOM 2548 N N . LYS C 2 121 ? 45.625 12.158 14.501 1.00 55.31 1886 LYS C N 1
ATOM 2549 C CA . LYS C 2 121 ? 46.114 10.961 13.806 1.00 56.79 1886 LYS C CA 1
ATOM 2550 C C . LYS C 2 121 ? 47.607 11.028 13.478 1.00 58.19 1886 LYS C C 1
ATOM 2551 O O . LYS C 2 121 ? 48.401 11.593 14.240 1.00 68.14 1886 LYS C O 1
ATOM 2557 N N . GLY D 1 2 ? -16.546 42.334 18.864 1.00 69.48 1767 GLY D N 1
ATOM 2558 C CA . GLY D 1 2 ? -16.213 41.627 17.642 1.00 63.14 1767 GLY D CA 1
ATOM 2559 C C . GLY D 1 2 ? -14.919 42.145 17.047 1.00 68.91 1767 GLY D C 1
ATOM 2560 O O . GLY D 1 2 ? -14.916 42.774 15.978 1.00 59.09 1767 GLY D O 1
ATOM 2561 N N . GLY D 1 3 ? -13.819 41.900 17.756 1.00 56.14 1768 GLY D N 1
ATOM 2562 C CA . GLY D 1 3 ? -12.497 42.236 17.258 1.00 41.86 1768 GLY D CA 1
ATOM 2563 C C . GLY D 1 3 ? -11.415 41.519 18.039 1.00 33.85 1768 GLY D C 1
ATOM 2564 O O . GLY D 1 3 ? -11.431 41.509 19.265 1.00 30.72 1768 GLY D O 1
ATOM 2565 N N . VAL D 1 4 ? -10.470 40.909 17.331 1.00 41.15 1769 VAL D N 1
ATOM 2566 C CA . VAL D 1 4 ? -9.307 40.272 17.965 1.00 34.50 1769 VAL D CA 1
ATOM 2567 C C . VAL D 1 4 ? -8.036 40.598 17.180 1.00 29.92 1769 VAL D C 1
ATOM 2568 O O . VAL D 1 4 ? -8.061 40.737 15.966 1.00 29.78 1769 VAL D O 1
ATOM 2572 N N . GLY D 1 5 ? -6.926 40.742 17.892 1.00 29.92 1770 GLY D N 1
ATOM 2573 C CA . GLY D 1 5 ? -5.640 40.962 17.260 1.00 26.04 1770 GLY D CA 1
ATOM 2574 C C . GLY D 1 5 ? -4.536 40.244 18.003 1.00 22.72 1770 GLY D C 1
ATOM 2575 O O . GLY D 1 5 ? -4.531 40.201 19.229 1.00 26.02 1770 GLY D O 1
ATOM 2576 N N . VAL D 1 6 ? -3.603 39.658 17.271 1.00 24.83 1771 VAL D N 1
ATOM 2577 C CA . VAL D 1 6 ? -2.459 39.012 17.911 1.00 30.07 1771 VAL D CA 1
ATOM 2578 C C . VAL D 1 6 ? -1.212 39.502 17.194 1.00 28.18 1771 VAL D C 1
ATOM 2579 O O . VAL D 1 6 ? -1.263 39.776 15.986 1.00 29.91 1771 VAL D O 1
ATOM 2583 N N . ASP D 1 7 ? -0.118 39.679 17.942 1.00 28.07 1772 ASP D N 1
ATOM 2584 C CA . ASP D 1 7 ? 1.167 40.044 17.344 1.00 26.22 1772 ASP D CA 1
ATOM 2585 C C . ASP D 1 7 ? 2.327 39.387 18.108 1.00 30.52 1772 ASP D C 1
ATOM 2586 O O . ASP D 1 7 ? 2.370 39.385 19.349 1.00 25.54 1772 ASP D O 1
ATOM 2591 N N . VAL D 1 8 ? 3.259 38.825 17.339 1.00 28.63 1773 VAL D N 1
ATOM 2592 C CA . VAL D 1 8 ? 4.394 38.106 17.878 1.00 24.68 1773 VAL D CA 1
ATOM 2593 C C . VAL D 1 8 ? 5.623 38.787 17.283 1.00 30.48 1773 VAL D C 1
ATOM 2594 O O . VAL D 1 8 ? 5.635 39.105 16.090 1.00 28.63 1773 VAL D O 1
ATOM 2598 N N . GLU D 1 9 ? 6.616 39.072 18.137 1.00 33.71 1774 GLU D N 1
ATOM 2599 C CA . GLU D 1 9 ? 7.869 39.741 17.740 1.00 32.68 1774 GLU D CA 1
ATOM 2600 C C . GLU D 1 9 ? 9.078 39.025 18.298 1.00 31.26 1774 GLU D C 1
ATOM 2601 O O . GLU D 1 9 ? 9.025 38.487 19.400 1.00 28.16 1774 GLU D O 1
ATOM 2607 N N . LEU D 1 10 ? 10.166 39.026 17.538 1.00 29.15 1775 LEU D N 1
ATOM 2608 C CA . LEU D 1 10 ? 11.423 38.523 18.059 1.00 35.43 1775 LEU D CA 1
ATOM 2609 C C . LEU D 1 10 ? 11.976 39.605 18.982 1.00 29.98 1775 LEU D C 1
ATOM 2610 O O . LEU D 1 10 ? 11.831 40.783 18.702 1.00 31.55 1775 LEU D O 1
ATOM 2615 N N . ILE D 1 11 ? 12.579 39.220 20.098 1.00 30.51 1776 ILE D N 1
ATOM 2616 C CA . ILE D 1 11 ? 13.036 40.217 21.066 1.00 33.88 1776 ILE D CA 1
ATOM 2617 C C . ILE D 1 11 ? 14.027 41.163 20.413 1.00 32.93 1776 ILE D C 1
ATOM 2618 O O . ILE D 1 11 ? 14.060 42.353 20.714 1.00 31.00 1776 ILE D O 1
ATOM 2623 N N . THR D 1 12 ? 14.826 40.629 19.495 1.00 39.98 1777 THR D N 1
ATOM 2624 C CA . THR D 1 12 ? 15.882 41.414 18.850 1.00 38.13 1777 THR D CA 1
ATOM 2625 C C . THR D 1 12 ? 15.394 42.327 17.710 1.00 39.50 1777 THR D C 1
ATOM 2626 O O . THR D 1 12 ? 16.200 43.023 17.077 1.00 42.98 1777 THR D O 1
ATOM 2630 N N . SER D 1 13 ? 14.085 42.350 17.473 1.00 37.84 1778 SER D N 1
ATOM 2631 C CA . SER D 1 13 ? 13.512 43.260 16.474 1.00 44.33 1778 SER D CA 1
ATOM 2632 C C . SER D 1 13 ? 13.502 44.695 16.998 1.00 44.14 1778 SER D C 1
ATOM 2633 O O . SER D 1 13 ? 13.330 45.640 16.234 1.00 47.77 1778 SER D O 1
ATOM 2636 N N . ILE D 1 14 ? 13.659 44.850 18.308 1.00 40.20 1779 ILE D N 1
ATOM 2637 C CA . ILE D 1 14 ? 13.745 46.178 18.896 1.00 38.83 1779 ILE D CA 1
ATOM 2638 C C . ILE D 1 14 ? 15.189 46.539 19.179 1.00 46.42 1779 ILE D C 1
ATOM 2639 O O . ILE D 1 14 ? 15.862 45.931 20.030 1.00 38.60 1779 ILE D O 1
ATOM 2644 N N . ASN D 1 15 ? 15.664 47.536 18.449 1.00 48.51 1780 ASN D N 1
ATOM 2645 C CA . ASN D 1 15 ? 16.967 48.089 18.722 1.00 41.00 1780 ASN D CA 1
ATOM 2646 C C . ASN D 1 15 ? 16.792 49.258 19.666 1.00 43.42 1780 ASN D C 1
ATOM 2647 O O . ASN D 1 15 ? 16.294 50.321 19.289 1.00 47.60 1780 ASN D O 1
ATOM 2652 N N . VAL D 1 16 ? 17.178 49.045 20.913 1.00 49.16 1781 VAL D N 1
ATOM 2653 C CA . VAL D 1 16 ? 16.963 50.045 21.949 1.00 52.24 1781 VAL D CA 1
ATOM 2654 C C . VAL D 1 16 ? 17.784 51.320 21.708 1.00 58.55 1781 VAL D C 1
ATOM 2655 O O . VAL D 1 16 ? 17.409 52.406 22.138 1.00 59.13 1781 VAL D O 1
ATOM 2659 N N . GLU D 1 17 ? 18.875 51.210 20.970 1.00 65.49 1782 GLU D N 1
ATOM 2660 C CA . GLU D 1 17 ? 19.642 52.398 20.649 1.00 57.58 1782 GLU D CA 1
ATOM 2661 C C . GLU D 1 17 ? 18.979 53.170 19.515 1.00 63.27 1782 GLU D C 1
ATOM 2662 O O . GLU D 1 17 ? 19.197 54.373 19.383 1.00 72.35 1782 GLU D O 1
ATOM 2668 N N . ASN D 1 18 ? 18.158 52.503 18.703 1.00 52.17 1783 ASN D N 1
ATOM 2669 C CA . ASN D 1 18 ? 17.432 53.253 17.693 1.00 47.73 1783 ASN D CA 1
ATOM 2670 C C . ASN D 1 18 ? 16.493 54.253 18.364 1.00 58.51 1783 ASN D C 1
ATOM 2671 O O . ASN D 1 18 ? 15.299 53.983 18.526 1.00 57.63 1783 ASN D O 1
ATOM 2676 N N . ASP D 1 19 ? 17.048 55.403 18.750 1.00 58.30 1784 ASP D N 1
ATOM 2677 C CA . ASP D 1 19 ? 16.289 56.488 19.385 1.00 62.02 1784 ASP D CA 1
ATOM 2678 C C . ASP D 1 19 ? 15.140 57.024 18.526 1.00 58.90 1784 ASP D C 1
ATOM 2679 O O . ASP D 1 19 ? 14.105 57.457 19.044 1.00 56.62 1784 ASP D O 1
ATOM 2684 N N . THR D 1 20 ? 15.338 57.014 17.214 1.00 54.94 1785 THR D N 1
ATOM 2685 C CA . THR D 1 20 ? 14.360 57.561 16.286 1.00 57.52 1785 THR D CA 1
ATOM 2686 C C . THR D 1 20 ? 13.075 56.748 16.336 1.00 50.35 1785 THR D C 1
ATOM 2687 O O . THR D 1 20 ? 11.982 57.298 16.435 1.00 54.55 1785 THR D O 1
ATOM 2691 N N . PHE D 1 21 ? 13.220 55.434 16.257 1.00 53.16 1786 PHE D N 1
ATOM 2692 C CA . PHE D 1 21 ? 12.085 54.520 16.253 1.00 51.89 1786 PHE D CA 1
ATOM 2693 C C . PHE D 1 21 ? 11.352 54.492 17.597 1.00 48.65 1786 PHE D C 1
ATOM 2694 O O . PHE D 1 21 ? 10.117 54.558 17.646 1.00 48.47 1786 PHE D O 1
ATOM 2702 N N . ILE D 1 22 ? 12.124 54.375 18.678 1.00 50.18 1787 ILE D N 1
ATOM 2703 C CA . ILE D 1 22 ? 11.588 54.407 20.033 1.00 47.85 1787 ILE D CA 1
ATOM 2704 C C . ILE D 1 22 ? 10.755 55.668 20.264 1.00 51.18 1787 ILE D C 1
ATOM 2705 O O . ILE D 1 22 ? 9.575 55.593 20.604 1.00 50.64 1787 ILE D O 1
ATOM 2710 N N . GLU D 1 23 ? 11.380 56.826 20.080 1.00 56.57 1788 GLU D N 1
ATOM 2711 C CA . GLU D 1 23 ? 10.743 58.099 20.401 1.00 52.93 1788 GLU D CA 1
ATOM 2712 C C . GLU D 1 23 ? 9.534 58.410 19.491 1.00 56.06 1788 GLU D C 1
ATOM 2713 O O . GLU D 1 23 ? 8.679 59.225 19.831 1.00 63.18 1788 GLU D O 1
ATOM 2719 N N . ARG D 1 24 ? 9.444 57.714 18.362 1.00 56.09 1789 ARG D N 1
ATOM 2720 C CA . ARG D 1 24 ? 8.422 57.983 17.351 1.00 45.40 1789 ARG D CA 1
ATOM 2721 C C . ARG D 1 24 ? 7.184 57.106 17.533 1.00 55.36 1789 ARG D C 1
ATOM 2722 O O . ARG D 1 24 ? 6.119 57.353 16.934 1.00 51.84 1789 ARG D O 1
ATOM 2730 N N . ASN D 1 25 ? 7.327 56.073 18.356 1.00 51.01 1790 ASN D N 1
ATOM 2731 C CA . ASN D 1 25 ? 6.263 55.086 18.532 1.00 45.74 1790 ASN D CA 1
ATOM 2732 C C . ASN D 1 25 ? 5.819 54.917 19.972 1.00 39.17 1790 ASN D C 1
ATOM 2733 O O . ASN D 1 25 ? 4.756 54.366 20.241 1.00 45.52 1790 ASN D O 1
ATOM 2738 N N . PHE D 1 26 ? 6.634 55.396 20.899 1.00 40.77 1791 PHE D N 1
ATOM 2739 C CA . PHE D 1 26 ? 6.333 55.234 22.302 1.00 41.21 1791 PHE D CA 1
ATOM 2740 C C . PHE D 1 26 ? 6.171 56.592 22.962 1.00 43.46 1791 PHE D C 1
ATOM 2741 O O . PHE D 1 26 ? 6.926 57.525 22.691 1.00 44.19 1791 PHE D O 1
ATOM 2749 N N . THR D 1 27 ? 5.156 56.702 23.811 1.00 47.07 1792 THR D N 1
ATOM 2750 C CA . THR D 1 27 ? 5.006 57.880 24.641 1.00 44.93 1792 THR D CA 1
ATOM 2751 C C . THR D 1 27 ? 6.116 57.890 25.694 1.00 46.38 1792 THR D C 1
ATOM 2752 O O . THR D 1 27 ? 6.696 56.842 26.020 1.00 45.42 1792 THR D O 1
ATOM 2756 N N . PRO D 1 28 ? 6.441 59.081 26.210 1.00 51.27 1793 PRO D N 1
ATOM 2757 C CA . PRO D 1 28 ? 7.429 59.206 27.290 1.00 44.53 1793 PRO D CA 1
ATOM 2758 C C . PRO D 1 28 ? 7.201 58.257 28.481 1.00 40.28 1793 PRO D C 1
ATOM 2759 O O . PRO D 1 28 ? 8.188 57.843 29.098 1.00 38.32 1793 PRO D O 1
ATOM 2763 N N . GLN D 1 29 ? 5.953 57.893 28.790 1.00 43.87 1794 GLN D N 1
ATOM 2764 C CA . GLN D 1 29 ? 5.708 57.024 29.949 1.00 42.17 1794 GLN D CA 1
ATOM 2765 C C . GLN D 1 29 ? 5.934 55.541 29.627 1.00 42.76 1794 GLN D C 1
ATOM 2766 O O . GLN D 1 29 ? 6.336 54.752 30.499 1.00 35.05 1794 GLN D O 1
ATOM 2772 N N . GLU D 1 30 ? 5.663 55.174 28.374 1.00 41.48 1795 GLU D N 1
ATOM 2773 C CA . GLU D 1 30 ? 5.950 53.836 27.884 1.00 29.75 1795 GLU D CA 1
ATOM 2774 C C . GLU D 1 30 ? 7.443 53.618 27.974 1.00 31.54 1795 GLU D C 1
ATOM 2775 O O . GLU D 1 30 ? 7.895 52.652 28.563 1.00 31.55 1795 GLU D O 1
ATOM 2781 N N . ILE D 1 31 ? 8.206 54.552 27.409 1.00 37.28 1796 ILE D N 1
ATOM 2782 C CA . ILE D 1 31 ? 9.674 54.509 27.452 1.00 37.35 1796 ILE D CA 1
ATOM 2783 C C . ILE D 1 31 ? 10.248 54.408 28.864 1.00 37.50 1796 ILE D C 1
ATOM 2784 O O . ILE D 1 31 ? 11.187 53.648 29.088 1.00 41.59 1796 ILE D O 1
ATOM 2789 N N . GLU D 1 32 ? 9.691 55.171 29.805 1.00 39.68 1797 GLU D N 1
ATOM 2790 C CA . GLU D 1 32 ? 10.113 55.125 31.199 1.00 40.61 1797 GLU D CA 1
ATOM 2791 C C . GLU D 1 32 ? 9.825 53.774 31.858 1.00 38.30 1797 GLU D C 1
ATOM 2792 O O . GLU D 1 32 ? 10.624 53.286 32.661 1.00 39.37 1797 GLU D O 1
ATOM 2798 N N . TYR D 1 33 ? 8.682 53.181 31.523 1.00 34.81 1798 TYR D N 1
ATOM 2799 C CA . TYR D 1 33 ? 8.324 51.891 32.073 1.00 34.04 1798 TYR D CA 1
ATOM 2800 C C . TYR D 1 33 ? 9.288 50.811 31.609 1.00 34.66 1798 TYR D C 1
ATOM 2801 O O . TYR D 1 33 ? 9.801 50.036 32.414 1.00 38.40 1798 TYR D O 1
ATOM 2810 N N . CYS D 1 34 ? 9.519 50.759 30.300 1.00 35.60 1799 CYS D N 1
ATOM 2811 C CA . CYS D 1 34 ? 10.358 49.723 29.687 1.00 36.87 1799 CYS D CA 1
ATOM 2812 C C . CYS D 1 34 ? 11.790 49.821 30.203 1.00 35.79 1799 CYS D C 1
ATOM 2813 O O . CYS D 1 34 ? 12.438 48.818 30.493 1.00 33.39 1799 CYS D O 1
ATOM 2816 N N . SER D 1 35 ? 12.253 51.056 30.347 1.00 43.31 1800 SER D N 1
ATOM 2817 C CA . SER D 1 35 ? 13.579 51.348 30.857 1.00 35.08 1800 SER D CA 1
ATOM 2818 C C . SER D 1 35 ? 13.799 50.889 32.287 1.00 42.82 1800 SER D C 1
ATOM 2819 O O . SER D 1 35 ? 14.929 50.614 32.689 1.00 40.30 1800 SER D O 1
ATOM 2822 N N . ALA D 1 36 ? 12.722 50.810 33.056 1.00 39.30 1801 ALA D N 1
ATOM 2823 C CA . ALA D 1 36 ? 12.829 50.426 34.449 1.00 37.65 1801 ALA D CA 1
ATOM 2824 C C . ALA D 1 36 ? 12.733 48.921 34.632 1.00 39.06 1801 ALA D C 1
ATOM 2825 O O . ALA D 1 36 ? 12.775 48.437 35.754 1.00 37.30 1801 ALA D O 1
ATOM 2827 N N . GLN D 1 37 ? 12.614 48.178 33.535 1.00 39.22 1802 GLN D N 1
ATOM 2828 C CA . GLN D 1 37 ? 12.426 46.725 33.634 1.00 40.07 1802 GLN D CA 1
ATOM 2829 C C . GLN D 1 37 ? 13.738 45.963 33.635 1.00 35.25 1802 GLN D C 1
ATOM 2830 O O . GLN D 1 37 ? 14.741 46.468 33.150 1.00 46.82 1802 GLN D O 1
ATOM 2836 N N . PRO D 1 38 ? 13.730 44.740 34.180 1.00 36.14 1803 PRO D N 1
ATOM 2837 C CA . PRO D 1 38 ? 14.912 43.875 34.230 1.00 40.79 1803 PRO D CA 1
ATOM 2838 C C . PRO D 1 38 ? 15.509 43.660 32.840 1.00 46.08 1803 PRO D C 1
ATOM 2839 O O . PRO D 1 38 ? 16.733 43.732 32.688 1.00 46.26 1803 PRO D O 1
ATOM 2843 N N . SER D 1 39 ? 14.657 43.401 31.846 1.00 40.78 1804 SER D N 1
ATOM 2844 C CA . SER D 1 39 ? 15.106 43.299 30.464 1.00 36.84 1804 SER D CA 1
ATOM 2845 C C . SER D 1 39 ? 14.424 44.362 29.621 1.00 32.97 1804 SER D C 1
ATOM 2846 O O . SER D 1 39 ? 13.258 44.214 29.246 1.00 29.95 1804 SER D O 1
ATOM 2849 N N . VAL D 1 40 ? 15.158 45.429 29.328 1.00 31.02 1805 VAL D N 1
ATOM 2850 C CA . VAL D 1 40 ? 14.589 46.583 28.651 1.00 34.41 1805 VAL D CA 1
ATOM 2851 C C . VAL D 1 40 ? 14.117 46.261 27.231 1.00 29.59 1805 VAL D C 1
ATOM 2852 O O . VAL D 1 40 ? 13.064 46.717 26.794 1.00 33.09 1805 VAL D O 1
ATOM 2856 N N . GLN D 1 41 ? 14.912 45.481 26.516 1.00 32.09 1806 GLN D N 1
ATOM 2857 C CA . GLN D 1 41 ? 14.616 45.145 25.135 1.00 22.51 1806 GLN D CA 1
ATOM 2858 C C . GLN D 1 41 ? 13.377 44.254 25.055 1.00 27.99 1806 GLN D C 1
ATOM 2859 O O . GLN D 1 41 ? 12.515 44.448 24.205 1.00 24.71 1806 GLN D O 1
ATOM 2865 N N . SER D 1 42 ? 13.283 43.278 25.951 1.00 27.63 1807 SER D N 1
ATOM 2866 C CA . SER D 1 42 ? 12.095 42.429 26.033 1.00 27.65 1807 SER D CA 1
ATOM 2867 C C . SER D 1 42 ? 10.879 43.266 26.332 1.00 24.98 1807 SER D C 1
ATOM 2868 O O . SER D 1 42 ? 9.801 43.020 25.805 1.00 25.49 1807 SER D O 1
ATOM 2871 N N . SER D 1 43 ? 11.049 44.248 27.207 1.00 22.94 1808 SER D N 1
ATOM 2872 C CA . SER D 1 43 ? 9.925 45.087 27.606 1.00 30.18 1808 SER D CA 1
ATOM 2873 C C . SER D 1 43 ? 9.391 45.893 26.410 1.00 29.87 1808 SER D C 1
ATOM 2874 O O . SER D 1 43 ? 8.177 45.954 26.173 1.00 26.99 1808 SER D O 1
ATOM 2877 N N . PHE D 1 44 ? 10.303 46.501 25.663 1.00 27.17 1809 PHE D N 1
ATOM 2878 C CA . PHE D 1 44 ? 9.923 47.265 24.483 1.00 28.21 1809 PHE D CA 1
ATOM 2879 C C . PHE D 1 44 ? 9.289 46.374 23.411 1.00 27.11 1809 PHE D C 1
ATOM 2880 O O . PHE D 1 44 ? 8.353 46.787 22.730 1.00 25.58 1809 PHE D O 1
ATOM 2888 N N . ALA D 1 45 ? 9.825 45.166 23.247 1.00 27.15 1810 ALA D N 1
ATOM 2889 C CA . ALA D 1 45 ? 9.284 44.201 22.290 1.00 26.20 1810 ALA D CA 1
ATOM 2890 C C . ALA D 1 45 ? 7.871 43.801 22.679 1.00 21.08 1810 ALA D C 1
ATOM 2891 O O . ALA D 1 45 ? 7.006 43.595 21.820 1.00 24.48 1810 ALA D O 1
ATOM 2893 N N . GLY D 1 46 ? 7.641 43.697 23.982 1.00 25.64 1811 GLY D N 1
ATOM 2894 C CA . GLY D 1 46 ? 6.317 43.399 24.505 1.00 25.31 1811 GLY D CA 1
ATOM 2895 C C . GLY D 1 46 ? 5.314 44.523 24.306 1.00 25.61 1811 GLY D C 1
ATOM 2896 O O . GLY D 1 46 ? 4.180 44.275 23.908 1.00 21.34 1811 GLY D O 1
ATOM 2897 N N . THR D 1 47 ? 5.722 45.757 24.599 1.00 24.35 1812 THR D N 1
ATOM 2898 C CA . THR D 1 47 ? 4.834 46.905 24.424 1.00 23.76 1812 THR D CA 1
ATOM 2899 C C . THR D 1 47 ? 4.548 47.111 22.955 1.00 21.92 1812 THR D C 1
ATOM 2900 O O . THR D 1 47 ? 3.456 47.507 22.572 1.00 26.49 1812 THR D O 1
ATOM 2904 N N . TRP D 1 48 ? 5.546 46.845 22.127 1.00 26.73 1813 TRP D N 1
ATOM 2905 C CA . TRP D 1 48 ? 5.365 46.923 20.681 1.00 26.13 1813 TRP D CA 1
ATOM 2906 C C . TRP D 1 48 ? 4.325 45.921 20.138 1.00 29.86 1813 TRP D C 1
ATOM 2907 O O . TRP D 1 48 ? 3.467 46.293 19.336 1.00 26.36 1813 TRP D O 1
ATOM 2918 N N . SER D 1 49 ? 4.408 44.667 20.584 1.00 27.55 1814 SER D N 1
ATOM 2919 C CA . SER D 1 49 ? 3.427 43.637 20.222 1.00 22.42 1814 SER D CA 1
ATOM 2920 C C . SER D 1 49 ? 2.057 44.041 20.671 1.00 23.66 1814 SER D C 1
ATOM 2921 O O . SER D 1 49 ? 1.075 43.685 20.034 1.00 27.09 1814 SER D O 1
ATOM 2924 N N . ALA D 1 50 ? 1.985 44.756 21.790 1.00 25.39 1815 ALA D N 1
ATOM 2925 C CA . ALA D 1 50 ? 0.708 45.176 22.339 1.00 21.27 1815 ALA D CA 1
ATOM 2926 C C . ALA D 1 50 ? 0.080 46.229 21.442 1.00 22.67 1815 ALA D C 1
ATOM 2927 O O . ALA D 1 50 ? -1.096 46.169 21.116 1.00 24.85 1815 ALA D O 1
ATOM 2929 N N . LYS D 1 51 ? 0.877 47.195 21.032 1.00 26.49 1816 LYS D N 1
ATOM 2930 C CA . LYS D 1 51 ? 0.379 48.234 20.156 1.00 26.69 1816 LYS D CA 1
ATOM 2931 C C . LYS D 1 51 ? -0.164 47.609 18.866 1.00 25.50 1816 LYS D C 1
ATOM 2932 O O . LYS D 1 51 ? -1.240 47.954 18.408 1.00 28.10 1816 LYS D O 1
ATOM 2938 N N . GLU D 1 52 ? 0.592 46.673 18.297 1.00 30.39 1817 GLU D N 1
ATOM 2939 C CA . GLU D 1 52 ? 0.225 46.000 17.052 1.00 27.35 1817 GLU D CA 1
ATOM 2940 C C . GLU D 1 52 ? -1.010 45.166 17.198 1.00 28.33 1817 GLU D C 1
ATOM 2941 O O . GLU D 1 52 ? -1.880 45.191 16.331 1.00 26.52 1817 GLU D O 1
ATOM 2947 N N . ALA D 1 53 ? -1.061 44.400 18.291 1.00 30.54 1818 ALA D N 1
ATOM 2948 C CA . ALA D 1 53 ? -2.236 43.594 18.635 1.00 26.97 1818 ALA D CA 1
ATOM 2949 C C . ALA D 1 53 ? -3.497 44.451 18.790 1.00 31.26 1818 ALA D C 1
ATOM 2950 O O . ALA D 1 53 ? -4.569 44.083 18.281 1.00 30.79 1818 ALA D O 1
ATOM 2952 N N . VAL D 1 54 ? -3.372 45.578 19.500 1.00 30.52 1819 VAL D N 1
ATOM 2953 C CA . VAL D 1 54 ? -4.490 46.507 19.695 1.00 31.43 1819 VAL D CA 1
ATOM 2954 C C . VAL D 1 54 ? -5.011 47.077 18.374 1.00 30.35 1819 VAL D C 1
ATOM 2955 O O . VAL D 1 54 ? -6.206 47.061 18.093 1.00 29.31 1819 VAL D O 1
ATOM 2959 N N . PHE D 1 55 ? -4.095 47.568 17.556 1.00 34.10 1820 PHE D N 1
ATOM 2960 C CA . PHE D 1 55 ? -4.474 48.107 16.260 1.00 38.50 1820 PHE D CA 1
ATOM 2961 C C . PHE D 1 55 ? -5.286 47.078 15.439 1.00 36.25 1820 PHE D C 1
ATOM 2962 O O . PHE D 1 55 ? -6.292 47.423 14.803 1.00 39.45 1820 PHE D O 1
ATOM 2970 N N . LYS D 1 56 ? -4.875 45.816 15.472 1.00 29.64 1821 LYS D N 1
ATOM 2971 C CA . LYS D 1 56 ? -5.562 44.800 14.688 1.00 25.70 1821 LYS D CA 1
ATOM 2972 C C . LYS D 1 56 ? -6.975 44.494 15.213 1.00 32.55 1821 LYS D C 1
ATOM 2973 O O . LYS D 1 56 ? -7.853 44.158 14.419 1.00 37.82 1821 LYS D O 1
ATOM 2979 N N . SER D 1 57 ? -7.197 44.614 16.529 1.00 33.49 1822 SER D N 1
ATOM 2980 C CA . SER D 1 57 ? -8.497 44.300 17.138 1.00 29.41 1822 SER D CA 1
ATOM 2981 C C . SER D 1 57 ? -9.527 45.373 16.822 1.00 41.39 1822 SER D C 1
ATOM 2982 O O . SER D 1 57 ? -10.736 45.127 16.862 1.00 44.69 1822 SER D O 1
ATOM 2985 N N . LEU D 1 58 ? -9.045 46.564 16.494 1.00 39.48 1823 LEU D N 1
ATOM 2986 C CA . LEU D 1 58 ? -9.924 47.655 16.101 1.00 41.11 1823 LEU D CA 1
ATOM 2987 C C . LEU D 1 58 ? -10.497 47.425 14.705 1.00 41.52 1823 LEU D C 1
ATOM 2988 O O . LEU D 1 58 ? -11.677 47.659 14.478 1.00 53.01 1823 LEU D O 1
ATOM 2993 N N . ALA D 1 67 ? 3.111 54.065 9.493 1.00 62.60 1832 ALA D N 1
ATOM 2994 C CA . ALA D 1 67 ? 2.176 54.810 10.337 1.00 76.21 1832 ALA D CA 1
ATOM 2995 C C . ALA D 1 67 ? 2.602 54.753 11.807 1.00 81.34 1832 ALA D C 1
ATOM 2996 O O . ALA D 1 67 ? 2.725 53.654 12.391 1.00 67.75 1832 ALA D O 1
ATOM 2998 N N . ALA D 1 68 ? 2.847 55.920 12.414 1.00 72.27 1833 ALA D N 1
ATOM 2999 C CA . ALA D 1 68 ? 3.347 55.894 13.786 1.00 68.61 1833 ALA D CA 1
ATOM 3000 C C . ALA D 1 68 ? 2.270 55.341 14.733 1.00 63.55 1833 ALA D C 1
ATOM 3001 O O . ALA D 1 68 ? 1.063 55.581 14.566 1.00 60.81 1833 ALA D O 1
ATOM 3003 N N . LEU D 1 69 ? 2.727 54.584 15.720 1.00 55.29 1834 LEU D N 1
ATOM 3004 C CA . LEU D 1 69 ? 1.846 53.892 16.638 1.00 52.39 1834 LEU D CA 1
ATOM 3005 C C . LEU D 1 69 ? 1.877 54.513 18.022 1.00 49.95 1834 LEU D C 1
ATOM 3006 O O . LEU D 1 69 ? 1.444 53.885 18.999 1.00 46.05 1834 LEU D O 1
ATOM 3011 N N . LYS D 1 70 ? 2.397 55.737 18.117 1.00 48.89 1835 LYS D N 1
ATOM 3012 C CA . LYS D 1 70 ? 2.430 56.423 19.410 1.00 44.54 1835 LYS D CA 1
ATOM 3013 C C . LYS D 1 70 ? 1.012 56.732 19.893 1.00 46.98 1835 LYS D C 1
ATOM 3014 O O . LYS D 1 70 ? 0.799 56.962 21.078 1.00 42.59 1835 LYS D O 1
ATOM 3020 N N . ASP D 1 71 ? 0.060 56.726 18.953 1.00 43.90 1836 ASP D N 1
ATOM 3021 C CA . ASP D 1 71 ? -1.368 56.914 19.225 1.00 47.50 1836 ASP D CA 1
ATOM 3022 C C . ASP D 1 71 ? -1.871 55.877 20.216 1.00 47.13 1836 ASP D C 1
ATOM 3023 O O . ASP D 1 71 ? -2.695 56.163 21.088 1.00 46.48 1836 ASP D O 1
ATOM 3028 N N . ILE D 1 72 ? -1.410 54.645 20.037 1.00 46.47 1837 ILE D N 1
ATOM 3029 C CA . ILE D 1 72 ? -1.873 53.532 20.855 1.00 42.18 1837 ILE D CA 1
ATOM 3030 C C . ILE D 1 72 ? -0.915 53.371 22.029 1.00 38.78 1837 ILE D C 1
ATOM 3031 O O . ILE D 1 72 ? 0.216 52.873 21.880 1.00 33.27 1837 ILE D O 1
ATOM 3036 N N . GLU D 1 73 ? -1.369 53.801 23.201 1.00 33.83 1838 GLU D N 1
ATOM 3037 C CA . GLU D 1 73 ? -0.508 53.762 24.363 1.00 35.54 1838 GLU D CA 1
ATOM 3038 C C . GLU D 1 73 ? -0.880 52.655 25.338 1.00 39.48 1838 GLU D C 1
ATOM 3039 O O . GLU D 1 73 ? -2.047 52.454 25.654 1.00 33.06 1838 GLU D O 1
ATOM 3045 N N . ILE D 1 74 ? 0.138 51.931 25.794 1.00 38.65 1839 ILE D N 1
ATOM 3046 C CA . ILE D 1 74 ? -0.034 50.837 26.733 1.00 35.68 1839 ILE D CA 1
ATOM 3047 C C . ILE D 1 74 ? 0.449 51.299 28.110 1.00 34.64 1839 ILE D C 1
ATOM 3048 O O . ILE D 1 74 ? 1.603 51.686 28.250 1.00 37.06 1839 ILE D O 1
ATOM 3053 N N . VAL D 1 75 ? -0.433 51.272 29.114 1.00 36.48 1840 VAL D N 1
ATOM 3054 C CA . VAL D 1 75 ? -0.110 51.736 30.479 1.00 43.53 1840 VAL D CA 1
ATOM 3055 C C . VAL D 1 75 ? -0.019 50.645 31.576 1.00 44.96 1840 VAL D C 1
ATOM 3056 O O . VAL D 1 75 ? -0.926 49.827 31.728 1.00 37.67 1840 VAL D O 1
ATOM 3060 N N . ARG D 1 76 ? 1.083 50.640 32.330 1.00 59.01 1841 ARG D N 1
ATOM 3061 C CA . ARG D 1 76 ? 1.177 49.871 33.585 1.00 60.21 1841 ARG D CA 1
ATOM 3062 C C . ARG D 1 76 ? 2.033 50.583 34.645 1.00 55.92 1841 ARG D C 1
ATOM 3063 O O . ARG D 1 76 ? 1.514 51.341 35.477 1.00 50.87 1841 ARG D O 1
ATOM 3071 N N . ALA D 1 81 ? -1.858 44.770 35.609 1.00 48.75 1846 ALA D N 1
ATOM 3072 C CA . ALA D 1 81 ? -2.184 44.431 34.225 1.00 49.87 1846 ALA D CA 1
ATOM 3073 C C . ALA D 1 81 ? -2.127 45.679 33.357 1.00 64.37 1846 ALA D C 1
ATOM 3074 O O . ALA D 1 81 ? -2.364 46.777 33.863 1.00 72.77 1846 ALA D O 1
ATOM 3076 N N . PRO D 1 82 ? -1.812 45.520 32.048 1.00 61.07 1847 PRO D N 1
ATOM 3077 C CA . PRO D 1 82 ? -1.861 46.657 31.123 1.00 36.00 1847 PRO D CA 1
ATOM 3078 C C . PRO D 1 82 ? -3.276 47.186 30.925 1.00 40.22 1847 PRO D C 1
ATOM 3079 O O . PRO D 1 82 ? -4.270 46.449 30.996 1.00 41.51 1847 PRO D O 1
ATOM 3083 N N . ALA D 1 83 ? -3.351 48.493 30.709 1.00 43.14 1848 ALA D N 1
ATOM 3084 C CA . ALA D 1 83 ? -4.575 49.149 30.280 1.00 37.20 1848 ALA D CA 1
ATOM 3085 C C . ALA D 1 83 ? -4.272 49.837 28.970 1.00 26.34 1848 ALA D C 1
ATOM 3086 O O . ALA D 1 83 ? -3.163 50.293 28.745 1.00 34.16 1848 ALA D O 1
ATOM 3088 N N . VAL D 1 84 ? -5.251 49.889 28.088 1.00 32.34 1849 VAL D N 1
ATOM 3089 C CA . VAL D 1 84 ? -5.079 50.573 26.822 1.00 32.15 1849 VAL D CA 1
ATOM 3090 C C . VAL D 1 84 ? -5.707 51.939 26.943 1.00 34.26 1849 VAL D C 1
ATOM 3091 O O . VAL D 1 84 ? -6.807 52.069 27.458 1.00 42.70 1849 VAL D O 1
ATOM 3095 N N . GLU D 1 85 ? -4.995 52.957 26.491 1.00 37.07 1850 GLU D N 1
ATOM 3096 C CA . GLU D 1 85 ? -5.534 54.301 26.427 1.00 39.19 1850 GLU D CA 1
ATOM 3097 C C . GLU D 1 85 ? -5.218 54.905 25.075 1.00 38.09 1850 GLU D C 1
ATOM 3098 O O . GLU D 1 85 ? -4.047 55.117 24.750 1.00 42.18 1850 GLU D O 1
ATOM 3104 N N . LEU D 1 86 ? -6.255 55.178 24.286 1.00 40.56 1851 LEU D N 1
ATOM 3105 C CA . LEU D 1 86 ? -6.073 55.693 22.926 1.00 43.07 1851 LEU D CA 1
ATOM 3106 C C . LEU D 1 86 ? -6.048 57.224 22.846 1.00 46.19 1851 LEU D C 1
ATOM 3107 O O . LEU D 1 86 ? -6.635 57.919 23.673 1.00 43.99 1851 LEU D O 1
ATOM 3112 N N . HIS D 1 87 ? -5.365 57.738 21.832 1.00 46.78 1852 HIS D N 1
ATOM 3113 C CA . HIS D 1 87 ? -5.192 59.170 21.670 1.00 48.42 1852 HIS D CA 1
ATOM 3114 C C . HIS D 1 87 ? -5.225 59.508 20.199 1.00 53.57 1852 HIS D C 1
ATOM 3115 O O . HIS D 1 87 ? -5.108 58.621 19.360 1.00 52.79 1852 HIS D O 1
ATOM 3122 N N . GLY D 1 88 ? -5.377 60.795 19.891 1.00 56.43 1853 GLY D N 1
ATOM 3123 C CA . GLY D 1 88 ? -5.281 61.285 18.523 1.00 53.33 1853 GLY D CA 1
ATOM 3124 C C . GLY D 1 88 ? -6.134 60.528 17.523 1.00 56.91 1853 GLY D C 1
ATOM 3125 O O . GLY D 1 88 ? -7.290 60.227 17.808 1.00 60.14 1853 GLY D O 1
ATOM 3126 N N . ASN D 1 89 ? -5.567 60.223 16.354 1.00 62.38 1854 ASN D N 1
ATOM 3127 C CA . ASN D 1 89 ? -6.283 59.483 15.310 1.00 69.25 1854 ASN D CA 1
ATOM 3128 C C . ASN D 1 89 ? -6.789 58.138 15.800 1.00 71.59 1854 ASN D C 1
ATOM 3129 O O . ASN D 1 89 ? -7.920 57.738 15.497 1.00 72.61 1854 ASN D O 1
ATOM 3134 N N . ALA D 1 90 ? -5.930 57.438 16.540 1.00 63.95 1855 ALA D N 1
ATOM 3135 C CA . ALA D 1 90 ? -6.282 56.154 17.129 1.00 56.92 1855 ALA D CA 1
ATOM 3136 C C . ALA D 1 90 ? -7.626 56.254 17.833 1.00 56.88 1855 ALA D C 1
ATOM 3137 O O . ALA D 1 90 ? -8.505 55.419 17.641 1.00 61.68 1855 ALA D O 1
ATOM 3139 N N . LYS D 1 91 ? -7.782 57.295 18.643 1.00 56.46 1856 LYS D N 1
ATOM 3140 C CA . LYS D 1 91 ? -8.983 57.474 19.447 1.00 54.08 1856 LYS D CA 1
ATOM 3141 C C . LYS D 1 91 ? -10.242 57.775 18.612 1.00 62.56 1856 LYS D C 1
ATOM 3142 O O . LYS D 1 91 ? -11.301 57.190 18.853 1.00 62.38 1856 LYS D O 1
ATOM 3148 N N . LYS D 1 92 ? -10.122 58.675 17.633 1.00 66.19 1857 LYS D N 1
ATOM 3149 C CA . LYS D 1 92 ? -11.233 59.006 16.727 1.00 68.01 1857 LYS D CA 1
ATOM 3150 C C . LYS D 1 92 ? -11.721 57.793 15.946 1.00 68.26 1857 LYS D C 1
ATOM 3151 O O . LYS D 1 92 ? -12.901 57.451 15.989 1.00 68.65 1857 LYS D O 1
ATOM 3157 N N . ALA D 1 93 ? -10.801 57.174 15.207 1.00 62.19 1858 ALA D N 1
ATOM 3158 C CA . ALA D 1 93 ? -11.099 56.002 14.399 1.00 61.84 1858 ALA D CA 1
ATOM 3159 C C . ALA D 1 93 ? -11.709 54.859 15.234 1.00 68.84 1858 ALA D C 1
ATOM 3160 O O . ALA D 1 93 ? -12.399 53.987 14.688 1.00 74.55 1858 ALA D O 1
ATOM 3162 N N . ALA D 1 94 ? -11.455 54.862 16.545 1.00 61.25 1859 ALA D N 1
ATOM 3163 C CA . ALA D 1 94 ? -12.003 53.840 17.440 1.00 55.44 1859 ALA D CA 1
ATOM 3164 C C . ALA D 1 94 ? -13.452 54.157 17.800 1.00 61.36 1859 ALA D C 1
ATOM 3165 O O . ALA D 1 94 ? -14.315 53.282 17.773 1.00 61.51 1859 ALA D O 1
ATOM 3167 N N . GLU D 1 95 ? -13.718 55.412 18.139 1.00 62.25 1860 GLU D N 1
ATOM 3168 C CA . GLU D 1 95 ? -15.089 55.852 18.363 1.00 64.99 1860 GLU D CA 1
ATOM 3169 C C . GLU D 1 95 ? -15.850 55.793 17.041 1.00 68.58 1860 GLU D C 1
ATOM 3170 O O . GLU D 1 95 ? -17.033 55.443 16.985 1.00 63.14 1860 GLU D O 1
ATOM 3176 N N . GLU D 1 96 ? -15.143 56.143 15.975 1.00 65.57 1861 GLU D N 1
ATOM 3177 C CA . GLU D 1 96 ? -15.699 56.149 14.634 1.00 69.55 1861 GLU D CA 1
ATOM 3178 C C . GLU D 1 96 ? -15.997 54.732 14.146 1.00 72.62 1861 GLU D C 1
ATOM 3179 O O . GLU D 1 96 ? -16.584 54.548 13.076 1.00 74.47 1861 GLU D O 1
ATOM 3185 N N . ALA D 1 97 ? -15.587 53.734 14.922 1.00 62.36 1862 ALA D N 1
ATOM 3186 C CA . ALA D 1 97 ? -15.869 52.350 14.570 1.00 62.92 1862 ALA D CA 1
ATOM 3187 C C . ALA D 1 97 ? -16.815 51.756 15.596 1.00 60.67 1862 ALA D C 1
ATOM 3188 O O . ALA D 1 97 ? -17.271 50.616 15.459 1.00 62.87 1862 ALA D O 1
ATOM 3190 N N . GLY D 1 98 ? -17.117 52.540 16.623 1.00 54.83 1863 GLY D N 1
ATOM 3191 C CA . GLY D 1 98 ? -18.023 52.101 17.668 1.00 59.93 1863 GLY D CA 1
ATOM 3192 C C . GLY D 1 98 ? -17.352 51.263 18.738 1.00 60.00 1863 GLY D C 1
ATOM 3193 O O . GLY D 1 98 ? -18.020 50.562 19.501 1.00 55.18 1863 GLY D O 1
ATOM 3194 N N . VAL D 1 99 ? -16.024 51.339 18.791 1.00 60.24 1864 VAL D N 1
ATOM 3195 C CA . VAL D 1 99 ? -15.242 50.549 19.733 1.00 53.24 1864 VAL D CA 1
ATOM 3196 C C . VAL D 1 99 ? -15.336 51.166 21.105 1.00 48.14 1864 VAL D C 1
ATOM 3197 O O . VAL D 1 99 ? -14.898 52.289 21.307 1.00 53.65 1864 VAL D O 1
ATOM 3201 N N . THR D 1 100 ? -15.904 50.419 22.047 1.00 52.53 1865 THR D N 1
ATOM 3202 C CA . THR D 1 100 ? -16.215 50.936 23.385 1.00 55.31 1865 THR D CA 1
ATOM 3203 C C . THR D 1 100 ? -15.166 50.552 24.447 1.00 56.35 1865 THR D C 1
ATOM 3204 O O . THR D 1 100 ? -15.077 51.181 25.512 1.00 50.48 1865 THR D O 1
ATOM 3208 N N . ASP D 1 101 ? -14.374 49.522 24.159 1.00 54.62 1866 ASP D N 1
ATOM 3209 C CA . ASP D 1 101 ? -13.308 49.123 25.067 1.00 47.02 1866 ASP D CA 1
ATOM 3210 C C . ASP D 1 101 ? -12.303 48.197 24.400 1.00 46.36 1866 ASP D C 1
ATOM 3211 O O . ASP D 1 101 ? -12.654 47.387 23.554 1.00 46.52 1866 ASP D O 1
ATOM 3216 N N . VAL D 1 102 ? -11.045 48.335 24.794 1.00 47.70 1867 VAL D N 1
ATOM 3217 C CA . VAL D 1 102 ? -9.976 47.463 24.337 1.00 38.44 1867 VAL D CA 1
ATOM 3218 C C . VAL D 1 102 ? -9.207 46.905 25.537 1.00 36.24 1867 VAL D C 1
ATOM 3219 O O . VAL D 1 102 ? -8.815 47.645 26.444 1.00 32.52 1867 VAL D O 1
ATOM 3223 N N . LYS D 1 103 ? -9.021 45.589 25.538 1.00 34.36 1868 LYS D N 1
ATOM 3224 C CA . LYS D 1 103 ? -8.211 44.918 26.546 1.00 30.25 1868 LYS D CA 1
ATOM 3225 C C . LYS D 1 103 ? -7.009 44.270 25.863 1.00 33.05 1868 LYS D C 1
ATOM 3226 O O . LYS D 1 103 ? -7.070 43.874 24.686 1.00 24.17 1868 LYS D O 1
ATOM 3232 N N . VAL D 1 104 ? -5.912 44.165 26.607 1.00 31.63 1869 VAL D N 1
ATOM 3233 C CA . VAL D 1 104 ? -4.679 43.636 26.056 1.00 28.05 1869 VAL D CA 1
ATOM 3234 C C . VAL D 1 104 ? -3.968 42.827 27.119 1.00 25.57 1869 VAL D C 1
ATOM 3235 O O . VAL D 1 104 ? -4.045 43.144 28.307 1.00 24.69 1869 VAL D O 1
ATOM 3239 N N . SER D 1 105 ? -3.309 41.757 26.676 1.00 26.88 1870 SER D N 1
ATOM 3240 C CA . SER D 1 105 ? -2.406 40.988 27.530 1.00 26.72 1870 SER D CA 1
ATOM 3241 C C . SER D 1 105 ? -1.086 40.768 26.800 1.00 26.05 1870 SER D C 1
ATOM 3242 O O . SER D 1 105 ? -1.056 40.647 25.574 1.00 24.00 1870 SER D O 1
ATOM 3245 N N . ILE D 1 106 ? -0.001 40.712 27.562 1.00 22.43 1871 ILE D N 1
ATOM 3246 C CA . ILE D 1 106 ? 1.336 40.647 27.009 1.00 21.40 1871 ILE D CA 1
ATOM 3247 C C . ILE D 1 106 ? 2.142 39.547 27.675 1.00 26.26 1871 ILE D C 1
ATOM 3248 O O . ILE D 1 106 ? 1.983 39.280 28.871 1.00 27.90 1871 ILE D O 1
ATOM 3253 N N . SER D 1 107 ? 3.006 38.897 26.901 1.00 25.80 1872 SER D N 1
ATOM 3254 C CA . SER D 1 107 ? 3.903 37.863 27.451 1.00 27.79 1872 SER D CA 1
ATOM 3255 C C . SER D 1 107 ? 5.142 37.748 26.600 1.00 27.17 1872 SER D C 1
ATOM 3256 O O . SER D 1 107 ? 5.119 38.027 25.409 1.00 28.46 1872 SER D O 1
ATOM 3259 N N . HIS D 1 108 ? 6.238 37.331 27.217 1.00 29.99 1873 HIS D N 1
ATOM 3260 C CA . HIS D 1 108 ? 7.441 37.012 26.457 1.00 27.39 1873 HIS D CA 1
ATOM 3261 C C . HIS D 1 108 ? 8.233 35.877 27.103 1.00 34.56 1873 HIS D C 1
ATOM 3262 O O . HIS D 1 108 ? 8.037 35.543 28.285 1.00 37.78 1873 HIS D O 1
ATOM 3269 N N . ASP D 1 109 ? 9.112 35.274 26.315 1.00 38.82 1874 ASP D N 1
ATOM 3270 C CA . ASP D 1 109 ? 10.117 34.386 26.865 1.00 38.53 1874 ASP D CA 1
ATOM 3271 C C . ASP D 1 109 ? 11.461 34.885 26.343 1.00 47.03 1874 ASP D C 1
ATOM 3272 O O . ASP D 1 109 ? 11.610 36.069 26.041 1.00 46.28 1874 ASP D O 1
ATOM 3277 N N . ASP D 1 110 ? 12.439 33.997 26.232 1.00 52.79 1875 ASP D N 1
ATOM 3278 C CA . ASP D 1 110 ? 13.756 34.375 25.730 1.00 47.29 1875 ASP D CA 1
ATOM 3279 C C . ASP D 1 110 ? 13.778 34.718 24.258 1.00 42.83 1875 ASP D C 1
ATOM 3280 O O . ASP D 1 110 ? 14.626 35.485 23.803 1.00 54.95 1875 ASP D O 1
ATOM 3285 N N . LEU D 1 111 ? 12.844 34.147 23.522 1.00 37.71 1876 LEU D N 1
ATOM 3286 C CA . LEU D 1 111 ? 12.857 34.254 22.088 1.00 45.82 1876 LEU D CA 1
ATOM 3287 C C . LEU D 1 111 ? 12.000 35.403 21.549 1.00 45.96 1876 LEU D C 1
ATOM 3288 O O . LEU D 1 111 ? 12.364 36.083 20.577 1.00 46.07 1876 LEU D O 1
ATOM 3293 N N . GLN D 1 112 ? 10.841 35.602 22.154 1.00 37.78 1877 GLN D N 1
ATOM 3294 C CA . GLN D 1 112 ? 9.870 36.481 21.530 1.00 35.08 1877 GLN D CA 1
ATOM 3295 C C . GLN D 1 112 ? 8.792 36.948 22.480 1.00 29.11 1877 GLN D C 1
ATOM 3296 O O . GLN D 1 112 ? 8.581 36.371 23.553 1.00 29.65 1877 GLN D O 1
ATOM 3302 N N . ALA D 1 113 ? 8.109 38.011 22.071 1.00 29.62 1878 ALA D N 1
ATOM 3303 C CA . ALA D 1 113 ? 7.008 38.539 22.856 1.00 26.66 1878 ALA D CA 1
ATOM 3304 C C . ALA D 1 113 ? 5.747 38.320 22.072 1.00 20.50 1878 ALA D C 1
ATOM 3305 O O . ALA D 1 113 ? 5.775 38.340 20.847 1.00 27.20 1878 ALA D O 1
ATOM 3307 N N A VAL D 1 114 ? 4.644 38.113 22.785 0.29 26.56 1879 VAL D N 1
ATOM 3308 N N B VAL D 1 114 ? 4.640 38.096 22.782 0.71 26.67 1879 VAL D N 1
ATOM 3309 C CA A VAL D 1 114 ? 3.332 37.966 22.170 0.29 25.07 1879 VAL D CA 1
ATOM 3310 C CA B VAL D 1 114 ? 3.321 37.952 22.166 0.71 25.11 1879 VAL D CA 1
ATOM 3311 C C A VAL D 1 114 ? 2.338 38.857 22.894 0.29 24.92 1879 VAL D C 1
ATOM 3312 C C B VAL D 1 114 ? 2.315 38.828 22.893 0.71 24.94 1879 VAL D C 1
ATOM 3313 O O A VAL D 1 114 ? 2.410 39.031 24.105 0.29 25.88 1879 VAL D O 1
ATOM 3314 O O B VAL D 1 114 ? 2.352 38.957 24.108 0.71 25.96 1879 VAL D O 1
ATOM 3321 N N . ALA D 1 115 ? 1.405 39.429 22.152 1.00 23.89 1880 ALA D N 1
ATOM 3322 C CA . ALA D 1 115 ? 0.349 40.182 22.774 1.00 25.35 1880 ALA D CA 1
ATOM 3323 C C . ALA D 1 115 ? -0.948 39.822 22.058 1.00 23.57 1880 ALA D C 1
ATOM 3324 O O . ALA D 1 115 ? -0.963 39.562 20.835 1.00 21.89 1880 ALA D O 1
ATOM 3326 N N . VAL D 1 116 ? -2.023 39.747 22.842 1.00 24.58 1881 VAL D N 1
ATOM 3327 C CA . VAL D 1 116 ? -3.355 39.543 22.296 1.00 23.87 1881 VAL D CA 1
ATOM 3328 C C . VAL D 1 116 ? -4.307 40.619 22.827 1.00 24.29 1881 VAL D C 1
ATOM 3329 O O . VAL D 1 116 ? -4.291 40.944 24.012 1.00 27.84 1881 VAL D O 1
ATOM 3333 N N . ALA D 1 117 ? -5.113 41.180 21.930 1.00 26.28 1882 ALA D N 1
ATOM 3334 C CA . ALA D 1 117 ? -6.062 42.237 22.282 1.00 28.44 1882 ALA D CA 1
ATOM 3335 C C . ALA D 1 117 ? -7.443 41.860 21.789 1.00 23.72 1882 ALA D C 1
ATOM 3336 O O . ALA D 1 117 ? -7.577 41.219 20.761 1.00 24.97 1882 ALA D O 1
ATOM 3338 N N . VAL D 1 118 ? -8.464 42.251 22.544 1.00 31.00 1883 VAL D N 1
ATOM 3339 C CA . VAL D 1 118 ? -9.867 42.048 22.164 1.00 31.07 1883 VAL D CA 1
ATOM 3340 C C . VAL D 1 118 ? -10.625 43.370 22.304 1.00 31.22 1883 VAL D C 1
ATOM 3341 O O . VAL D 1 118 ? -10.507 44.068 23.313 1.00 28.37 1883 VAL D O 1
ATOM 3345 N N . SER D 1 119 ? -11.377 43.728 21.271 1.00 35.82 1884 SER D N 1
ATOM 3346 C CA . SER D 1 119 ? -12.122 44.980 21.280 1.00 40.80 1884 SER D CA 1
ATOM 3347 C C . SER D 1 119 ? -13.642 44.765 21.352 1.00 48.71 1884 SER D C 1
ATOM 3348 O O . SER D 1 119 ? -14.172 43.771 20.840 1.00 45.66 1884 SER D O 1
ATOM 3351 N N . THR D 1 120 ? -14.331 45.715 21.989 1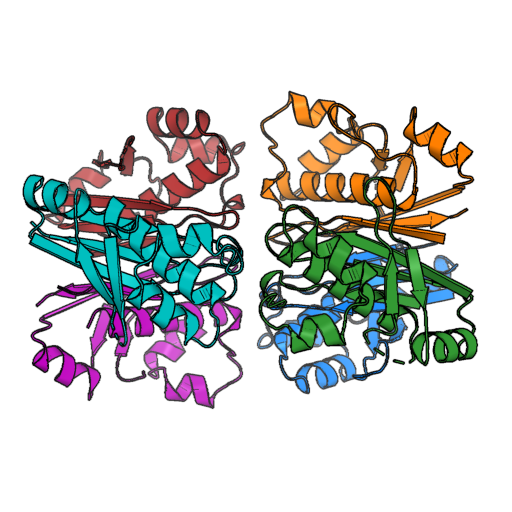.00 50.20 1885 THR D N 1
ATOM 3352 C CA . THR D 1 120 ? -15.776 45.648 22.191 1.00 49.01 1885 THR D CA 1
ATOM 3353 C C . THR D 1 120 ? -16.514 46.709 21.380 1.00 48.09 1885 THR D C 1
ATOM 3354 O O . THR D 1 120 ? -16.036 47.834 21.257 1.00 53.82 1885 THR D O 1
ATOM 3358 N N . GLY E 1 2 ? -19.511 31.361 24.215 1.00 71.97 1767 GLY E N 1
ATOM 3359 C CA . GLY E 1 2 ? -18.161 31.849 23.979 1.00 79.12 1767 GLY E CA 1
ATOM 3360 C C . GLY E 1 2 ? -17.290 30.880 23.194 1.00 67.73 1767 GLY E C 1
ATOM 3361 O O . GLY E 1 2 ? -17.710 29.760 22.879 1.00 71.85 1767 GLY E O 1
ATOM 3362 N N . GLY E 1 3 ? -16.072 31.314 22.867 1.00 59.80 1768 GLY E N 1
ATOM 3363 C CA . GLY E 1 3 ? -15.106 30.433 22.221 1.00 46.94 1768 GLY E CA 1
ATOM 3364 C C . GLY E 1 3 ? -13.788 31.099 21.821 1.00 39.96 1768 GLY E C 1
ATOM 3365 O O . GLY E 1 3 ? -13.791 32.126 21.134 1.00 34.26 1768 GLY E O 1
ATOM 3366 N N . VAL E 1 4 ? -12.663 30.518 22.257 1.00 40.19 1769 VAL E N 1
ATOM 3367 C CA . VAL E 1 4 ? -11.339 31.021 21.892 1.00 36.96 1769 VAL E CA 1
ATOM 3368 C C . VAL E 1 4 ? -10.416 29.885 21.478 1.00 32.37 1769 VAL E C 1
ATOM 3369 O O . VAL E 1 4 ? -10.483 28.799 22.043 1.00 33.51 1769 VAL E O 1
ATOM 3373 N N . GLY E 1 5 ? -9.570 30.137 20.483 1.00 29.04 1770 GLY E N 1
ATOM 3374 C CA . GLY E 1 5 ? -8.613 29.153 20.023 1.00 23.44 1770 GLY E CA 1
ATOM 3375 C C . GLY E 1 5 ? -7.297 29.831 19.707 1.00 27.27 1770 GLY E C 1
ATOM 3376 O O . GLY E 1 5 ? -7.278 30.944 19.199 1.00 28.47 1770 GLY E O 1
ATOM 3377 N N . VAL E 1 6 ? -6.186 29.176 20.027 1.00 32.19 1771 VAL E N 1
ATOM 3378 C CA . VAL E 1 6 ? -4.869 29.675 19.670 1.00 27.98 1771 VAL E CA 1
ATOM 3379 C C . VAL E 1 6 ? -4.073 28.513 19.099 1.00 27.11 1771 VAL E C 1
ATOM 3380 O O . VAL E 1 6 ? -4.230 27.376 19.539 1.00 27.62 1771 VAL E O 1
ATOM 3384 N N . ASP E 1 7 ? -3.263 28.792 18.084 1.00 25.49 1772 ASP E N 1
ATOM 3385 C CA . ASP E 1 7 ? -2.362 27.789 17.516 1.00 28.34 1772 ASP E CA 1
ATOM 3386 C C . ASP E 1 7 ? -1.028 28.431 17.108 1.00 27.71 1772 ASP E C 1
ATOM 3387 O O . ASP E 1 7 ? -0.978 29.516 16.521 1.00 24.42 1772 ASP E O 1
ATOM 3392 N N . VAL E 1 8 ? 0.054 27.747 17.456 1.00 27.08 1773 VAL E N 1
ATOM 3393 C CA . VAL E 1 8 ? 1.394 28.215 17.170 1.00 26.93 1773 VAL E CA 1
ATOM 3394 C C . VAL E 1 8 ? 2.080 27.104 16.378 1.00 30.26 1773 VAL E C 1
ATOM 3395 O O . VAL E 1 8 ? 1.917 25.922 16.698 1.00 31.48 1773 VAL E O 1
ATOM 3399 N N . GLU E 1 9 ? 2.800 27.478 15.321 1.00 28.40 1774 GLU E N 1
ATOM 3400 C CA . GLU E 1 9 ? 3.457 26.517 14.443 1.00 30.72 1774 GLU E CA 1
ATOM 3401 C C . GLU E 1 9 ? 4.871 26.989 14.134 1.00 33.87 1774 GLU E C 1
ATOM 3402 O O . GLU E 1 9 ? 5.109 28.186 14.008 1.00 31.21 1774 GLU E O 1
ATOM 3408 N N . LEU E 1 10 ? 5.803 26.052 13.999 1.00 34.61 1775 LEU E N 1
ATOM 3409 C CA . LEU E 1 10 ? 7.139 26.387 13.515 1.00 37.62 1775 LEU E CA 1
ATOM 3410 C C . LEU E 1 10 ? 6.995 26.615 12.026 1.00 28.82 1775 LEU E C 1
ATOM 3411 O O . LEU E 1 10 ? 6.245 25.913 11.383 1.00 33.49 1775 LEU E O 1
ATOM 3416 N N . ILE E 1 11 ? 7.694 27.597 11.478 1.00 26.80 1776 ILE E N 1
ATOM 3417 C CA . ILE E 1 11 ? 7.592 27.881 10.054 1.00 29.91 1776 ILE E CA 1
ATOM 3418 C C . ILE E 1 11 ? 7.921 26.648 9.224 1.00 32.44 1776 ILE E C 1
ATOM 3419 O O . ILE E 1 11 ? 7.317 26.414 8.199 1.00 28.74 1776 ILE E O 1
ATOM 3424 N N . THR E 1 12 ? 8.871 25.851 9.693 1.00 36.93 1777 THR E N 1
ATOM 3425 C CA . THR E 1 12 ? 9.353 24.701 8.930 1.00 34.74 1777 THR E CA 1
ATOM 3426 C C . THR E 1 12 ? 8.465 23.462 9.027 1.00 36.73 1777 THR E C 1
ATOM 3427 O O . THR E 1 12 ? 8.786 22.423 8.457 1.00 40.15 1777 THR E O 1
ATOM 3431 N N . SER E 1 13 ? 7.347 23.579 9.741 1.00 41.69 1778 SER E N 1
ATOM 3432 C CA . SER E 1 13 ? 6.374 22.493 9.836 1.00 41.42 1778 SER E CA 1
ATOM 3433 C C . SER E 1 13 ? 5.598 22.364 8.535 1.00 40.93 1778 SER E C 1
ATOM 3434 O O . SER E 1 13 ? 4.955 21.345 8.287 1.00 46.58 1778 SER E O 1
ATOM 3437 N N . ILE E 1 14 ? 5.631 23.412 7.718 1.00 38.54 1779 ILE E N 1
ATOM 3438 C CA . ILE E 1 14 ? 5.015 23.341 6.396 1.00 39.02 1779 ILE E CA 1
ATOM 3439 C C . ILE E 1 14 ? 6.047 23.024 5.321 1.00 41.68 1779 ILE E C 1
ATOM 3440 O O . ILE E 1 14 ? 6.954 23.811 5.050 1.00 37.02 1779 ILE E O 1
ATOM 3445 N N . ASN E 1 15 ? 5.917 21.850 4.723 1.00 45.11 1780 ASN E N 1
ATOM 3446 C CA . ASN E 1 15 ? 6.717 21.516 3.563 1.00 38.66 1780 ASN E CA 1
ATOM 3447 C C . ASN E 1 15 ? 5.932 21.920 2.326 1.00 45.40 1780 ASN E C 1
ATOM 3448 O O . ASN E 1 15 ? 4.900 21.325 1.995 1.00 45.47 1780 ASN E O 1
ATOM 3453 N N . VAL E 1 16 ? 6.412 22.963 1.657 1.00 54.02 1781 VAL E N 1
ATOM 3454 C CA . VAL E 1 16 ? 5.702 23.519 0.510 1.00 51.89 1781 VAL E CA 1
ATOM 3455 C C . VAL E 1 16 ? 5.778 22.582 -0.694 1.00 57.13 1781 VAL E C 1
ATOM 3456 O O . VAL E 1 16 ? 4.846 22.522 -1.498 1.00 58.73 1781 VAL E O 1
ATOM 3460 N N . GLU E 1 17 ? 6.887 21.856 -0.808 1.00 53.87 1782 GLU E N 1
ATOM 3461 C CA . GLU E 1 17 ? 7.006 20.753 -1.757 1.00 43.30 1782 GLU E CA 1
ATOM 3462 C C . GLU E 1 17 ? 5.814 19.775 -1.692 1.00 52.04 1782 GLU E C 1
ATOM 3463 O O . GLU E 1 17 ? 5.344 19.308 -2.719 1.00 72.50 1782 GLU E O 1
ATOM 3469 N N . ASN E 1 18 ? 5.336 19.463 -0.488 1.00 49.53 1783 ASN E N 1
ATOM 3470 C CA . ASN E 1 18 ? 4.305 18.445 -0.287 1.00 43.62 1783 ASN E CA 1
ATOM 3471 C C . ASN E 1 18 ? 2.939 18.848 -0.859 1.00 59.84 1783 ASN E C 1
ATOM 3472 O O . ASN E 1 18 ? 2.081 19.385 -0.144 1.00 57.91 1783 ASN E O 1
ATOM 3477 N N . ASP E 1 19 ? 2.748 18.573 -2.150 1.00 61.97 1784 ASP E N 1
ATOM 3478 C CA . ASP E 1 19 ? 1.514 18.906 -2.865 1.00 60.25 1784 ASP E CA 1
ATOM 3479 C C . ASP E 1 19 ? 0.275 18.227 -2.282 1.00 60.55 1784 ASP E C 1
ATOM 3480 O O . ASP E 1 19 ? -0.833 18.781 -2.309 1.00 57.47 1784 ASP E O 1
ATOM 3485 N N . THR E 1 20 ? 0.466 17.014 -1.775 1.00 57.39 1785 THR E N 1
ATOM 3486 C CA . THR E 1 20 ? -0.631 16.228 -1.230 1.00 58.40 1785 THR E CA 1
ATOM 3487 C C . THR E 1 20 ? -1.253 16.943 -0.030 1.00 56.87 1785 THR E C 1
ATOM 3488 O O . THR E 1 20 ? -2.482 17.116 0.044 1.00 56.79 1785 THR E O 1
ATOM 3492 N N . PHE E 1 21 ? -0.391 17.351 0.905 1.00 61.24 1786 PHE E N 1
ATOM 3493 C CA . PHE E 1 21 ? -0.815 17.996 2.143 1.00 55.06 1786 PHE E CA 1
ATOM 3494 C C . PHE E 1 21 ? -1.432 19.378 1.877 1.00 49.96 1786 PHE E C 1
ATOM 3495 O O . PHE E 1 21 ? -2.498 19.706 2.419 1.00 46.89 1786 PHE E O 1
ATOM 3503 N N . ILE E 1 22 ? -0.750 20.177 1.052 1.00 47.44 1787 ILE E N 1
ATOM 3504 C CA . ILE E 1 22 ? -1.225 21.501 0.683 1.00 41.27 1787 ILE E CA 1
ATOM 3505 C C . ILE E 1 22 ? -2.611 21.412 0.063 1.00 51.78 1787 ILE E C 1
ATOM 3506 O O . ILE E 1 22 ? -3.586 22.006 0.546 1.00 47.83 1787 ILE E O 1
ATOM 3511 N N . GLU E 1 23 ? -2.679 20.665 -1.030 1.00 62.69 1788 GLU E N 1
ATOM 3512 C CA . GLU E 1 23 ? -3.907 20.523 -1.795 1.00 70.30 1788 GLU E CA 1
ATOM 3513 C C . GLU E 1 23 ? -5.054 19.937 -0.949 1.00 68.14 1788 GLU E C 1
ATOM 3514 O O . GLU E 1 23 ? -6.229 20.278 -1.149 1.00 63.09 1788 GLU E O 1
ATOM 3520 N N . ARG E 1 24 ? -4.694 19.080 0.008 1.00 65.09 1789 ARG E N 1
ATOM 3521 C CA . ARG E 1 24 ? -5.657 18.429 0.902 1.00 60.42 1789 ARG E CA 1
ATOM 3522 C C . ARG E 1 24 ? -6.211 19.325 2.038 1.00 65.23 1789 ARG E C 1
ATOM 3523 O O . ARG E 1 24 ? -7.229 18.991 2.659 1.00 56.86 1789 ARG E O 1
ATOM 3531 N N . ASN E 1 25 ? -5.545 20.448 2.318 1.00 55.76 1790 ASN E N 1
ATOM 3532 C CA . ASN E 1 25 ? -5.891 21.281 3.475 1.00 46.12 1790 ASN E CA 1
ATOM 3533 C C . ASN E 1 25 ? -6.177 22.730 3.146 1.00 40.88 1790 ASN E C 1
ATOM 3534 O O . ASN E 1 25 ? -6.694 23.470 3.978 1.00 45.57 1790 ASN E O 1
ATOM 3539 N N . PHE E 1 26 ? -5.822 23.136 1.937 1.00 41.98 1791 PHE E N 1
ATOM 3540 C CA . PHE E 1 26 ? -6.022 24.505 1.523 1.00 39.14 1791 PHE E CA 1
ATOM 3541 C C . PHE E 1 26 ? -6.922 24.547 0.304 1.00 46.26 1791 PHE E C 1
ATOM 3542 O O . PHE E 1 26 ? -6.777 23.743 -0.613 1.00 49.13 1791 PHE E O 1
ATOM 3550 N N . THR E 1 27 ? -7.870 25.478 0.317 1.00 49.00 1792 THR E N 1
ATOM 3551 C CA . THR E 1 27 ? -8.658 25.794 -0.872 1.00 48.08 1792 THR E CA 1
ATOM 3552 C C . THR E 1 27 ? -7.774 26.440 -1.942 1.00 48.08 1792 THR E C 1
ATOM 3553 O O . THR E 1 27 ? -6.721 27.011 -1.635 1.00 48.87 1792 THR E O 1
ATOM 3557 N N . PRO E 1 28 ? -8.196 26.341 -3.208 1.00 48.54 1793 PRO E N 1
ATOM 3558 C CA . PRO E 1 28 ? -7.458 26.956 -4.317 1.00 44.33 1793 PRO E CA 1
ATOM 3559 C C . PRO E 1 28 ? -7.150 28.441 -4.101 1.00 44.62 1793 PRO E C 1
ATOM 3560 O O . PRO E 1 28 ? -6.115 28.910 -4.594 1.00 45.80 1793 PRO E O 1
ATOM 3564 N N . GLN E 1 29 ? -7.995 29.161 -3.365 1.00 47.92 1794 GLN E N 1
ATOM 3565 C CA . GLN E 1 29 ? -7.742 30.588 -3.133 1.00 52.77 1794 GLN E CA 1
ATOM 3566 C C . GLN E 1 29 ? -6.685 30.795 -2.038 1.00 60.20 1794 GLN E C 1
ATOM 3567 O O . GLN E 1 29 ? -5.831 31.682 -2.160 1.00 55.49 1794 GLN E O 1
ATOM 3573 N N . GLU E 1 30 ? -6.744 29.973 -0.980 1.00 47.34 1795 GLU E N 1
ATOM 3574 C CA . GLU E 1 30 ? -5.754 30.006 0.102 1.00 36.39 1795 GLU E CA 1
ATOM 3575 C C . GLU E 1 30 ? -4.349 29.781 -0.469 1.00 38.23 1795 GLU E C 1
ATOM 3576 O O . GLU E 1 30 ? -3.438 30.589 -0.237 1.00 36.41 1795 GLU E O 1
ATOM 3582 N N . ILE E 1 31 ? -4.206 28.700 -1.246 1.00 43.23 1796 ILE E N 1
ATOM 3583 C CA . ILE E 1 31 ? -2.957 28.351 -1.930 1.00 38.65 1796 ILE E CA 1
ATOM 3584 C C . ILE E 1 31 ? -2.418 29.475 -2.822 1.00 42.20 1796 ILE E C 1
ATOM 3585 O O . ILE E 1 31 ? -1.202 29.739 -2.851 1.00 42.90 1796 ILE E O 1
ATOM 3590 N N . GLU E 1 32 ? -3.316 30.134 -3.549 1.00 46.63 1797 GLU E N 1
ATOM 3591 C CA . GLU E 1 32 ? -2.933 31.240 -4.418 1.00 44.32 1797 GLU E CA 1
ATOM 3592 C C . GLU E 1 32 ? -2.441 32.437 -3.608 1.00 39.89 1797 GLU E C 1
ATOM 3593 O O . GLU E 1 32 ? -1.503 33.136 -4.010 1.00 47.27 1797 GLU E O 1
ATOM 3599 N N . TYR E 1 33 ? -3.068 32.672 -2.466 1.00 39.31 1798 TYR E N 1
ATOM 3600 C CA . TYR E 1 33 ? -2.658 33.778 -1.618 1.00 38.11 1798 TYR E CA 1
ATOM 3601 C C . TYR E 1 33 ? -1.252 33.573 -1.070 1.00 37.32 1798 TYR E C 1
ATOM 3602 O O . TYR E 1 33 ? -0.402 34.468 -1.138 1.00 37.78 1798 TYR E O 1
ATOM 3611 N N . CYS E 1 34 ? -1.031 32.383 -0.517 1.00 41.55 1799 CYS E N 1
ATOM 3612 C CA . CYS E 1 34 ? 0.214 32.053 0.156 1.00 35.15 1799 CYS E CA 1
ATOM 3613 C C . CYS E 1 34 ? 1.346 32.072 -0.838 1.00 36.69 1799 CYS E C 1
ATOM 3614 O O . CYS E 1 34 ? 2.414 32.597 -0.551 1.00 39.33 1799 CYS E O 1
ATOM 3617 N N . SER E 1 35 ? 1.093 31.519 -2.020 1.00 44.25 1800 SER E N 1
ATOM 3618 C CA . SER E 1 35 ? 2.074 31.497 -3.097 1.00 36.86 1800 SER E CA 1
ATOM 3619 C C . SER E 1 35 ? 2.498 32.885 -3.566 1.00 41.24 1800 SER E C 1
ATOM 3620 O O . SER E 1 35 ? 3.611 33.063 -4.067 1.00 38.49 1800 SER E O 1
ATOM 3623 N N . ALA E 1 36 ? 1.616 33.865 -3.407 1.00 39.39 1801 ALA E N 1
ATOM 3624 C CA . ALA E 1 36 ? 1.911 35.219 -3.848 1.00 38.41 1801 ALA E CA 1
ATOM 3625 C C . ALA E 1 36 ? 2.660 36.041 -2.804 1.00 40.99 1801 ALA E C 1
ATOM 3626 O O . ALA E 1 36 ? 2.927 37.227 -3.017 1.00 45.84 1801 ALA E O 1
ATOM 3628 N N . GLN E 1 37 ? 2.992 35.421 -1.675 1.00 45.53 1802 GLN E N 1
ATOM 3629 C CA . GLN E 1 37 ? 3.616 36.160 -0.577 1.00 40.09 1802 GLN E CA 1
ATOM 3630 C C . GLN E 1 37 ? 5.129 36.107 -0.656 1.00 40.97 1802 GLN E C 1
ATOM 3631 O O . GLN E 1 37 ? 5.680 35.190 -1.274 1.00 45.54 1802 GLN E O 1
ATOM 3637 N N . PRO E 1 38 ? 5.803 37.107 -0.042 1.00 43.95 1803 PRO E N 1
ATOM 3638 C CA . PRO E 1 38 ? 7.271 37.199 0.021 1.00 40.70 1803 PRO E CA 1
ATOM 3639 C C . PRO E 1 38 ? 7.901 35.928 0.610 1.00 48.16 1803 PRO E C 1
ATOM 3640 O O . PRO E 1 38 ? 8.913 35.460 0.082 1.00 47.45 1803 PRO E O 1
ATOM 3644 N N . SER E 1 39 ? 7.316 35.396 1.691 1.00 46.25 1804 SER E N 1
ATOM 3645 C CA . SER E 1 39 ? 7.698 34.093 2.226 1.00 36.77 1804 SER E CA 1
ATOM 3646 C C . SER E 1 39 ? 6.529 33.130 2.140 1.00 34.57 1804 SER E C 1
ATOM 3647 O O . SER E 1 39 ? 5.618 33.199 2.958 1.00 37.22 1804 SER E O 1
ATOM 3650 N N . VAL E 1 40 ? 6.558 32.236 1.149 1.00 36.17 1805 VAL E N 1
ATOM 3651 C CA . VAL E 1 40 ? 5.458 31.306 0.916 1.00 33.25 1805 VAL E CA 1
ATOM 3652 C C . VAL E 1 40 ? 5.250 30.328 2.071 1.00 30.92 1805 VAL E C 1
ATOM 3653 O O . VAL E 1 40 ? 4.109 30.076 2.480 1.00 34.49 1805 VAL E O 1
ATOM 3657 N N . GLN E 1 41 ? 6.351 29.772 2.588 1.00 35.71 1806 GLN E N 1
ATOM 3658 C CA . GLN E 1 41 ? 6.295 28.812 3.699 1.00 30.35 1806 GLN E CA 1
ATOM 3659 C C . GLN E 1 41 ? 5.734 29.432 4.986 1.00 31.64 1806 GLN E C 1
ATOM 3660 O O . GLN E 1 41 ? 4.910 28.806 5.670 1.00 31.33 1806 GLN E O 1
ATOM 3666 N N . SER E 1 42 ? 6.184 30.649 5.315 1.00 28.92 1807 SER E N 1
ATOM 3667 C CA . SER E 1 42 ? 5.626 31.408 6.437 1.00 28.94 1807 SER E CA 1
ATOM 3668 C C . SER E 1 42 ? 4.139 31.674 6.253 1.00 27.18 1807 SER E C 1
ATOM 3669 O O . SER E 1 42 ? 3.368 31.682 7.215 1.00 32.53 1807 SER E O 1
ATOM 3672 N N . SER E 1 43 ? 3.742 31.930 5.013 1.00 29.92 1808 SER E N 1
ATOM 3673 C CA . SER E 1 43 ? 2.362 32.254 4.730 1.00 29.61 1808 SER E CA 1
ATOM 3674 C C . SER E 1 43 ? 1.472 31.051 4.977 1.00 28.81 1808 SER E C 1
ATOM 3675 O O . SER E 1 43 ? 0.421 31.167 5.607 1.00 26.89 1808 SER E O 1
ATOM 3678 N N . PHE E 1 44 ? 1.904 29.899 4.477 1.00 29.41 1809 PHE E N 1
ATOM 3679 C CA . PHE E 1 44 ? 1.177 28.648 4.687 1.00 30.70 1809 PHE E CA 1
ATOM 3680 C C . PHE E 1 44 ? 1.101 28.282 6.170 1.00 28.35 1809 PHE E C 1
ATOM 3681 O O . PHE E 1 44 ? 0.061 27.825 6.654 1.00 24.53 1809 PHE E O 1
ATOM 3689 N N . ALA E 1 45 ? 2.220 28.476 6.871 1.00 28.78 1810 ALA E N 1
ATOM 3690 C CA . ALA E 1 45 ? 2.299 28.218 8.305 1.00 26.97 1810 ALA E CA 1
ATOM 3691 C C . ALA E 1 45 ? 1.328 29.109 9.065 1.00 21.60 1810 ALA E C 1
ATOM 3692 O O . ALA E 1 45 ? 0.654 28.654 9.972 1.00 26.59 1810 ALA E O 1
ATOM 3694 N N . GLY E 1 46 ? 1.230 30.372 8.663 1.00 26.81 1811 GLY E N 1
ATOM 3695 C CA . GLY E 1 46 ? 0.233 31.280 9.225 1.00 27.39 1811 GLY E CA 1
ATOM 3696 C C . GLY E 1 46 ? -1.241 30.919 8.987 1.00 24.22 1811 GLY E C 1
ATOM 3697 O O . GLY E 1 46 ? -2.048 30.920 9.919 1.00 21.13 1811 GLY E O 1
ATOM 3698 N N . THR E 1 47 ? -1.595 30.627 7.738 1.00 25.91 1812 THR E N 1
ATOM 3699 C CA . THR E 1 47 ? -2.945 30.157 7.401 1.00 24.79 1812 THR E CA 1
ATOM 3700 C C . THR E 1 47 ? -3.285 28.846 8.110 1.00 21.54 1812 THR E C 1
ATOM 3701 O O . THR E 1 47 ? -4.418 28.630 8.553 1.00 30.37 1812 THR E O 1
ATOM 3705 N N . TRP E 1 48 ? -2.304 27.961 8.214 1.00 28.09 1813 TRP E N 1
ATOM 3706 C CA . TRP E 1 48 ? -2.500 26.717 8.954 1.00 28.47 1813 TRP E CA 1
ATOM 3707 C C . TRP E 1 48 ? -2.839 26.968 10.429 1.00 29.87 1813 TRP E C 1
ATOM 3708 O O . TRP E 1 48 ? -3.783 26.372 10.954 1.00 30.60 1813 TRP E O 1
ATOM 3719 N N . SER E 1 49 ? -2.087 27.862 11.085 1.00 29.72 1814 SER E N 1
ATOM 3720 C CA . SER E 1 49 ? -2.343 28.231 12.482 1.00 25.78 1814 SER E CA 1
ATOM 3721 C C . SER E 1 49 ? -3.731 28.797 12.620 1.00 26.79 1814 SER E C 1
ATOM 3722 O O . SER E 1 49 ? -4.398 28.571 13.636 1.00 29.37 1814 SER E O 1
ATOM 3725 N N . ALA E 1 50 ? -4.150 29.561 11.611 1.00 26.65 1815 ALA E N 1
ATOM 3726 C CA . ALA E 1 50 ? -5.467 30.180 11.613 1.00 22.52 1815 ALA E CA 1
ATOM 3727 C C . ALA E 1 50 ? -6.544 29.118 11.597 1.00 20.01 1815 ALA E C 1
ATOM 3728 O O . ALA E 1 50 ? -7.486 29.166 12.381 1.00 29.53 1815 ALA E O 1
ATOM 3730 N N . LYS E 1 51 ? -6.410 28.154 10.699 1.00 28.61 1816 LYS E N 1
ATOM 3731 C CA . LYS E 1 51 ? -7.384 27.074 10.626 1.00 26.69 1816 LYS E CA 1
ATOM 3732 C C . LYS E 1 51 ? -7.492 26.355 11.975 1.00 27.33 1816 LYS E C 1
ATOM 3733 O O . LYS E 1 51 ? -8.595 26.152 12.497 1.00 30.49 1816 LYS E O 1
ATOM 3739 N N . GLU E 1 52 ? -6.343 25.988 12.544 1.00 28.29 1817 GLU E N 1
ATOM 3740 C CA . GLU E 1 52 ? -6.297 25.306 13.835 1.00 27.26 1817 GLU E CA 1
ATOM 3741 C C . GLU E 1 52 ? -6.903 26.120 14.958 1.00 30.68 1817 GLU E C 1
ATOM 3742 O O . GLU E 1 52 ? -7.666 25.580 15.791 1.00 35.17 1817 GLU E O 1
ATOM 3748 N N . ALA E 1 53 ? -6.533 27.403 15.006 1.00 27.19 1818 ALA E N 1
ATOM 3749 C CA . ALA E 1 53 ? -7.069 28.325 16.011 1.00 29.19 1818 ALA E CA 1
ATOM 3750 C C . ALA E 1 53 ? -8.596 28.428 15.904 1.00 29.92 1818 ALA E C 1
ATOM 3751 O O . ALA E 1 53 ? -9.300 28.387 16.912 1.00 29.15 1818 ALA E O 1
ATOM 3753 N N . VAL E 1 54 ? -9.088 28.556 14.672 1.00 32.90 1819 VAL E N 1
ATOM 3754 C CA . VAL E 1 54 ? -10.515 28.662 14.412 1.00 33.53 1819 VAL E CA 1
ATOM 3755 C C . VAL E 1 54 ? -11.273 27.419 14.896 1.00 33.31 1819 VAL E C 1
ATOM 3756 O O . VAL E 1 54 ? -12.223 27.511 15.681 1.00 36.74 1819 VAL E O 1
ATOM 3760 N N . PHE E 1 55 ? -10.840 26.256 14.428 1.00 38.27 1820 PHE E N 1
ATOM 3761 C CA . PHE E 1 55 ? -11.432 25.004 14.878 1.00 38.79 1820 PHE E CA 1
ATOM 3762 C C . PHE E 1 55 ? -11.529 24.911 16.414 1.00 38.87 1820 PHE E C 1
ATOM 3763 O O . PHE E 1 55 ? -12.577 24.560 16.975 1.00 41.52 1820 PHE E O 1
ATOM 3771 N N . LYS E 1 56 ? -10.429 25.218 17.087 1.00 39.53 1821 LYS E N 1
ATOM 3772 C CA . LYS E 1 56 ? -10.429 25.227 18.542 1.00 37.08 1821 LYS E CA 1
ATOM 3773 C C . LYS E 1 56 ? -11.521 26.146 19.136 1.00 40.22 1821 LYS E C 1
ATOM 3774 O O . LYS E 1 56 ? -12.197 25.774 20.104 1.00 42.80 1821 LYS E O 1
ATOM 3780 N N . SER E 1 57 ? -11.701 27.334 18.566 1.00 37.80 1822 SER E N 1
ATOM 3781 C CA . SER E 1 57 ? -12.637 28.305 19.141 1.00 33.28 1822 SER E CA 1
ATOM 3782 C C . SER E 1 57 ? -14.070 27.791 19.047 1.00 44.66 1822 SER E C 1
ATOM 3783 O O . SER E 1 57 ? -14.951 28.210 19.818 1.00 47.02 1822 SER E O 1
ATOM 3786 N N . LEU E 1 58 ? -14.298 26.867 18.115 1.00 42.10 1823 LEU E N 1
ATOM 3787 C CA . LEU E 1 58 ? -15.631 26.309 17.927 1.00 44.75 1823 LEU E CA 1
ATOM 3788 C C . LEU E 1 58 ? -15.992 25.356 19.070 1.00 49.06 1823 LEU E C 1
ATOM 3789 O O . LEU E 1 58 ? -17.089 25.444 19.634 1.00 57.71 1823 LEU E O 1
ATOM 3794 N N . LEU E 1 69 ? -8.771 19.915 6.975 1.00 54.49 1834 LEU E N 1
ATOM 3795 C CA . LEU E 1 69 ? -9.167 21.236 7.464 1.00 52.63 1834 LEU E CA 1
ATOM 3796 C C . LEU E 1 69 ? -9.506 22.185 6.338 1.00 48.75 1834 LEU E C 1
ATOM 3797 O O . LEU E 1 69 ? -9.524 23.402 6.529 1.00 45.57 1834 LEU E O 1
ATOM 3802 N N . LYS E 1 70 ? -9.761 21.634 5.157 1.00 56.09 1835 LYS E N 1
ATOM 3803 C CA . LYS E 1 70 ? -10.116 22.466 4.004 1.00 52.36 1835 LYS E CA 1
ATOM 3804 C C . LYS E 1 70 ? -11.491 23.108 4.224 1.00 48.00 1835 LYS E C 1
ATOM 3805 O O . LYS E 1 70 ? -11.819 24.114 3.589 1.00 43.72 1835 LYS E O 1
ATOM 3811 N N . ASP E 1 71 ? -12.268 22.515 5.138 1.00 40.28 1836 ASP E N 1
ATOM 3812 C CA . ASP E 1 71 ? -13.567 23.032 5.564 1.00 46.47 1836 ASP E CA 1
ATOM 3813 C C . ASP E 1 71 ? -13.444 24.459 6.078 1.00 49.87 1836 ASP E C 1
ATOM 3814 O O . ASP E 1 71 ? -14.319 25.295 5.840 1.00 49.00 1836 ASP E O 1
ATOM 3819 N N . ILE E 1 72 ? -12.382 24.712 6.844 1.00 50.69 1837 ILE E N 1
ATOM 3820 C CA . ILE E 1 72 ? -12.183 26.006 7.474 1.00 41.45 1837 ILE E CA 1
ATOM 3821 C C . ILE E 1 72 ? -11.311 26.837 6.564 1.00 38.60 1837 ILE E C 1
ATOM 3822 O O . ILE E 1 72 ? -10.118 26.591 6.442 1.00 35.97 1837 ILE E O 1
ATOM 3827 N N . GLU E 1 73 ? -11.914 27.824 5.916 1.00 37.06 1838 GLU E N 1
ATOM 3828 C CA . GLU E 1 73 ? -11.177 28.617 4.956 1.00 36.41 1838 GLU E CA 1
ATOM 3829 C C . GLU E 1 73 ? -10.883 30.018 5.472 1.00 38.17 1838 GLU E C 1
ATOM 3830 O O . GLU E 1 73 ? -11.755 30.699 6.014 1.00 35.08 1838 GLU E O 1
ATOM 3836 N N . ILE E 1 74 ? -9.636 30.432 5.294 1.00 34.80 1839 ILE E N 1
ATOM 3837 C CA . ILE E 1 74 ? -9.215 31.747 5.705 1.00 37.50 1839 ILE E CA 1
ATOM 3838 C C . ILE E 1 74 ? -9.100 32.624 4.475 1.00 35.18 1839 ILE E C 1
ATOM 3839 O O . ILE E 1 74 ? -8.339 32.300 3.560 1.00 43.04 1839 ILE E O 1
ATOM 3844 N N . VAL E 1 75 ? -9.844 33.733 4.456 1.00 43.46 1840 VAL E N 1
ATOM 3845 C CA . VAL E 1 75 ? -9.851 34.632 3.297 1.00 44.01 1840 VAL E CA 1
ATOM 3846 C C . VAL E 1 75 ? -9.137 35.972 3.572 1.00 37.21 1840 VAL E C 1
ATOM 3847 O O . VAL E 1 75 ? -9.426 36.674 4.541 1.00 40.92 1840 VAL E O 1
ATOM 3851 N N . ARG E 1 76 ? -8.173 36.300 2.719 1.00 54.08 1841 ARG E N 1
ATOM 3852 C CA . ARG E 1 76 ? -7.205 37.349 3.031 1.00 53.52 1841 ARG E CA 1
ATOM 3853 C C . ARG E 1 76 ? -7.032 38.319 1.874 1.00 58.50 1841 ARG E C 1
ATOM 3854 O O . ARG E 1 76 ? -6.084 38.196 1.099 1.00 70.05 1841 ARG E O 1
ATOM 3862 N N . ALA E 1 81 ? -6.821 42.559 7.358 1.00 41.85 1846 ALA E N 1
ATOM 3863 C CA . ALA E 1 81 ? -7.578 41.573 8.139 1.00 64.24 1846 ALA E CA 1
ATOM 3864 C C . ALA E 1 81 ? -7.794 40.276 7.364 1.00 55.64 1846 ALA E C 1
ATOM 3865 O O . ALA E 1 81 ? -7.790 40.271 6.130 1.00 48.79 1846 ALA E O 1
ATOM 3867 N N . PRO E 1 82 ? -7.928 39.161 8.092 1.00 48.57 1847 PRO E N 1
ATOM 3868 C CA . PRO E 1 82 ? -8.390 37.937 7.455 1.00 41.77 1847 PRO E CA 1
ATOM 3869 C C . PRO E 1 82 ? -9.860 37.798 7.785 1.00 43.39 1847 PRO E C 1
ATOM 3870 O O . PRO E 1 82 ? -10.297 38.390 8.768 1.00 48.23 1847 PRO E O 1
ATOM 3874 N N . ALA E 1 83 ? -10.612 37.053 6.981 1.00 46.17 1848 ALA E N 1
ATOM 3875 C CA . ALA E 1 83 ? -11.989 36.717 7.308 1.00 34.27 1848 ALA E CA 1
ATOM 3876 C C . ALA E 1 83 ? -12.107 35.195 7.335 1.00 33.29 1848 ALA E C 1
ATOM 3877 O O . ALA E 1 83 ? -11.423 34.506 6.575 1.00 38.19 1848 ALA E O 1
ATOM 3879 N N . VAL E 1 84 ? -12.952 34.671 8.220 1.00 36.12 1849 VAL E N 1
ATOM 3880 C CA . VAL E 1 84 ? -13.206 33.235 8.268 1.00 33.07 1849 VAL E CA 1
ATOM 3881 C C . VAL E 1 84 ? -14.489 32.919 7.527 1.00 37.00 1849 VAL E C 1
ATOM 3882 O O . VAL E 1 84 ? -15.511 33.573 7.722 1.00 40.17 1849 VAL E O 1
ATOM 3886 N N . GLU E 1 85 ? -14.426 31.913 6.662 1.00 43.94 1850 GLU E N 1
ATOM 3887 C CA . GLU E 1 85 ? -15.607 31.428 5.958 1.00 41.07 1850 GLU E CA 1
ATOM 3888 C C . GLU E 1 85 ? -15.659 29.926 6.053 1.00 42.26 1850 GLU E C 1
ATOM 3889 O O . GLU E 1 85 ? -14.791 29.252 5.507 1.00 43.47 1850 GLU E O 1
ATOM 3895 N N . LEU E 1 86 ? -16.673 29.409 6.746 1.00 42.66 1851 LEU E N 1
ATOM 3896 C CA . LEU E 1 86 ? -16.791 27.975 6.978 1.00 42.90 1851 LEU E CA 1
ATOM 3897 C C . LEU E 1 86 ? -17.592 27.255 5.883 1.00 47.89 1851 LEU E C 1
ATOM 3898 O O . LEU E 1 86 ? -18.459 27.842 5.217 1.00 43.18 1851 LEU E O 1
ATOM 3903 N N . HIS E 1 87 ? -17.275 25.974 5.707 1.00 52.81 1852 HIS E N 1
ATOM 3904 C CA . HIS E 1 87 ? -17.909 25.141 4.692 1.00 52.18 1852 HIS E CA 1
ATOM 3905 C C . HIS E 1 87 ? -18.117 23.731 5.234 1.00 55.23 1852 HIS E C 1
ATOM 3906 O O . HIS E 1 87 ? -17.565 23.377 6.289 1.00 50.55 1852 HIS E O 1
ATOM 3913 N N . GLY E 1 88 ? -18.918 22.944 4.511 1.00 54.67 1853 GLY E N 1
ATOM 3914 C CA . GLY E 1 88 ? -19.115 21.534 4.805 1.00 52.48 1853 GLY E CA 1
ATOM 3915 C C . GLY E 1 88 ? -19.446 21.235 6.254 1.00 57.40 1853 GLY E C 1
ATOM 3916 O O . GLY E 1 88 ? -20.276 21.906 6.864 1.00 58.99 1853 GLY E O 1
ATOM 3917 N N . ASN E 1 89 ? -18.788 20.222 6.809 1.00 62.13 1854 ASN E N 1
ATOM 3918 C CA . ASN E 1 89 ? -19.014 19.830 8.201 1.00 70.73 1854 ASN E CA 1
ATOM 3919 C C . ASN E 1 89 ? -18.727 20.972 9.164 1.00 72.03 1854 ASN E C 1
ATOM 3920 O O . ASN E 1 89 ? -19.481 21.199 10.125 1.00 67.32 1854 ASN E O 1
ATOM 3925 N N . ALA E 1 90 ? -17.623 21.671 8.894 1.00 67.52 1855 ALA E N 1
ATOM 3926 C CA . ALA E 1 90 ? -17.209 22.823 9.681 1.00 63.16 1855 ALA E CA 1
ATOM 3927 C C . ALA E 1 90 ? -18.392 23.756 9.890 1.00 61.19 1855 ALA E C 1
ATOM 3928 O O . ALA E 1 90 ? -18.684 24.173 11.015 1.00 62.87 1855 ALA E O 1
ATOM 3930 N N . LYS E 1 91 ? -19.078 24.067 8.796 1.00 55.87 1856 LYS E N 1
ATOM 3931 C CA . LYS E 1 91 ? -20.204 24.988 8.828 1.00 53.60 1856 LYS E CA 1
ATOM 3932 C C . LYS E 1 91 ? -21.408 24.473 9.642 1.00 66.10 1856 LYS E C 1
ATOM 3933 O O . LYS E 1 91 ? -21.983 25.220 10.452 1.00 60.71 1856 LYS E O 1
ATOM 3939 N N . LYS E 1 92 ? -21.779 23.205 9.428 1.00 72.10 1857 LYS E N 1
ATOM 3940 C CA . LYS E 1 92 ? -22.907 22.582 10.135 1.00 71.75 1857 LYS E CA 1
ATOM 3941 C C . LYS E 1 92 ? -22.668 22.553 11.638 1.00 71.73 1857 LYS E C 1
ATOM 3942 O O . LYS E 1 92 ? -23.508 23.005 12.423 1.00 74.74 1857 LYS E O 1
ATOM 3948 N N . ALA E 1 93 ? -21.525 21.986 12.027 1.00 63.92 1858 ALA E N 1
ATOM 3949 C CA . ALA E 1 93 ? -21.168 21.853 13.432 1.00 65.32 1858 ALA E CA 1
ATOM 3950 C C . ALA E 1 93 ? -21.073 23.212 14.130 1.00 69.55 1858 ALA E C 1
ATOM 3951 O O . ALA E 1 93 ? -21.196 23.299 15.356 1.00 70.64 1858 ALA E O 1
ATOM 3953 N N . ALA E 1 94 ? -20.848 24.265 13.344 1.00 62.86 1859 ALA E N 1
ATOM 3954 C CA . ALA E 1 94 ? -20.773 25.618 13.881 1.00 58.61 1859 ALA E CA 1
ATOM 3955 C C . ALA E 1 94 ? -22.162 26.170 14.150 1.00 63.34 1859 ALA E C 1
ATOM 3956 O O . ALA E 1 94 ? -22.412 26.751 15.205 1.00 63.56 1859 ALA E O 1
ATOM 3958 N N . GLU E 1 95 ? -23.060 26.003 13.186 1.00 67.66 1860 GLU E N 1
ATOM 3959 C CA . GLU E 1 95 ? -24.451 26.396 13.384 1.00 68.20 1860 GLU E CA 1
ATOM 3960 C C . GLU E 1 95 ? -25.055 25.500 14.446 1.00 61.54 1860 GLU E C 1
ATOM 3961 O O . GLU E 1 95 ? -25.852 25.936 15.268 1.00 63.59 1860 GLU E O 1
ATOM 3967 N N . GLU E 1 96 ? -24.640 24.243 14.422 1.00 58.53 1861 GLU E N 1
ATOM 3968 C CA . GLU E 1 96 ? -25.134 23.233 15.341 1.00 70.81 1861 GLU E CA 1
ATOM 3969 C C . GLU E 1 96 ? -24.647 23.490 16.775 1.00 74.06 1861 GLU E C 1
ATOM 3970 O O . GLU E 1 96 ? -25.077 22.816 17.721 1.00 70.32 1861 GLU E O 1
ATOM 3976 N N . ALA E 1 97 ? -23.750 24.463 16.930 1.00 70.19 1862 ALA E N 1
ATOM 3977 C CA . ALA E 1 97 ? -23.241 24.836 18.252 1.00 65.10 1862 ALA E CA 1
ATOM 3978 C C . ALA E 1 97 ? -23.723 26.229 18.618 1.00 62.82 1862 ALA E C 1
ATOM 3979 O O . ALA E 1 97 ? -23.467 26.715 19.722 1.00 57.25 1862 ALA E O 1
ATOM 3981 N N . GLY E 1 98 ? -24.422 26.860 17.675 1.00 60.95 1863 GLY E N 1
ATOM 3982 C CA . GLY E 1 98 ? -24.934 28.206 17.858 1.00 58.29 1863 GLY E CA 1
ATOM 3983 C C . GLY E 1 98 ? -23.912 29.301 17.589 1.00 62.30 1863 GLY E C 1
ATOM 3984 O O . GLY E 1 98 ? -24.116 30.455 17.988 1.00 59.08 1863 GLY E O 1
ATOM 3985 N N . VAL E 1 99 ? -22.814 28.945 16.917 1.00 59.92 1864 VAL E N 1
ATOM 3986 C CA . VAL E 1 99 ? -21.743 29.899 16.616 1.00 56.16 1864 VAL E CA 1
ATOM 3987 C C . VAL E 1 99 ? -22.172 30.853 15.503 1.00 51.32 1864 VAL E C 1
ATOM 3988 O O . VAL E 1 99 ? -22.413 30.429 14.366 1.00 54.35 1864 VAL E O 1
ATOM 3992 N N . THR E 1 100 ? -22.264 32.140 15.842 1.00 55.20 1865 THR E N 1
ATOM 3993 C CA . THR E 1 100 ? -22.811 33.160 14.937 1.00 52.81 1865 THR E CA 1
ATOM 3994 C C . THR E 1 100 ? -21.726 33.927 14.174 1.00 54.78 1865 THR E C 1
ATOM 3995 O O . THR E 1 100 ? -21.993 34.521 13.126 1.00 47.32 1865 THR E O 1
ATOM 3999 N N . ASP E 1 101 ? -20.504 33.913 14.704 1.00 56.74 1866 ASP E N 1
ATOM 4000 C CA . ASP E 1 101 ? -19.383 34.569 14.040 1.00 48.03 1866 ASP E CA 1
ATOM 4001 C C . ASP E 1 101 ? -18.029 34.113 14.594 1.00 48.69 1866 ASP E C 1
ATOM 4002 O O . ASP E 1 101 ? -17.896 33.803 15.787 1.00 44.36 1866 ASP E O 1
ATOM 4007 N N . VAL E 1 102 ? -17.042 34.062 13.699 1.00 51.07 1867 VAL E N 1
ATOM 4008 C CA . VAL E 1 102 ? -15.667 33.750 14.057 1.00 42.27 1867 VAL E CA 1
ATOM 4009 C C . VAL E 1 102 ? -14.717 34.812 13.499 1.00 35.74 1867 VAL E C 1
ATOM 4010 O O . VAL E 1 102 ? -14.776 35.151 12.309 1.00 34.58 1867 VAL E O 1
ATOM 4014 N N . LYS E 1 103 ? -13.861 35.347 14.373 1.00 35.06 1868 LYS E N 1
ATOM 4015 C CA . LYS E 1 103 ? -12.823 36.292 13.977 1.00 31.11 1868 LYS E CA 1
ATOM 4016 C C . LYS E 1 103 ? -11.471 35.645 14.212 1.00 30.88 1868 LYS E C 1
ATOM 4017 O O . LYS E 1 103 ? -11.319 34.831 15.113 1.00 27.24 1868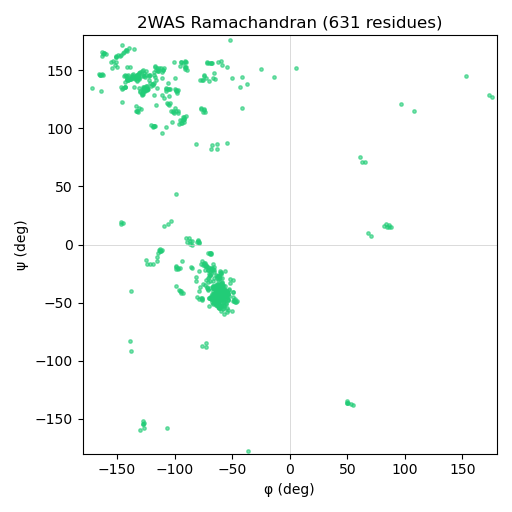 LYS E O 1
ATOM 4023 N N . VAL E 1 104 ? -10.494 36.008 13.398 1.00 26.49 1869 VAL E N 1
ATOM 4024 C CA . VAL E 1 104 ? -9.154 35.449 13.510 1.00 27.54 1869 VAL E CA 1
ATOM 4025 C C . VAL E 1 104 ? -8.093 36.534 13.272 1.00 27.30 1869 VAL E C 1
ATOM 4026 O O . VAL E 1 104 ? -8.299 37.479 12.502 1.00 32.26 1869 VAL E O 1
ATOM 4030 N N . SER E 1 105 ? -6.973 36.425 13.972 1.00 24.57 1870 SER E N 1
ATOM 4031 C CA . SER E 1 105 ? -5.831 37.266 13.675 1.00 28.16 1870 SER E CA 1
ATOM 4032 C C . SER E 1 105 ? -4.576 36.397 13.579 1.00 26.69 1870 SER E C 1
ATOM 4033 O O . SER E 1 105 ? -4.457 35.394 14.302 1.00 24.60 1870 SER E O 1
ATOM 4036 N N . ILE E 1 106 ? -3.653 36.772 12.687 1.00 23.78 1871 ILE E N 1
ATOM 4037 C CA . ILE E 1 106 ? -2.484 35.939 12.388 1.00 25.39 1871 ILE E CA 1
ATOM 4038 C C . ILE E 1 106 ? -1.203 36.769 12.510 1.00 29.43 1871 ILE E C 1
ATOM 4039 O O . ILE E 1 106 ? -1.213 37.976 12.203 1.00 30.94 1871 ILE E O 1
ATOM 4044 N N . SER E 1 107 ? -0.120 36.142 12.981 1.00 26.36 1872 SER E N 1
ATOM 4045 C CA . SER E 1 107 ? 1.171 36.822 13.041 1.00 25.93 1872 SER E CA 1
ATOM 4046 C C . SER E 1 107 ? 2.285 35.804 12.931 1.00 24.77 1872 SER E C 1
ATOM 4047 O O . SER E 1 107 ? 2.091 34.637 13.243 1.00 26.79 1872 SER E O 1
ATOM 4050 N N . HIS E 1 108 ? 3.444 36.225 12.454 1.00 26.16 1873 HIS E N 1
ATOM 4051 C CA . HIS E 1 108 ? 4.618 35.356 12.503 1.00 29.98 1873 HIS E CA 1
ATOM 4052 C C . HIS E 1 108 ? 5.894 36.182 12.638 1.00 35.40 1873 HIS E C 1
ATOM 4053 O O . HIS E 1 108 ? 5.898 37.407 12.419 1.00 35.14 1873 HIS E O 1
ATOM 4060 N N . ASP E 1 109 ? 6.961 35.512 13.046 1.00 37.63 1874 ASP E N 1
ATOM 4061 C CA . ASP E 1 109 ? 8.299 36.071 12.964 1.00 35.96 1874 ASP E CA 1
ATOM 4062 C C . ASP E 1 109 ? 9.165 35.043 12.228 1.00 44.68 1874 ASP E C 1
ATOM 4063 O O . ASP E 1 109 ? 8.652 34.257 11.428 1.00 44.85 1874 ASP E O 1
ATOM 4068 N N . ASP E 1 110 ? 10.470 35.058 12.476 1.00 53.16 1875 ASP E N 1
ATOM 4069 C CA . ASP E 1 110 ? 11.391 34.105 11.849 1.00 49.82 1875 ASP E CA 1
ATOM 4070 C C . ASP E 1 110 ? 11.222 32.674 12.329 1.00 40.72 1875 ASP E C 1
ATOM 4071 O O . ASP E 1 110 ? 11.551 31.734 11.622 1.00 48.92 1875 ASP E O 1
ATOM 4076 N N . LEU E 1 111 ? 10.716 32.526 13.541 1.00 36.82 1876 LEU E N 1
ATOM 4077 C CA . LEU E 1 111 ? 10.679 31.226 14.181 1.00 42.41 1876 LEU E CA 1
ATOM 4078 C C . LEU E 1 111 ? 9.355 30.506 14.019 1.00 40.68 1876 LEU E C 1
ATOM 4079 O O . LEU E 1 111 ? 9.305 29.297 13.826 1.00 42.95 1876 LEU E O 1
ATOM 4084 N N . GLN E 1 112 ? 8.271 31.253 14.098 1.00 32.64 1877 GLN E N 1
ATOM 4085 C CA . GLN E 1 112 ? 6.983 30.609 14.213 1.00 33.00 1877 GLN E CA 1
ATOM 4086 C C . GLN E 1 112 ? 5.849 31.530 13.847 1.00 25.75 1877 GLN E C 1
ATOM 4087 O O . GLN E 1 112 ? 6.029 32.733 13.742 1.00 27.04 1877 GLN E O 1
ATOM 4093 N N . ALA E 1 113 ? 4.684 30.934 13.623 1.00 27.80 1878 ALA E N 1
ATOM 4094 C CA . ALA E 1 113 ? 3.456 31.676 13.389 1.00 26.12 1878 ALA E CA 1
ATOM 4095 C C . ALA E 1 113 ? 2.492 31.428 14.534 1.00 22.84 1878 ALA E C 1
ATOM 4096 O O . ALA E 1 113 ? 2.480 30.353 15.132 1.00 29.22 1878 ALA E O 1
ATOM 4098 N N A VAL E 1 114 ? 1.688 32.437 14.837 0.11 23.78 1879 VAL E N 1
ATOM 4099 N N B VAL E 1 114 ? 1.683 32.430 14.848 0.89 23.54 1879 VAL E N 1
ATOM 4100 C CA A VAL E 1 114 ? 0.670 32.321 15.866 0.11 24.40 1879 VAL E CA 1
ATOM 4101 C CA B VAL E 1 114 ? 0.663 32.317 15.886 0.89 24.44 1879 VAL E CA 1
ATOM 4102 C C A VAL E 1 114 ? -0.647 32.836 15.312 0.11 24.28 1879 VAL E C 1
ATOM 4103 C C B VAL E 1 114 ? -0.652 32.846 15.331 0.89 24.33 1879 VAL E C 1
ATOM 4104 O O A VAL E 1 114 ? -0.677 33.783 14.524 0.11 22.23 1879 VAL E O 1
ATOM 4105 O O B VAL E 1 114 ? -0.686 33.816 14.567 0.89 21.80 1879 VAL E O 1
ATOM 4112 N N . ALA E 1 115 ? -1.737 32.210 15.725 1.00 23.80 1880 ALA E N 1
ATOM 4113 C CA . ALA E 1 115 ? -3.026 32.693 15.349 1.00 23.92 1880 ALA E CA 1
ATOM 4114 C C . ALA E 1 115 ? -3.947 32.591 16.564 1.00 24.22 1880 ALA E C 1
ATOM 4115 O O . ALA E 1 115 ? -3.849 31.638 17.358 1.00 23.52 1880 ALA E O 1
ATOM 4117 N N . VAL E 1 116 ? -4.806 33.600 16.735 1.00 22.34 1881 VAL E N 1
ATOM 4118 C CA . VAL E 1 116 ? -5.800 33.606 17.790 1.00 20.36 1881 VAL E CA 1
ATOM 4119 C C . VAL E 1 116 ? -7.179 33.834 17.168 1.00 24.11 1881 VAL E C 1
ATOM 4120 O O . VAL E 1 116 ? -7.354 34.716 16.341 1.00 24.00 1881 VAL E O 1
ATOM 4124 N N . ALA E 1 117 ? -8.145 33.012 17.560 1.00 26.50 1882 ALA E N 1
ATOM 4125 C CA . ALA E 1 117 ? -9.521 33.139 17.085 1.00 28.14 1882 ALA E CA 1
ATOM 4126 C C . ALA E 1 117 ? -10.486 33.262 18.250 1.00 25.81 1882 ALA E C 1
ATOM 4127 O O . ALA E 1 117 ? -10.262 32.678 19.313 1.00 28.46 1882 ALA E O 1
ATOM 4129 N N . VAL E 1 118 ? -11.548 34.040 18.054 1.00 30.41 1883 VAL E N 1
ATOM 4130 C CA . VAL E 1 118 ? -12.624 34.161 19.031 1.00 29.90 1883 VAL E CA 1
ATOM 4131 C C . VAL E 1 118 ? -13.963 33.872 18.335 1.00 33.22 1883 VAL E C 1
ATOM 4132 O O . VAL E 1 118 ? -14.204 34.329 17.202 1.00 31.64 1883 VAL E O 1
ATOM 4136 N N . SER E 1 119 ? -14.816 33.079 18.986 1.00 40.30 1884 SER E N 1
ATOM 4137 C CA . SER E 1 119 ? -16.128 32.755 18.410 1.00 43.77 1884 SER E CA 1
ATOM 4138 C C . SER E 1 119 ? -17.271 33.353 19.226 1.00 45.78 1884 SER E C 1
ATOM 4139 O O . SER E 1 119 ? -17.140 33.569 20.436 1.00 44.33 1884 SER E O 1
ATOM 4142 N N . THR E 1 120 ? -18.376 33.636 18.536 1.00 48.10 1885 THR E N 1
ATOM 4143 C CA . THR E 1 120 ? -19.564 34.239 19.139 1.00 51.43 1885 THR E CA 1
ATOM 4144 C C . THR E 1 120 ? -20.738 33.268 19.028 1.00 52.54 1885 THR E C 1
ATOM 4145 O O . THR E 1 120 ? -20.851 32.554 18.038 1.00 53.79 1885 THR E O 1
ATOM 4149 N N . LYS E 1 121 ? -21.609 33.226 20.030 1.00 60.87 1886 LYS E N 1
ATOM 4150 C CA . LYS E 1 121 ? -22.804 32.392 19.932 1.00 54.96 1886 LYS E CA 1
ATOM 4151 C C . LYS E 1 121 ? -24.028 33.138 20.468 1.00 58.16 1886 LYS E C 1
ATOM 4152 O O . LYS E 1 121 ? -24.444 34.156 19.907 1.00 61.20 1886 LYS E O 1
ATOM 4158 N N . GLY F 2 3 ? -12.136 40.620 29.690 1.00 55.12 1768 GLY F N 1
ATOM 4159 C CA . GLY F 2 3 ? -10.888 40.124 30.245 1.00 43.21 1768 GLY F CA 1
ATOM 4160 C C . GLY F 2 3 ? -10.135 39.238 29.276 1.00 37.27 1768 GLY F C 1
ATOM 4161 O O . GLY F 2 3 ? -10.728 38.380 28.627 1.00 38.99 1768 GLY F O 1
ATOM 4162 N N . VAL F 2 4 ? -8.827 39.449 29.162 1.00 40.50 1769 VAL F N 1
ATOM 4163 C CA . VAL F 2 4 ? -8.000 38.613 28.290 1.00 37.19 1769 VAL F CA 1
ATOM 4164 C C . VAL F 2 4 ? -6.663 38.329 28.964 1.00 32.51 1769 VAL F C 1
ATOM 4165 O O . VAL F 2 4 ? -6.105 39.192 29.650 1.00 34.14 1769 VAL F O 1
ATOM 4169 N N . GLY F 2 5 ? -6.167 37.112 28.791 1.00 27.54 1770 GLY F N 1
ATOM 4170 C CA . GLY F 2 5 ? -4.848 36.757 29.290 1.00 27.57 1770 GLY F CA 1
ATOM 4171 C C . GLY F 2 5 ? -4.085 35.919 28.271 1.00 25.28 1770 GLY F C 1
ATOM 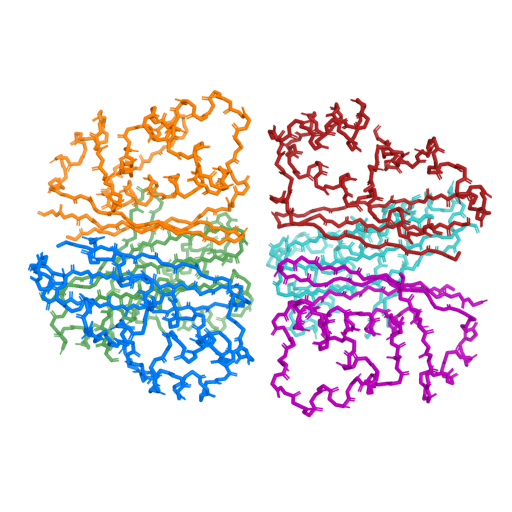4172 O O . GLY F 2 5 ? -4.673 35.109 27.558 1.00 24.15 1770 GLY F O 1
ATOM 4173 N N . VAL F 2 6 ? -2.775 36.146 28.172 1.00 35.75 1771 VAL F N 1
ATOM 4174 C CA . VAL F 2 6 ? -1.896 35.336 27.329 1.00 26.78 1771 VAL F CA 1
ATOM 4175 C C . VAL F 2 6 ? -0.663 34.948 28.141 1.00 26.55 1771 VAL F C 1
ATOM 4176 O O . VAL F 2 6 ? -0.172 35.727 28.963 1.00 32.16 1771 VAL F O 1
ATOM 4180 N N . ASP F 2 7 ? -0.190 33.723 27.952 1.00 28.92 1772 ASP F N 1
ATOM 4181 C CA . ASP F 2 7 ? 1.040 33.267 28.612 1.00 28.19 1772 ASP F CA 1
ATOM 4182 C C . ASP F 2 7 ? 1.833 32.363 27.666 1.00 29.09 1772 ASP F C 1
ATOM 4183 O O . ASP F 2 7 ? 1.276 31.481 26.997 1.00 26.16 1772 ASP F O 1
ATOM 4188 N N . VAL F 2 8 ? 3.140 32.606 27.624 1.00 30.15 1773 VAL F N 1
ATOM 4189 C CA . VAL F 2 8 ? 4.063 31.878 26.766 1.00 29.57 1773 VAL F CA 1
ATOM 4190 C C . VAL F 2 8 ? 5.159 31.332 27.685 1.00 31.36 1773 VAL F C 1
ATOM 4191 O O . VAL F 2 8 ? 5.658 32.049 28.560 1.00 33.04 1773 VAL F O 1
ATOM 4195 N N . GLU F 2 9 ? 5.483 30.051 27.516 1.00 31.68 1774 GLU F N 1
ATOM 4196 C CA . GLU F 2 9 ? 6.492 29.362 28.326 1.00 32.10 1774 GLU F CA 1
ATOM 4197 C C . GLU F 2 9 ? 7.458 28.572 27.452 1.00 34.99 1774 GLU F C 1
ATOM 4198 O O . GLU F 2 9 ? 7.055 28.025 26.420 1.00 30.71 1774 GLU F O 1
ATOM 4204 N N . LEU F 2 10 ? 8.728 28.499 27.865 1.00 35.71 1775 LEU F N 1
ATOM 4205 C CA . LEU F 2 10 ? 9.687 27.635 27.170 1.00 39.61 1775 LEU F CA 1
ATOM 4206 C C . LEU F 2 10 ? 9.346 26.215 27.578 1.00 29.60 1775 LEU F C 1
ATOM 4207 O O . LEU F 2 10 ? 8.918 26.008 28.699 1.00 35.47 1775 LEU F O 1
ATOM 4212 N N . ILE F 2 11 ? 9.494 25.242 26.691 1.00 27.35 1776 ILE F N 1
ATOM 4213 C CA . ILE F 2 11 ? 9.084 23.887 27.035 1.00 31.73 1776 ILE F CA 1
ATOM 4214 C C . ILE F 2 11 ? 9.889 23.389 28.210 1.00 31.67 1776 ILE F C 1
ATOM 4215 O O . ILE F 2 11 ? 9.423 22.597 29.028 1.00 27.25 1776 ILE F O 1
ATOM 4220 N N . THR F 2 12 ? 11.108 23.889 28.304 1.00 37.50 1777 THR F N 1
ATOM 4221 C CA . THR F 2 12 ? 12.041 23.393 29.297 1.00 37.31 1777 THR F CA 1
ATOM 4222 C C . THR F 2 12 ? 11.877 24.072 30.644 1.00 37.38 1777 THR F C 1
ATOM 4223 O O . THR F 2 12 ? 12.610 23.779 31.574 1.00 46.89 1777 THR F O 1
ATOM 4227 N N . SER F 2 13 ? 10.901 24.959 30.759 1.00 37.93 1778 SER F N 1
ATOM 4228 C CA . SER F 2 13 ? 10.576 25.577 32.050 1.00 43.01 1778 SER F CA 1
ATOM 4229 C C . SER F 2 13 ? 9.862 24.602 33.002 1.00 43.70 1778 SER F C 1
ATOM 4230 O O . SER F 2 13 ? 9.747 24.836 34.212 1.00 46.20 1778 SER F O 1
ATOM 4233 N N . ILE F 2 14 ? 9.353 23.515 32.452 1.00 39.62 1779 ILE F N 1
ATOM 4234 C CA . ILE F 2 14 ? 8.753 22.498 33.289 1.00 39.08 1779 ILE F CA 1
ATOM 4235 C C . ILE F 2 14 ? 9.726 21.351 33.472 1.00 44.56 1779 ILE F C 1
ATOM 4236 O O . ILE F 2 14 ? 10.058 20.655 32.507 1.00 42.60 1779 ILE F O 1
ATOM 4241 N N . ASN F 2 15 ? 10.189 21.170 34.709 1.00 45.58 1780 ASN F N 1
ATOM 4242 C CA . ASN F 2 15 ? 10.952 19.991 35.066 1.00 38.09 1780 ASN F CA 1
ATOM 4243 C C . ASN F 2 15 ? 9.991 18.912 35.543 1.00 40.64 1780 ASN F C 1
ATOM 4244 O O . ASN F 2 15 ? 9.365 19.038 36.596 1.00 44.17 1780 ASN F O 1
ATOM 4249 N N . VAL F 2 16 ? 9.853 17.864 34.741 1.00 44.11 1781 VAL F N 1
ATOM 4250 C CA . VAL F 2 16 ? 8.892 16.808 35.030 1.00 47.48 1781 VAL F CA 1
ATOM 4251 C C . VAL F 2 16 ? 9.333 15.916 36.192 1.00 50.95 1781 VAL F C 1
ATOM 4252 O O . VAL F 2 16 ? 8.493 15.373 36.916 1.00 51.79 1781 VAL F O 1
ATOM 4256 N N . GLU F 2 17 ? 10.654 15.767 36.358 1.00 50.28 1782 GLU F N 1
ATOM 4257 C CA . GLU F 2 17 ? 11.244 15.054 37.504 1.00 46.50 1782 GLU F CA 1
ATOM 4258 C C . GLU F 2 17 ? 10.922 15.713 38.837 1.00 43.24 1782 GLU F C 1
ATOM 4259 O O . GLU F 2 17 ? 10.857 15.038 39.860 1.00 50.13 1782 GLU F O 1
ATOM 4265 N N . ASN F 2 18 ? 10.757 17.028 38.838 1.00 45.69 1783 ASN F N 1
ATOM 4266 C CA . ASN F 2 18 ? 10.396 17.717 40.060 1.00 45.64 1783 ASN F CA 1
ATOM 4267 C C . ASN F 2 18 ? 8.957 17.375 40.512 1.00 56.59 1783 ASN F C 1
ATOM 4268 O O . ASN F 2 18 ? 8.012 18.121 40.244 1.00 52.11 1783 ASN F O 1
ATOM 4273 N N . ASP F 2 19 ? 8.816 16.239 41.199 1.00 53.67 1784 ASP F N 1
ATOM 4274 C CA . ASP F 2 19 ? 7.541 15.779 41.741 1.00 52.60 1784 ASP F CA 1
ATOM 4275 C C . ASP F 2 19 ? 6.886 16.771 42.699 1.00 51.69 1784 ASP F C 1
ATOM 4276 O O . ASP F 2 19 ? 5.663 16.868 42.756 1.00 49.22 1784 ASP F O 1
ATOM 4281 N N . THR F 2 20 ? 7.709 17.475 43.468 1.00 53.09 1785 THR F N 1
ATOM 4282 C CA . THR F 2 20 ? 7.234 18.407 44.479 1.00 55.56 1785 THR F CA 1
ATOM 4283 C C . THR F 2 20 ? 6.452 19.546 43.830 1.00 51.06 1785 THR F C 1
ATOM 4284 O O . THR F 2 20 ? 5.337 19.868 44.252 1.00 52.88 1785 THR F O 1
ATOM 4288 N N . PHE F 2 21 ? 7.049 20.144 42.803 1.00 53.81 1786 PHE F N 1
ATOM 4289 C CA . PHE F 2 21 ? 6.446 21.255 42.075 1.00 50.95 1786 PHE F CA 1
ATOM 4290 C C . PHE F 2 21 ? 5.186 20.823 41.320 1.00 45.38 1786 PHE F C 1
ATOM 4291 O O . PHE F 2 21 ? 4.150 21.482 41.404 1.00 47.65 1786 PHE F O 1
ATOM 4299 N N . ILE F 2 22 ? 5.277 19.719 40.584 1.00 44.34 1787 ILE F N 1
ATOM 4300 C CA . ILE F 2 22 ? 4.140 19.179 39.851 1.00 41.02 1787 ILE F CA 1
ATOM 4301 C C . ILE F 2 22 ? 2.939 18.961 40.777 1.00 49.09 1787 ILE F C 1
ATOM 4302 O O . ILE F 2 22 ? 1.852 19.467 40.520 1.00 44.25 1787 ILE F O 1
ATOM 4307 N N . GLU F 2 23 ? 3.147 18.205 41.855 1.00 51.86 1788 GLU F N 1
ATOM 4308 C CA . GLU F 2 23 ? 2.102 17.891 42.825 1.00 36.22 1788 GLU F CA 1
ATOM 4309 C C . GLU F 2 23 ? 1.559 19.137 43.500 1.00 42.04 1788 GLU F C 1
ATOM 4310 O O . GLU F 2 23 ? 0.379 19.197 43.805 1.00 47.81 1788 GLU F O 1
ATOM 4316 N N . ARG F 2 24 ? 2.410 20.128 43.738 1.00 43.56 1789 ARG F N 1
ATOM 4317 C CA . ARG F 2 24 ? 1.963 21.399 44.314 1.00 45.14 1789 ARG F CA 1
ATOM 4318 C C . ARG F 2 24 ? 1.051 22.240 43.425 1.00 54.21 1789 ARG F C 1
ATOM 4319 O O . ARG F 2 24 ? 0.199 22.966 43.921 1.00 63.90 1789 ARG F O 1
ATOM 4327 N N . ASN F 2 25 ? 1.233 22.161 42.116 1.00 47.81 1790 ASN F N 1
ATOM 4328 C CA . ASN F 2 25 ? 0.591 23.100 41.208 1.00 38.18 1790 ASN F CA 1
ATOM 4329 C C . ASN F 2 25 ? -0.412 22.472 40.286 1.00 35.49 1790 ASN F C 1
ATOM 4330 O O . ASN F 2 25 ? -1.158 23.158 39.614 1.00 42.80 1790 ASN F O 1
ATOM 4335 N N . PHE F 2 26 ? -0.429 21.159 40.244 1.00 41.00 1791 PHE F N 1
ATOM 4336 C CA . PHE F 2 26 ? -1.345 20.471 39.359 1.00 40.85 1791 PHE F CA 1
ATOM 4337 C C . PHE F 2 26 ? -2.244 19.551 40.158 1.00 43.50 1791 PHE F C 1
ATOM 4338 O O . PHE F 2 26 ? -1.810 18.886 41.089 1.00 46.77 1791 PHE F O 1
ATOM 4346 N N . THR F 2 27 ? -3.512 19.535 39.786 1.00 46.03 1792 THR F N 1
ATOM 4347 C CA . THR F 2 27 ? -4.453 18.565 40.315 1.00 47.81 1792 THR F CA 1
ATOM 4348 C C . THR F 2 27 ? -4.105 17.171 39.807 1.00 44.02 1792 THR F C 1
ATOM 4349 O O . THR F 2 27 ? -3.474 17.021 38.764 1.00 44.87 1792 THR F O 1
ATOM 4353 N N . PRO F 2 28 ? -4.527 16.146 40.552 1.00 46.86 1793 PRO F N 1
ATOM 4354 C CA . PRO F 2 28 ? -4.315 14.766 40.120 1.00 43.22 1793 PRO F CA 1
ATOM 4355 C C . PRO F 2 28 ? -4.795 14.496 38.720 1.00 41.05 1793 PRO F C 1
ATOM 4356 O O . PRO F 2 28 ? -4.184 13.693 38.020 1.00 39.76 1793 PRO F O 1
ATOM 4360 N N . GLN F 2 29 ? -5.861 15.153 38.291 1.00 41.56 1794 GLN F N 1
ATOM 4361 C CA . GLN F 2 29 ? -6.339 14.874 36.941 1.00 49.31 1794 GLN F CA 1
ATOM 4362 C C . GLN F 2 29 ? -5.477 15.579 35.878 1.00 48.68 1794 GLN F C 1
ATOM 4363 O O . GLN F 2 29 ? -5.234 15.000 34.809 1.00 36.12 1794 GLN F O 1
ATOM 4369 N N . GLU F 2 30 ? -5.009 16.804 36.178 1.00 44.96 1795 GLU F N 1
ATOM 4370 C CA . GLU F 2 30 ? -4.073 17.523 35.296 1.00 33.41 1795 GLU F CA 1
ATOM 4371 C C . GLU F 2 30 ? -2.830 16.693 35.078 1.00 32.77 1795 GLU F C 1
ATOM 4372 O O . GLU F 2 30 ? -2.462 16.405 33.946 1.00 31.84 1795 GLU F O 1
ATOM 4378 N N . ILE F 2 31 ? -2.222 16.273 36.183 1.00 41.78 1796 ILE F N 1
ATOM 4379 C CA . ILE F 2 31 ? -1.028 15.426 36.138 1.00 40.86 1796 ILE F CA 1
ATOM 4380 C C . ILE F 2 31 ? -1.208 14.146 35.324 1.00 38.99 1796 ILE F C 1
ATOM 4381 O O . ILE F 2 31 ? -0.329 13.726 34.595 1.00 41.29 1796 ILE F O 1
ATOM 4386 N N . GLU F 2 32 ? -2.356 13.518 35.466 1.00 41.21 1797 GLU F N 1
ATOM 4387 C CA . GLU F 2 32 ? -2.648 12.290 34.746 1.00 42.58 1797 GLU F CA 1
ATOM 4388 C C . GLU F 2 32 ? -2.820 12.553 33.260 1.00 42.11 1797 GLU F C 1
ATOM 4389 O O . GLU F 2 32 ? -2.432 11.737 32.430 1.00 46.47 1797 GLU F O 1
ATOM 4395 N N . TYR F 2 33 ? -3.427 13.687 32.926 1.00 39.86 1798 TYR F N 1
ATOM 4396 C CA . TYR F 2 33 ? -3.584 14.065 31.522 1.00 37.39 1798 TYR F CA 1
ATOM 4397 C C . TYR F 2 33 ? -2.215 14.263 30.834 1.00 38.92 1798 TYR F C 1
ATOM 4398 O O . TYR F 2 33 ? -1.930 13.676 29.780 1.00 36.89 1798 TYR F O 1
ATOM 4407 N N . CYS F 2 34 ? -1.383 15.107 31.434 1.00 37.53 1799 CYS F N 1
ATOM 4408 C CA . CYS F 2 34 ? -0.101 15.467 30.851 1.00 32.28 1799 CYS F CA 1
ATOM 4409 C C . CYS F 2 34 ? 0.761 14.228 30.679 1.00 37.31 1799 CYS F C 1
ATOM 4410 O O . CYS F 2 34 ? 1.385 14.047 29.643 1.00 36.69 1799 CYS F O 1
ATOM 4413 N N . SER F 2 35 ? 0.746 13.357 31.689 1.00 44.60 1800 SER F N 1
ATOM 4414 C CA . SER F 2 35 ? 1.523 12.112 31.692 1.00 35.44 1800 SER F CA 1
ATOM 4415 C C . SER F 2 35 ? 1.141 11.168 30.558 1.00 43.19 1800 SER F C 1
ATOM 4416 O O . SER F 2 35 ? 1.946 10.363 30.103 1.00 41.61 1800 SER F O 1
ATOM 4419 N N . ALA F 2 36 ? -0.098 11.273 30.100 1.00 40.77 1801 ALA F N 1
ATOM 4420 C CA . ALA F 2 36 ? -0.600 10.390 29.061 1.00 35.25 1801 ALA F CA 1
ATOM 4421 C C . ALA F 2 36 ? -0.355 10.957 27.671 1.00 41.24 1801 ALA F C 1
ATOM 4422 O O . ALA F 2 36 ? -0.805 10.379 26.676 1.00 44.63 1801 ALA F O 1
ATOM 4424 N N . GLN F 2 37 ? 0.363 12.076 27.580 1.00 41.70 1802 GLN F N 1
ATOM 4425 C CA . GLN F 2 37 ? 0.580 12.713 26.278 1.00 37.20 1802 GLN F CA 1
ATOM 4426 C C . GLN F 2 37 ? 1.891 12.274 25.642 1.00 39.23 1802 GLN F C 1
ATOM 4427 O O . GLN F 2 37 ? 2.799 11.832 26.337 1.00 47.68 1802 GLN F O 1
ATOM 4433 N N . PRO F 2 38 ? 1.986 12.384 24.312 1.00 38.43 1803 PRO F N 1
ATOM 4434 C CA . PRO F 2 38 ? 3.180 12.016 23.551 1.00 36.86 1803 PRO F CA 1
ATOM 4435 C C . PRO F 2 38 ? 4.404 12.761 24.048 1.00 43.72 1803 PRO F C 1
ATOM 4436 O O . PRO F 2 38 ? 5.485 12.178 24.116 1.00 41.80 1803 PRO F O 1
ATOM 4440 N N . SER F 2 39 ? 4.240 14.042 24.364 1.00 40.74 1804 SER F N 1
ATOM 4441 C CA . SER F 2 39 ? 5.310 14.807 24.987 1.00 39.97 1804 SER F CA 1
ATOM 4442 C C . SER F 2 39 ? 4.843 15.333 26.331 1.00 33.07 1804 SER F C 1
ATOM 4443 O O . SER F 2 39 ? 4.105 16.307 26.383 1.00 35.94 1804 SER F O 1
ATOM 4446 N N . VAL F 2 40 ? 5.283 14.691 27.412 1.00 32.63 1805 VAL F N 1
ATOM 4447 C CA . VAL F 2 40 ? 4.809 15.027 28.755 1.00 32.01 1805 VAL F CA 1
ATOM 4448 C C . VAL F 2 40 ? 5.227 16.417 29.233 1.00 32.89 1805 VAL F C 1
ATOM 4449 O O . VAL F 2 40 ? 4.421 17.142 29.839 1.00 34.58 1805 VAL F O 1
ATOM 4453 N N . GLN F 2 41 ? 6.485 16.781 28.965 1.00 34.41 1806 GLN F N 1
ATOM 4454 C CA . GLN F 2 41 ? 7.012 18.091 29.343 1.00 27.46 1806 GLN F CA 1
ATOM 4455 C C . GLN F 2 41 ? 6.292 19.225 28.619 1.00 30.61 1806 GLN F C 1
ATOM 4456 O O . GLN F 2 41 ? 5.959 20.250 29.245 1.00 28.74 1806 GLN F O 1
ATOM 4462 N N . SER F 2 42 ? 6.058 19.037 27.313 1.00 27.86 1807 SER F N 1
ATOM 4463 C CA . SER F 2 42 ? 5.327 20.015 26.521 1.00 27.02 1807 SER F CA 1
ATOM 4464 C C . SER F 2 42 ? 3.932 20.183 27.072 1.00 25.09 1807 SER F C 1
ATOM 4465 O O . SER F 2 42 ? 3.419 21.289 27.135 1.00 26.97 1807 SER F O 1
ATOM 4468 N N . SER F 2 43 ? 3.325 19.071 27.474 1.00 29.86 1808 SER F N 1
ATOM 4469 C CA . SER F 2 43 ? 1.952 19.076 27.969 1.00 27.84 1808 SER F CA 1
ATOM 4470 C C . SER F 2 43 ? 1.845 19.854 29.262 1.00 27.91 1808 SER F C 1
ATOM 4471 O O . SER F 2 43 ? 0.925 20.656 29.436 1.00 27.91 1808 SER F O 1
ATOM 4474 N N . PHE F 2 44 ? 2.791 19.617 30.169 1.00 28.74 1809 PHE F N 1
ATOM 4475 C CA . PHE F 2 44 ? 2.845 20.377 31.416 1.00 31.24 1809 PHE F CA 1
ATOM 4476 C C . PHE F 2 44 ? 3.100 21.871 31.177 1.00 28.74 1809 PHE F C 1
ATOM 4477 O O . PHE F 2 44 ? 2.481 22.728 31.833 1.00 25.59 1809 PHE F O 1
ATOM 4485 N N . ALA F 2 45 ? 4.021 22.169 30.253 1.00 26.89 1810 ALA F N 1
ATOM 4486 C CA . ALA F 2 45 ? 4.330 23.549 29.902 1.00 25.79 1810 ALA F CA 1
ATOM 4487 C C . ALA F 2 45 ? 3.093 24.255 29.385 1.00 19.01 1810 ALA F C 1
ATOM 4488 O O . ALA F 2 45 ? 2.889 25.416 29.677 1.00 24.62 1810 ALA F O 1
ATOM 4490 N N . GLY F 2 46 ? 2.278 23.541 28.615 1.00 23.71 1811 GLY F N 1
ATOM 4491 C CA . GLY F 2 46 ? 1.040 24.079 28.078 1.00 26.72 1811 GLY F CA 1
ATOM 4492 C C . GLY F 2 46 ? -0.036 24.304 29.130 1.00 23.85 1811 GLY F C 1
ATOM 4493 O O . GLY F 2 46 ? -0.687 25.342 29.145 1.00 25.70 1811 GLY F O 1
ATOM 4494 N N . THR F 2 47 ? -0.237 23.327 30.008 1.00 25.97 1812 THR F N 1
ATOM 4495 C CA . THR F 2 47 ? -1.186 23.488 31.100 1.00 23.30 1812 THR F CA 1
ATOM 4496 C C . THR F 2 47 ? -0.744 24.614 32.027 1.00 22.80 1812 THR F C 1
ATOM 4497 O O . THR F 2 47 ? -1.558 25.358 32.563 1.00 29.19 1812 THR F O 1
ATOM 4501 N N . TRP F 2 48 ? 0.559 24.752 32.207 1.00 27.89 1813 TRP F N 1
ATOM 4502 C CA . TRP F 2 48 ? 1.080 25.833 33.024 1.00 26.99 1813 TRP F CA 1
ATOM 4503 C C . TRP F 2 48 ? 0.801 27.225 32.428 1.00 26.95 1813 TRP F C 1
ATOM 4504 O O . TRP F 2 48 ? 0.436 28.153 33.140 1.00 29.68 1813 TRP F O 1
ATOM 4515 N N . SER F 2 49 ? 0.996 27.365 31.123 1.00 27.05 1814 SER F N 1
ATOM 4516 C CA . SER F 2 49 ? 0.682 28.610 30.424 1.00 24.07 1814 SER F CA 1
ATOM 4517 C C . SER F 2 49 ? -0.788 28.950 30.542 1.00 21.82 1814 SER F C 1
ATOM 4518 O O . SER F 2 49 ? -1.150 30.111 30.622 1.00 25.47 1814 SER F O 1
ATOM 4521 N N . ALA F 2 50 ? -1.627 27.921 30.521 1.00 23.32 1815 ALA F N 1
ATOM 4522 C CA . ALA F 2 50 ? -3.067 28.089 30.632 1.00 22.25 1815 ALA F CA 1
ATOM 4523 C C . ALA F 2 50 ? -3.454 28.660 31.988 1.00 24.82 1815 ALA F C 1
ATOM 4524 O O . ALA F 2 50 ? -4.220 29.628 32.093 1.00 25.54 1815 ALA F O 1
ATOM 4526 N N . LYS F 2 51 ? -2.913 28.059 33.039 1.00 31.34 1816 LYS F N 1
ATOM 4527 C CA . LYS F 2 51 ? -3.174 28.540 34.379 1.00 28.00 1816 LYS F CA 1
ATOM 4528 C C . LYS F 2 51 ? -2.797 30.026 34.496 1.00 25.17 1816 LYS F C 1
ATOM 4529 O O . LYS F 2 51 ? -3.587 30.838 34.956 1.00 30.30 1816 LYS F O 1
ATOM 4535 N N . GLU F 2 52 ? -1.581 30.363 34.077 1.00 33.27 1817 GLU F N 1
ATOM 4536 C CA . GLU F 2 52 ? -1.082 31.744 34.061 1.00 27.45 1817 GLU F CA 1
ATOM 4537 C C . GLU F 2 52 ? -1.936 32.713 33.256 1.00 28.72 1817 GLU F C 1
ATOM 4538 O O . GLU F 2 52 ? -2.243 33.804 33.733 1.00 30.94 1817 GLU F O 1
ATOM 4544 N N . ALA F 2 53 ? -2.281 32.315 32.024 1.00 29.85 1818 ALA F N 1
ATOM 4545 C CA . ALA F 2 53 ? -3.177 33.066 31.138 1.00 26.12 1818 ALA F CA 1
ATOM 4546 C C . ALA F 2 53 ? -4.532 33.309 31.776 1.00 30.82 1818 ALA F C 1
ATOM 4547 O O . ALA F 2 53 ? -5.028 34.418 31.733 1.00 31.76 1818 ALA F O 1
ATOM 4549 N N . VAL F 2 54 ? -5.129 32.262 32.353 1.00 35.83 1819 VAL F N 1
ATOM 4550 C CA . VAL F 2 54 ? -6.414 32.389 33.057 1.00 32.13 1819 VAL F CA 1
ATOM 4551 C C . VAL F 2 54 ? -6.359 33.371 34.234 1.00 35.16 1819 VAL F C 1
ATOM 4552 O O . VAL F 2 54 ? -7.179 34.293 34.324 1.00 36.85 1819 VAL F O 1
ATOM 4556 N N . PHE F 2 55 ? -5.401 33.175 35.135 1.00 34.23 1820 PHE F N 1
ATOM 4557 C CA . PHE F 2 55 ? -5.220 34.111 36.238 1.00 38.43 1820 PHE F CA 1
ATOM 4558 C C . PHE F 2 55 ? -5.181 35.561 35.737 1.00 36.21 1820 PHE F C 1
ATOM 4559 O O . PHE F 2 55 ? -5.777 36.456 36.347 1.00 38.93 1820 PHE F O 1
ATOM 4567 N N . LYS F 2 56 ? -4.503 35.787 34.616 1.00 38.22 1821 LYS F N 1
ATOM 4568 C CA . LYS F 2 56 ? -4.342 37.135 34.082 1.00 36.46 1821 LYS F CA 1
ATOM 4569 C C . LYS F 2 56 ? -5.593 37.764 33.492 1.00 35.81 1821 LYS F C 1
ATOM 4570 O O . LYS F 2 56 ? -5.730 38.975 33.459 1.00 39.35 1821 LYS F O 1
ATOM 4576 N N . SER F 2 57 ? -6.478 36.930 32.979 1.00 35.98 1822 SER F N 1
ATOM 4577 C CA . SER F 2 57 ? -7.717 37.412 32.398 1.00 30.76 1822 SER F CA 1
ATOM 4578 C C . SER F 2 57 ? -8.688 37.819 33.509 1.00 44.70 1822 SER F C 1
ATOM 4579 O O . SER F 2 57 ? -9.650 38.553 33.276 1.00 42.74 1822 SER F O 1
ATOM 4582 N N . LEU F 2 58 ? -8.430 37.344 34.726 1.00 46.07 1823 LEU F N 1
ATOM 4583 C CA . LEU F 2 58 ? -9.272 37.687 35.869 1.00 39.85 1823 LEU F CA 1
ATOM 4584 C C . LEU F 2 58 ? -8.953 39.103 36.320 1.00 43.84 1823 LEU F C 1
ATOM 4585 O O . LEU F 2 58 ? -9.857 39.889 36.583 1.00 52.38 1823 LEU F O 1
ATOM 4590 N N . LEU F 2 69 ? -0.716 27.750 42.075 1.00 44.36 1834 LEU F N 1
ATOM 4591 C CA . LEU F 2 69 ? -1.712 27.878 41.016 1.00 52.70 1834 LEU F CA 1
ATOM 4592 C C . LEU F 2 69 ? -2.578 26.640 40.868 1.00 52.79 1834 LEU F C 1
ATOM 4593 O O . LEU F 2 69 ? -3.204 26.439 39.810 1.00 42.84 1834 LEU F O 1
ATOM 4598 N N . LYS F 2 70 ? -2.603 25.808 41.911 1.00 51.20 1835 LYS F N 1
ATOM 4599 C CA . LYS F 2 70 ? -3.431 24.610 41.878 1.00 46.97 1835 LYS F CA 1
ATOM 4600 C C . LYS F 2 70 ? -4.921 24.982 41.940 1.00 45.80 1835 LYS F C 1
ATOM 4601 O O . LYS F 2 70 ? -5.778 24.191 41.541 1.00 43.34 1835 LYS F O 1
ATOM 4607 N N . ASP F 2 71 ? -5.207 26.194 42.423 1.00 39.70 1836 ASP F N 1
ATOM 4608 C CA . ASP F 2 71 ? -6.556 26.773 42.421 1.00 45.51 1836 ASP F CA 1
ATOM 4609 C C . ASP F 2 71 ? -7.179 26.767 41.022 1.00 52.46 1836 ASP F C 1
ATOM 4610 O O . ASP F 2 71 ? -8.380 26.505 40.855 1.00 53.93 1836 ASP F O 1
ATOM 4615 N N . ILE F 2 72 ? -6.373 27.121 40.022 1.00 48.57 1837 ILE F N 1
ATOM 4616 C CA . ILE F 2 72 ? -6.862 27.248 38.661 1.00 38.84 1837 ILE F CA 1
ATOM 4617 C C . ILE F 2 72 ? -6.665 25.911 37.966 1.00 39.39 1837 ILE F C 1
ATOM 4618 O O . ILE F 2 72 ? -5.553 25.527 37.610 1.00 41.37 1837 ILE F O 1
ATOM 4623 N N . GLU F 2 73 ? -7.747 25.184 37.767 1.00 34.15 1838 GLU F N 1
ATOM 4624 C CA . GLU F 2 73 ? -7.619 23.893 37.133 1.00 35.42 1838 GLU F CA 1
ATOM 4625 C C . GLU F 2 73 ? -8.093 23.862 35.669 1.00 39.93 1838 GLU F C 1
ATOM 4626 O O . GLU F 2 73 ? -9.165 24.369 35.325 1.00 35.69 1838 GLU F O 1
ATOM 4632 N N . ILE F 2 74 ? -7.282 23.247 34.816 1.00 35.92 1839 ILE F N 1
ATOM 4633 C CA . ILE F 2 74 ? -7.611 23.069 33.405 1.00 38.26 1839 ILE F CA 1
ATOM 4634 C C . ILE F 2 74 ? -8.026 21.606 33.130 1.00 35.67 1839 ILE F C 1
ATOM 4635 O O . ILE F 2 74 ? -7.283 20.692 33.453 1.00 36.43 1839 ILE F O 1
ATOM 4640 N N . VAL F 2 75 ? -9.188 21.380 32.507 1.00 47.21 1840 VAL F N 1
ATOM 4641 C CA . VAL F 2 75 ? -9.711 20.019 32.264 1.00 49.90 1840 VAL F CA 1
ATOM 4642 C C . VAL F 2 75 ? -9.831 19.676 30.758 1.00 53.40 1840 VAL F C 1
ATOM 4643 O O . VAL F 2 75 ? -10.551 20.359 30.034 1.00 66.21 1840 VAL F O 1
ATOM 4647 N N . ARG F 2 76 ? -9.145 18.629 30.282 1.00 54.73 1841 ARG F N 1
ATOM 4648 C CA . ARG F 2 76 ? -9.034 18.382 28.826 1.00 57.43 1841 ARG F CA 1
ATOM 4649 C C . ARG F 2 76 ? -9.111 16.909 28.408 1.00 60.35 1841 ARG F C 1
ATOM 4650 O O . ARG F 2 76 ? -8.748 16.013 29.169 1.00 67.76 1841 ARG F O 1
ATOM 4658 N N . THR F 2 77 ? -9.565 16.650 27.190 1.00 57.07 1842 THR F N 1
ATOM 4659 C CA . THR F 2 77 ? -9.670 15.265 26.734 1.00 63.43 1842 THR F CA 1
ATOM 4660 C C . THR F 2 77 ? -9.194 15.071 25.286 1.00 80.47 1842 THR F C 1
ATOM 4661 O O . THR F 2 77 ? -8.478 15.908 24.722 1.00 68.14 1842 THR F O 1
ATOM 4665 N N . ALA F 2 81 ? -11.603 19.711 24.143 1.00 61.15 1846 ALA F N 1
ATOM 4666 C CA . ALA F 2 81 ? -11.127 21.046 24.508 1.00 52.80 1846 ALA F CA 1
ATOM 4667 C C . ALA F 2 81 ? -10.450 21.066 25.890 1.00 66.92 1846 ALA F C 1
ATOM 4668 O O . ALA F 2 81 ? -10.250 20.012 26.510 1.00 71.19 1846 ALA F O 1
ATOM 4670 N N . PRO F 2 82 ? -10.020 22.258 26.339 1.00 55.07 1847 PRO F N 1
ATOM 4671 C CA . PRO F 2 82 ? -9.784 22.519 27.760 1.00 52.15 1847 PRO F CA 1
ATOM 4672 C C . PRO F 2 82 ? -10.963 23.277 28.392 1.00 55.23 1847 PRO F C 1
ATOM 4673 O O . PRO F 2 82 ? -11.577 24.123 27.736 1.00 50.43 1847 PRO F O 1
ATOM 4677 N N . ALA F 2 83 ? -11.280 22.953 29.646 1.00 47.89 1848 ALA F N 1
ATOM 4678 C CA . ALA F 2 83 ? -12.264 23.688 30.426 1.00 38.12 1848 ALA F CA 1
ATOM 4679 C C . ALA F 2 83 ? -11.571 24.281 31.640 1.00 31.28 1848 ALA F C 1
ATOM 4680 O O . ALA F 2 83 ? -10.649 23.691 32.175 1.00 43.47 1848 ALA F O 1
ATOM 4682 N N . VAL F 2 84 ? -12.004 25.459 32.068 1.00 36.21 1849 VAL F N 1
ATOM 4683 C CA . VAL F 2 84 ? -11.461 26.056 33.279 1.00 35.12 1849 VAL F CA 1
ATOM 4684 C C . VAL F 2 84 ? -12.408 25.783 34.433 1.00 39.64 1849 VAL F C 1
ATOM 4685 O O . VAL F 2 84 ? -13.608 25.976 34.296 1.00 41.83 1849 VAL F O 1
ATOM 4689 N N . GLU F 2 85 ? -11.864 25.335 35.565 1.00 43.84 1850 GLU F N 1
ATOM 4690 C CA . GLU F 2 85 ? -12.633 25.180 36.794 1.00 38.17 1850 GLU F CA 1
ATOM 4691 C C . GLU F 2 85 ? -11.873 25.795 37.945 1.00 40.21 1850 GLU F C 1
ATOM 4692 O O . GLU F 2 85 ? -10.796 25.326 38.301 1.00 42.87 1850 GLU F O 1
ATOM 4698 N N . LEU F 2 86 ? -12.434 26.849 38.528 1.00 40.92 1851 LEU F N 1
ATOM 4699 C CA . LEU F 2 86 ? -11.761 27.573 39.597 1.00 43.97 1851 LEU F CA 1
ATOM 4700 C C . LEU F 2 86 ? -12.098 27.049 40.993 1.00 49.15 1851 LEU F C 1
ATOM 4701 O O . LEU F 2 86 ? -13.182 26.521 41.220 1.00 49.65 1851 LEU F O 1
ATOM 4706 N N . HIS F 2 87 ? -11.157 27.208 41.921 1.00 49.06 1852 HIS F N 1
ATOM 4707 C CA . HIS F 2 87 ? -11.320 26.733 43.284 1.00 47.26 1852 HIS F CA 1
ATOM 4708 C C . HIS F 2 87 ? -10.719 27.740 44.268 1.00 55.76 1852 HIS F C 1
ATOM 4709 O O . HIS F 2 87 ? -9.983 28.650 43.869 1.00 49.42 1852 HIS F O 1
ATOM 4716 N N . GLY F 2 88 ? -11.036 27.571 45.552 1.00 55.50 1853 GLY F N 1
ATOM 4717 C CA . GLY F 2 88 ? -10.397 28.332 46.612 1.00 53.23 1853 GLY F CA 1
ATOM 4718 C C . GLY F 2 88 ? -10.445 29.827 46.398 1.00 56.32 1853 GLY F C 1
ATOM 4719 O O . GLY F 2 88 ? -11.480 30.362 46.002 1.00 60.30 1853 GLY F O 1
ATOM 4720 N N . ASN F 2 89 ? -9.328 30.499 46.658 1.00 58.20 1854 ASN F N 1
ATOM 4721 C CA . ASN F 2 89 ? -9.239 31.949 46.465 1.00 69.28 1854 ASN F CA 1
ATOM 4722 C C . ASN F 2 89 ? -9.539 32.370 45.036 1.00 72.24 1854 ASN F C 1
ATOM 4723 O O . ASN F 2 89 ? -10.240 33.361 44.795 1.00 73.62 1854 ASN F O 1
ATOM 4728 N N . ALA F 2 90 ? -8.983 31.615 44.093 1.00 68.04 1855 ALA F N 1
ATOM 4729 C CA . ALA F 2 90 ? -9.219 31.838 42.677 1.00 61.53 1855 ALA F CA 1
ATOM 4730 C C . ALA F 2 90 ? -10.719 32.010 42.408 1.00 61.42 1855 ALA F C 1
ATOM 4731 O O . ALA F 2 90 ? -11.137 32.941 41.714 1.00 65.05 1855 ALA F O 1
ATOM 4733 N N . LYS F 2 91 ? -11.525 31.115 42.973 1.00 58.33 1856 LYS F N 1
ATOM 4734 C CA . LYS F 2 91 ? -12.958 31.117 42.726 1.00 52.99 1856 LYS F CA 1
ATOM 4735 C C . LYS F 2 91 ? -13.658 32.334 43.336 1.00 63.20 1856 LYS F C 1
ATOM 4736 O O . LYS F 2 91 ? -14.496 32.962 42.673 1.00 56.85 1856 LYS F O 1
ATOM 4742 N N . LYS F 2 92 ? -13.305 32.661 44.585 1.00 67.92 1857 LYS F N 1
ATOM 4743 C CA . LYS F 2 92 ? -13.898 33.798 45.306 1.00 71.54 1857 LYS F CA 1
ATOM 4744 C C . LYS F 2 92 ? -13.621 35.104 44.600 1.00 72.18 1857 LYS F C 1
ATOM 4745 O O . LYS F 2 92 ? -14.542 35.874 44.311 1.00 76.83 1857 LYS F O 1
ATOM 4751 N N . ALA F 2 93 ? -12.337 35.358 44.353 1.00 65.27 1858 ALA F N 1
ATOM 4752 C CA . ALA F 2 93 ? -11.898 36.581 43.688 1.00 62.97 1858 ALA F CA 1
ATOM 4753 C C . ALA F 2 93 ? -12.498 36.726 42.292 1.00 64.83 1858 ALA F C 1
ATOM 4754 O O . ALA F 2 93 ? -12.604 37.836 41.776 1.00 67.36 1858 ALA F O 1
ATOM 4756 N N . ALA F 2 94 ? -12.884 35.603 41.686 1.00 61.45 1859 ALA F N 1
ATOM 4757 C CA . ALA F 2 94 ? -13.524 35.605 40.374 1.00 55.02 1859 ALA F CA 1
ATOM 4758 C C . ALA F 2 94 ? -14.984 36.038 40.484 1.00 62.60 1859 ALA F C 1
ATOM 4759 O O . ALA F 2 94 ? -15.448 36.878 39.712 1.00 60.85 1859 ALA F O 1
ATOM 4761 N N . GLU F 2 95 ? -15.710 35.458 41.437 1.00 68.68 1860 GLU F N 1
ATOM 4762 C CA . GLU F 2 95 ? -17.092 35.863 41.694 1.00 67.00 1860 GLU F CA 1
ATOM 4763 C C . GLU F 2 95 ? -17.088 37.287 42.209 1.00 61.07 1860 GLU F C 1
ATOM 4764 O O . GLU F 2 95 ? -17.967 38.092 41.894 1.00 56.03 1860 GLU F O 1
ATOM 4770 N N . GLU F 2 96 ? -16.069 37.578 43.003 1.00 59.51 1861 GLU F N 1
ATOM 4771 C CA . GLU F 2 96 ? -15.897 38.875 43.631 1.00 69.61 1861 GLU F CA 1
ATOM 4772 C C . GLU F 2 96 ? -15.546 39.949 42.595 1.00 67.96 1861 GLU F C 1
ATOM 4773 O O . GLU F 2 96 ? -15.506 41.140 42.901 1.00 68.39 1861 GLU F O 1
ATOM 4779 N N . ALA F 2 97 ? -15.288 39.524 41.366 1.00 62.43 1862 ALA F N 1
ATOM 4780 C CA . ALA F 2 97 ? -15.002 40.472 40.296 1.00 61.24 1862 ALA F CA 1
ATOM 4781 C C . ALA F 2 97 ? -16.133 40.458 39.281 1.00 60.97 1862 ALA F C 1
ATOM 4782 O O . ALA F 2 97 ? -16.149 41.250 38.341 1.00 55.53 1862 ALA F O 1
ATOM 4784 N N . GLY F 2 98 ? -17.078 39.545 39.484 1.00 60.50 1863 GLY F N 1
ATOM 4785 C CA . GLY F 2 98 ? -18.228 39.415 38.607 1.00 60.94 1863 GLY F CA 1
ATOM 4786 C C . GLY F 2 98 ? -17.970 38.535 37.396 1.00 62.27 1863 GLY F C 1
ATOM 4787 O O . GLY F 2 98 ? -18.742 38.552 36.432 1.00 62.17 1863 GLY F O 1
ATOM 4788 N N . VAL F 2 99 ? -16.886 37.762 37.445 1.00 62.43 1864 VAL F N 1
ATOM 4789 C CA . VAL F 2 99 ? -16.495 36.900 36.332 1.00 54.26 1864 VAL F CA 1
ATOM 4790 C C . VAL F 2 99 ? -17.392 35.680 36.246 1.00 47.81 1864 VAL F C 1
ATOM 4791 O O . VAL F 2 99 ? -17.402 34.843 37.145 1.00 51.59 1864 VAL F O 1
ATOM 4795 N N . THR F 2 100 ? -18.129 35.583 35.146 1.00 50.52 1865 THR F N 1
ATOM 4796 C CA . THR F 2 100 ? -19.176 34.577 35.014 1.00 51.92 1865 THR F CA 1
ATOM 4797 C C . THR F 2 100 ? -18.720 33.357 34.224 1.00 53.06 1865 THR F C 1
ATOM 4798 O O . THR F 2 100 ? -19.329 32.292 34.304 1.00 50.87 1865 THR F O 1
ATOM 4802 N N . ASP F 2 101 ? -17.646 33.515 33.460 1.00 54.01 1866 ASP F N 1
ATOM 4803 C CA . ASP F 2 101 ? -17.086 32.391 32.714 1.00 51.73 1866 ASP F CA 1
ATOM 4804 C C . ASP F 2 101 ? -15.670 32.683 32.207 1.00 51.11 1866 ASP F C 1
ATOM 4805 O O . ASP F 2 101 ? -15.345 33.823 31.864 1.00 48.90 1866 ASP F O 1
ATOM 4810 N N . VAL F 2 102 ? -14.838 31.642 32.178 1.00 52.27 1867 VAL F N 1
ATOM 4811 C CA . VAL F 2 102 ? -13.496 31.723 31.605 1.00 38.26 1867 VAL F CA 1
ATOM 4812 C C . VAL F 2 102 ? -13.261 30.621 30.576 1.00 34.15 1867 VAL F C 1
ATOM 4813 O O . VAL F 2 102 ? -13.504 29.445 30.833 1.00 37.86 1867 VAL F O 1
ATOM 4817 N N . LYS F 2 103 ? -12.794 31.015 29.400 1.00 34.50 1868 LYS F N 1
ATOM 4818 C CA . LYS F 2 103 ? -12.442 30.067 28.348 1.00 33.03 1868 LYS F CA 1
ATOM 4819 C C . LYS F 2 103 ? -10.941 30.133 28.099 1.00 31.58 1868 LYS F C 1
ATOM 4820 O O . LYS F 2 103 ? -10.328 31.181 28.251 1.00 29.63 1868 LYS F O 1
ATOM 4826 N N . VAL F 2 104 ? -10.352 29.015 27.704 1.00 30.12 1869 VAL F N 1
ATOM 4827 C CA . VAL F 2 104 ? -8.910 28.967 27.481 1.00 26.83 1869 VAL F CA 1
ATOM 4828 C C . VAL F 2 104 ? -8.617 28.098 26.264 1.00 26.83 1869 VAL F C 1
ATOM 4829 O O . VAL F 2 104 ? -9.329 27.131 25.991 1.00 30.71 1869 VAL F O 1
ATOM 4833 N N . SER F 2 105 ? -7.594 28.481 25.508 1.00 26.85 1870 SER F N 1
ATOM 4834 C CA . SER F 2 105 ? -7.026 27.614 24.484 1.00 28.95 1870 SER F CA 1
ATOM 4835 C C . SER F 2 105 ? -5.498 27.500 24.676 1.00 25.91 1870 SER F C 1
ATOM 4836 O O . SER F 2 105 ? -4.840 28.424 25.188 1.00 24.49 1870 SER F O 1
ATOM 4839 N N . ILE F 2 106 ? -4.944 26.358 24.285 1.00 22.89 1871 ILE F N 1
ATOM 4840 C CA . ILE F 2 106 ? -3.533 26.071 24.521 1.00 22.45 1871 ILE F CA 1
ATOM 4841 C C . ILE F 2 106 ? -2.880 25.552 23.254 1.00 23.52 1871 ILE F C 1
ATOM 4842 O O . ILE F 2 106 ? -3.514 24.852 22.458 1.00 27.87 1871 ILE F O 1
ATOM 4847 N N . SER F 2 107 ? -1.609 25.883 23.053 1.00 25.12 1872 SER F N 1
ATOM 4848 C CA . SER F 2 107 ? -0.866 25.366 21.906 1.00 24.52 1872 SER F CA 1
ATOM 4849 C C . SER F 2 107 ? 0.607 25.370 22.240 1.00 26.20 1872 SER F C 1
ATOM 4850 O O . SER F 2 107 ? 1.052 26.106 23.115 1.00 23.40 1872 SER F O 1
ATOM 4853 N N . HIS F 2 108 ? 1.358 24.527 21.542 1.00 27.35 1873 HIS F N 1
ATOM 4854 C CA . HIS F 2 108 ? 2.822 24.524 21.635 1.00 28.57 1873 HIS F CA 1
ATOM 4855 C C . HIS F 2 108 ? 3.467 24.051 20.344 1.00 32.53 1873 HIS F C 1
ATOM 4856 O O . HIS F 2 108 ? 2.830 23.423 19.495 1.00 34.79 1873 HIS F O 1
ATOM 4863 N N . ASP F 2 109 ? 4.735 24.381 20.196 1.00 33.21 1874 ASP F N 1
ATOM 4864 C CA . ASP F 2 109 ? 5.543 23.766 19.165 1.00 38.42 1874 ASP F CA 1
ATOM 4865 C C . ASP F 2 109 ? 6.791 23.236 19.876 1.00 46.31 1874 ASP F C 1
ATOM 4866 O O . ASP F 2 109 ? 6.739 22.950 21.079 1.00 44.40 1874 ASP F O 1
ATOM 4871 N N . ASP F 2 110 ? 7.897 23.096 19.151 1.00 49.43 1875 ASP F N 1
ATOM 4872 C CA . ASP F 2 110 ? 9.149 22.621 19.739 1.00 44.28 1875 ASP F CA 1
ATOM 4873 C C . ASP F 2 110 ? 9.767 23.595 20.711 1.00 38.73 1875 ASP F C 1
ATOM 4874 O O . ASP F 2 110 ? 10.506 23.198 21.596 1.00 48.49 1875 ASP F O 1
ATOM 4879 N N . LEU F 2 111 ? 9.464 24.871 20.534 1.00 35.21 1876 LEU F N 1
ATOM 4880 C CA . LEU F 2 111 ? 10.143 25.913 21.275 1.00 39.78 1876 LEU F CA 1
ATOM 4881 C C . LEU F 2 111 ? 9.404 26.348 22.525 1.00 44.30 1876 LEU F C 1
ATOM 4882 O O . LEU F 2 111 ? 10.000 26.612 23.572 1.00 47.06 1876 LEU F O 1
ATOM 4887 N N . GLN F 2 112 ? 8.093 26.445 22.417 1.00 40.25 1877 GLN F N 1
ATOM 4888 C CA . GLN F 2 112 ? 7.348 27.104 23.474 1.00 33.70 1877 GLN F CA 1
ATOM 4889 C C . GLN F 2 112 ? 5.881 26.758 23.419 1.00 27.14 1877 GLN F C 1
ATOM 4890 O O . GLN F 2 112 ? 5.390 26.239 22.421 1.00 27.96 1877 GLN F O 1
ATOM 4896 N N . ALA F 2 113 ? 5.200 27.036 24.520 1.00 27.46 1878 ALA F N 1
ATOM 4897 C CA . ALA F 2 113 ? 3.765 26.865 24.595 1.00 27.93 1878 ALA F CA 1
ATOM 4898 C C . ALA F 2 113 ? 3.155 28.238 24.763 1.00 23.91 1878 ALA F C 1
ATOM 4899 O O . ALA F 2 113 ? 3.785 29.151 25.322 1.00 25.03 1878 ALA F O 1
ATOM 4901 N N A VAL F 2 114 ? 1.935 28.386 24.261 0.20 24.95 1879 VAL F N 1
ATOM 4902 N N B VAL F 2 114 ? 1.931 28.392 24.263 0.80 24.96 1879 VAL F N 1
ATOM 4903 C CA A VAL F 2 114 ? 1.188 29.624 24.393 0.20 23.36 1879 VAL F CA 1
ATOM 4904 C CA B VAL F 2 114 ? 1.189 29.637 24.398 0.80 23.21 1879 VAL F CA 1
ATOM 4905 C C A VAL F 2 114 ? -0.226 29.292 24.826 0.20 23.33 1879 VAL F C 1
ATOM 4906 C C B VAL F 2 114 ? -0.228 29.312 24.812 0.80 23.19 1879 VAL F C 1
ATOM 4907 O O A VAL F 2 114 ? -0.784 28.273 24.428 0.20 23.55 1879 VAL F O 1
ATOM 4908 O O B VAL F 2 114 ? -0.800 28.325 24.371 0.80 23.42 1879 VAL F O 1
ATOM 4915 N N . ALA F 2 115 ? -0.811 30.152 25.643 1.00 22.25 1880 ALA F N 1
ATOM 4916 C CA . ALA F 2 115 ? -2.194 29.969 25.999 1.00 24.54 1880 ALA F CA 1
ATOM 4917 C C . ALA F 2 115 ? -2.854 31.320 26.019 1.00 20.27 1880 ALA F C 1
ATOM 4918 O O . ALA F 2 115 ? -2.234 32.312 26.389 1.00 24.80 1880 ALA F O 1
ATOM 4920 N N . VAL F 2 116 ? -4.105 31.354 25.584 1.00 22.26 1881 VAL F N 1
ATOM 4921 C CA . VAL F 2 116 ? -4.887 32.574 25.610 1.00 22.87 1881 VAL F CA 1
ATOM 4922 C C . VAL F 2 116 ? -6.202 32.302 26.332 1.00 23.15 1881 VAL F C 1
ATOM 4923 O O . VAL F 2 116 ? -6.850 31.289 26.101 1.00 26.58 1881 VAL F O 1
ATOM 4927 N N . ALA F 2 117 ? -6.583 33.207 27.221 1.00 23.59 1882 ALA F N 1
ATOM 4928 C CA . ALA F 2 117 ? -7.838 33.094 27.946 1.00 27.23 1882 ALA F CA 1
ATOM 4929 C C . ALA F 2 117 ? -8.680 34.350 27.798 1.00 24.95 1882 ALA F C 1
ATOM 4930 O O . ALA F 2 117 ? -8.159 35.454 27.778 1.00 29.01 1882 ALA F O 1
ATOM 4932 N N . VAL F 2 118 ? -9.994 34.175 27.720 1.00 29.00 1883 VAL F N 1
ATOM 4933 C CA . VAL F 2 118 ? -10.924 35.299 27.762 1.00 32.79 1883 VAL F CA 1
ATOM 4934 C C . VAL F 2 118 ? -11.947 35.120 28.900 1.00 31.64 1883 VAL F C 1
ATOM 4935 O O . VAL F 2 118 ? -12.497 34.042 29.074 1.00 31.04 1883 VAL F O 1
ATOM 4939 N N . SER F 2 119 ? -12.184 36.173 29.680 1.00 38.88 1884 SER F N 1
ATOM 4940 C CA . SER F 2 119 ? -13.152 36.110 30.772 1.00 38.12 1884 SER F CA 1
ATOM 4941 C C . SER F 2 119 ? -14.400 36.953 30.493 1.00 43.29 1884 SER F C 1
ATOM 4942 O O . SER F 2 119 ? -14.337 37.964 29.796 1.00 46.79 1884 SER F O 1
ATOM 4945 N N . THR F 2 120 ? -15.529 36.515 31.050 1.00 49.80 1885 THR F N 1
ATOM 4946 C CA . THR F 2 120 ? -16.826 37.175 30.885 1.00 49.85 1885 THR F CA 1
ATOM 4947 C C . THR F 2 120 ? -17.362 37.686 32.208 1.00 46.14 1885 THR F C 1
ATOM 4948 O O . THR F 2 120 ? -17.065 37.134 33.262 1.00 48.94 1885 THR F O 1
ATOM 4952 N N . LYS F 2 121 ? -18.195 38.719 32.140 1.00 54.01 1886 LYS F N 1
ATOM 4953 C CA . LYS F 2 121 ? -18.885 39.223 33.322 1.00 65.23 1886 LYS F CA 1
ATOM 4954 C C . LYS F 2 121 ? -20.347 39.620 33.017 1.00 64.88 1886 LYS F C 1
ATOM 4955 O O . LYS F 2 121 ? -21.118 38.854 32.416 1.00 54.26 1886 LYS F O 1
#

Foldseek 3Di:
DFKFKFKFWLVVDDLPPPVLCVLQADPQLQVVLVPDPHNSNSVLFQVRQLRGQLRRLPFSSNQWYWADDPPDFIATDGHDPRVVSSVVSVWPGKGKDKDDDNTMIMMMMHTDD/DFKFKFKFWLVVDDPVPPPQCPQAADVLQQVVLVPDPHSSQSVQFQVRQLRGQLRRLPFDDDDPPDHSNQWYWHVVPAIATDGDDPRVVSSVVSVWDGKHKDKDDDNTMIMMMMHTDD/DKFKFKFWLVVDDVVPPVVCVVFADPQQQVVLVPDPHSSQSVQFQVRQQRGQVVQLPQHNQWYWHDDPPDAIAIDGHDPRVCSSVVSVWDGKGKGKDDDNTMIMMMMHTDD/DFKFKFKFWLVVDDPVPPVLPPQAADPVLQVVLVPDPHSSQSVLFQVRFLRGQVRRQVHSNQWYWDDCIATDGHDPRVVSNVVRVWDGKHKHKDDDNTMIMMMMHTD/DFKFKFKFWLVVDDVVPPPVCVVFADPQLQVVLVPDPHSSQSVQFQVRQCRGQVRRQHNQWYWPDLIATDGHDPRVVSSVVSVWPGKHKDKDDDNTMIMMMMHTDD/DKFKFKFWLVVDDPVPPVVCPVFADPQLQVVLVPDPHNSNSVQFQVRFCRGQLVQQHNQWYWDDCQTATDGHDPRVVSSVVSVWDGKHKGKDDDNTMIMMMMHTDD

Sequence (661 aa):
GGVGVDVELITSINVENDTFIERNFTPQEIEYCSAQPSVQSSFAGTWSAKEAVFKSLGVALKDIEIVRVNKNAPAVELHGNAKKAAEEAGVTDVKVSISHDDLQAVVAVAVSTKGGVGVDVELITSINVENDTFIERNFTPQEIEYCSAQPSVQSSFAGTWSAKEAVFKSLGVKSLGGGAALKDIEIVRTNAPAVELHGNAKKAAEEAGVTDVKVSISHDDLQAVVAVAVSTKGVGVDVELITSINVENDTFIERNFTPQEIEYCSAQPSVQSSFAGTWSAKEAVFKSLGVLKDIEIVRTNKNAPAVELHGNAKKAAEEAGVTDVKVSISHDDLQAVVAVAVSTKGGVGVDVELITSINVENDTFIERNFTPQEIEYCSAQPSVQSSFAGTWSAKEAVFKSLAALKDIEIVRAPAVELHGNAKKAAEEAGVTDVKVSISHDDLQAVVAVAVSTGGVGVDVELITSINVENDTFIERNFTPQEIEYCSAQPSVQSSFAGTWSAKEAVFKSLLKDIEIVRAPAVELHGNAKKAAEEAGVTDVKVSISHDDLQAVVAVAVSTKGVGVDVELITSINVENDTFIERNFTPQEIEYCSAQPSVQSSFAGTWSAKEAVFKSLLKDIEIVRTAPAVELHGNAKKAAEEAGVTDVKVSISHDDLQAVVAVAVSTK

GO terms:
  GO:0005829 cytosol (C, IDA)
  GO:0005835 fatty acid synthase complex (C, IDA)
  GO:0004316 3-oxoacyl-[acyl-carrier-protein] reductase (NADPH) activity (F, IDA)
  GO:0005739 mitochondrion (C, HDA)
  GO:0005829 cytosol (C, HDA)
  GO:0042759 long-chain fatty acid biosynthetic process (P, IMP)
  GO:0008897 holo-[acyl-carrier-protein] synthase activity (F, IMP)
  GO:0004312 fatty acid synthase activity (F, IMP)
  GO:0004315 3-oxoacyl-[acyl-carrier-protein] synthase activity (F, IMP)
  GO:0005515 protein binding (F, IPI)
  GO:0042759 long-chain fatty acid biosynthetic process (P, IDA)

Organism: Saccharomyces cerevisiae (strain ATCC 204508 / S288c) (NCBI:txid559292)

CATH classification: 3.90.470.20

Solvent-accessible surface area: 28597 Å² total; per-residue (Å²): 64,12,9,0,2,10,4,26,20,6,42,61,1,72,25,81,62,109,93,58,10,104,140,8,1,13,106,68,2,46,128,33,0,62,80,31,139,50,21,27,10,8,3,0,0,0,38,0,0,0,42,0,0,89,65,3,2,39,91,102,30,77,44,2,18,0,33,37,101,73,196,93,68,33,44,25,86,25,70,40,102,14,103,124,28,4,113,148,35,42,17,80,67,12,101,6,3,15,11,81,20,69,6,0,0,3,0,1,0,31,8,71,113,60,10,10,0,2,10,5,28,22,4,44,62,2,69,30,65,62,110,90,62,10,108,131,8,0,13,105,60,1,44,128,63,0,63,82,54,138,50,44,27,9,8,3,0,1,0,42,0,0,0,43,0,0,26,64,4,2,41,37,200,47,93,45,86,80,56,40,11,74,41,2,18,0,22,41,121,150,59,45,38,26,84,25,72,42,103,15,104,123,28,5,114,146,37,37,17,98,66,13,86,7,2,13,10,79,17,60,6,0,0,4,0,2,0,27,6,73,117,37,8,0,2,9,3,28,19,4,41,65,1,75,24,78,60,107,90,51,12,108,160,11,1,13,104,69,3,47,125,32,0,64,82,33,140,50,34,23,11,8,4,0,1,1,37,0,0,0,41,0,0,86,57,2,5,43,81,67,84,52,3,20,1,37,38,86,94,161,96,63,33,44,24,85,27,72,40,99,13,102,122,29,5,115,148,28,38,16,96,65,13,82,6,4,14,11,84,22,65,8,0,0,3,0,1,0,25,14,65,143,88,11,9,0,3,10,3,28,20,3,45,66,2,83,24,76,62,106,94,54,12,110,138,6,1,16,108,68,0,46,127,67,0,64,81,54,139,52,26,20,10,12,4,0,2,0,35,0,0,0,40,0,0,122,76,3,65,144,57,21,75,42,4,14,0,31,95,126,33,49,25,88,25,75,42,97,14,102,123,57,5,114,146,67,50,26,105,64,13,98,9,2,24,13,86,19,54,7,0,0,4,0,2,0,28,12,96,59,10,7,0,3,9,2,28,18,5,41,64,2,79,27,89,62,109,92,55,11,108,158,11,1,15,109,74,2,46,127,56,0,63,82,53,140,52,42,25,11,10,3,0,2,1,36,0,0,0,40,0,0,121,72,3,50,68,82,50,3,18,0,35,95,142,33,48,25,87,26,73,40,100,13,101,123,56,5,112,147,47,38,16,96,65,13,86,8,4,19,12,89,21,66,7,0,0,3,0,1,0,28,10,69,107,36,10,0,2,14,6,28,24,4,41,62,1,70,21,71,61,106,111,62,10,121,178,10,1,15,113,66,3,44,126,44,0,65,80,55,140,49,41,24,9,9,2,0,1,1,41,0,0,0,44,0,0,120,72,6,66,66,88,51,2,18,0,43,45,156,106,33,45,26,87,25,71,41,102,14,102,125,56,5,115,148,39,35,17,96,64,12,79,7,2,13,10,79,18,59,4,0,0,4,0,2,0,30,14,69,156

InterPro domains:
  IPR002582 Holo-[acyl carrier protein] synthase [MF_00101] (1767-1886)
  IPR004568 Phosphopantetheine-protein transferase domain [TIGR00556] (1766-1885)
  IPR008278 4'-phosphopantetheinyl transferase domain [PF01648] (1768-1864)
  IPR009081 Phosphopantetheine binding ACP domain [PS50075] (145-220)
  IPR014030 Beta-ketoacyl synthase-like, N-terminal domain [PF00109] (1189-1390)
  IPR014031 Beta-ketoacyl synthase, C-terminal domain [PF02801] (1522-1611)
  IPR016035 Acyl transferase/acyl hydrolase/lysophospholipase [SSF52151] (12-64)
  IPR016039 Thiolase-like [G3DSA:3.40.47.10] (979-1734)
  IPR016039 Thiolase-like [SSF53901] (1019-1400)
  IPR016039 Thiolase-like [SSF53901] (1362-1659)
  IPR018201 Beta-ketoacyl synthase, active site [PS00606] (1296-1312)
  IPR020841 Polyketide synthase, beta-ketoacyl synthase domain [PS52004] (1123-1657)
  IPR026025 Fatty acid synthase alpha subunit, yeast [PIRSF000454] (1-1885)
  IPR036291 NAD(P)-binding domain superfamily [SSF51735] (673-914)
  IPR037143 4'-phosphopantetheinyl transferase domain superfamily [G3DSA:3.90.470.20] (1766-1886)
  IPR037143 4'-phosphopantetheinyl transferase domain superfamily [SSF56214] (1768-1883)
  IPR040899 Fatty acid synthase subunit alpha, acyl carrier domain [PF18325] (142-302)
  IPR041550 Fatty acid synthase type I, helical [PF18314] (332-533)
  IPR047224 Fatty acid synthase subunit alpha-like, C-terminal [cd00828] (1135-1655)
  IPR050830 Fungal fatty acid synthase [PTHR10982] (6-1722)

Secondary structure (DSSP, 8-state):
--EEEEEEEGGG--SS-HHHHHHHS-HHHHHHHHTSSSHHHHHHHHHHHHHHHHHHH----TTEEEEEETTEEEEEEE-HHHHHHHHTTT--EEEEEEEE-SSEEEEEEEEE-/--EEEEEEEGGG--SS-HHHHHHHS-HHHHHHHHTSSSHHHHHHHHHHHHHHHHHHH--S---TT--STTEEEE-----EEEE-HHHHHHHHTTT--EEEEEEEE-SSEEEEEEEEE-/-EEEEEEEGGG--TT-HHHHHHHS-HHHHHHHHTSSSHHHHHHHHHHHHHHHHHHH---TTEEEE--TTS--EEEE-HHHHHHHHTTT--EEEEEEEE-SSEEEEEEEEE-/--EEEEEEEGGG--TT-HHHHHHHS-HHHHHHHHTSSSHHHHHHHHHHHHHHHHHH----TTEEEE---EEEE-HHHHHHHHTTT---EEEEEEE-SSEEEEEEEE-/--EEEEEEEGGG--TT-HHHHHHHS-HHHHHHHHTSSSHHHHHHHHHHHHHHHHHH--TTEEEE---EEEE-HHHHHHHHTTT--EEEEEEEE-SSEEEEEEEEE-/-EEEEEEEGGG--SS-HHHHHHHS-HHHHHHHHTSSSHHHHHHHHHHHHHHHHHH--TTEEEEE--EEEEE-HHHHHHHHTTT--EEEEEEEE-SSEEEEEEEEE-

B-factor: mean 42.93, std 15.09, range [16.48, 120.57]

Radius of gyration: 26.4 Å; Cα contacts (8 Å, |Δi|>4): 1694; chains: 6; bounding box: 78×62×56 Å

Nearest PDB structures (foldseek):
  2was-assembly1_B  TM=1.009E+00  e=1.444E-26  Saccharomyces cerevisiae
  2wat-assembly2_E  TM=9.809E-01  e=9.687E-24  Saccharomyces cerevisiae
  3hmj-assembly1_C  TM=9.652E-01  e=2.424E-21  Saccharomyces cerevisiae
  8psp-assembly1_A  TM=9.649E-01  e=4.996E-21  Saccharomyces cerevisiae
  8psa-assembly1_A  TM=9.533E-01  e=4.988E-20  Saccharomyces cerevisiae